Protein AF-A0A9X3S9C5-F1 (afdb_monomer)

Solvent-accessible surface area (backbone atoms only — not comparable to full-atom values): 25263 Å² total; per-residue (Å²): 140,80,92,77,75,82,79,50,69,66,63,60,52,26,52,51,46,14,51,51,52,59,66,38,36,72,65,21,40,37,39,86,48,35,50,76,34,65,71,59,51,53,48,30,50,76,40,71,52,77,55,97,44,61,67,47,36,16,42,50,49,30,51,52,52,51,53,51,43,70,71,42,59,81,85,50,24,68,27,50,43,44,44,43,25,64,90,45,65,45,94,78,52,53,52,66,60,23,40,44,52,21,12,54,70,64,77,41,54,51,70,56,24,61,71,66,41,50,62,52,52,35,37,52,53,23,46,50,48,49,50,53,20,54,50,50,52,56,48,49,62,74,51,68,84,62,81,76,70,87,64,90,66,79,61,49,37,33,26,28,36,40,42,62,58,90,58,57,65,52,48,51,21,51,44,52,28,39,42,38,33,54,29,44,70,34,46,51,70,57,34,36,59,72,59,72,56,92,79,62,55,74,68,56,31,47,53,54,29,53,70,60,30,39,32,40,36,39,45,46,52,54,45,99,87,42,31,49,44,70,68,52,53,51,51,46,55,51,43,47,72,76,40,52,82,29,45,42,47,34,19,48,60,86,58,64,71,60,77,91,56,66,84,72,63,71,41,68,38,37,65,46,53,70,33,46,46,56,54,52,52,49,42,44,71,25,55,33,55,63,47,85,86,53,66,61,42,54,69,46,60,60,43,63,58,74,80,83,72,77,76,96,71,87,79,76,86,86,82,77,62,75,71,52,56,52,51,50,47,60,75,41,38,67,57,25,42,53,45,21,39,74,76,38,48,73,42,26,60,32,44,64,74,31,49,79,38,79,41,99,83,74,31,38,32,35,36,28,51,62,90,41,56,68,35,52,54,48,32,63,78,37,47,66,58,53,42,49,23,35,27,73,70,69,74,46,84,72,58,77,47,83,46,71,44,76,89,72,84,76,80,86,77,81,83,74,78,94,65,57,70,70,58,53,52,50,53,51,34,70,74,62,79,56,81,88,78,78,83,80,81,81,80,87,129

pLDDT: mean 74.59, std 17.01, range [30.19, 94.88]

Organism: NCBI:txid1404360

InterPro domains:
  IPR019302 CD-NTase-associated protein 12/Pycsar effector protein, TIR domain [PF10137] (159-262)
  IPR048448 DNA polymerase III subunit tau-like, C-terminal domain [PF20964] (329-408)

Sequence (445 aa):
MDANSPTTGYEQDSAQLADALRGQARRGFAPAELIRNEGLLRFAEELGLSGSSSPELALQLHNELVETVQELEEGVQPATRVLLGVDDSPDRVTLTDRRETAASLLGRSGDSFRKNVEPELFRRVADEMRMRSVFRTAQVNRTGSVSVASGNTPISARRVLLSHGSDQDAADNVKRFLRALGLAPVDWGDGIASTGLASPDVAHALRATTDLVQAIIILLTPDDDGKPSSNVLVEAGLALGIAPDRTLLVATHEVELPAILMDVGVIRLSDSVASRNGVRSRLVSAGCEISVRNESWKVVGHLDRRSERAEPGDAQPDVSAPVARVAWVLECWHAVLETLRTSSPLLAAAVEDASPMADPADRLTLVWPEESAFLKRKAESGRDALTQAMRAVTGISVEVAYELRGSRTPPTTTWTPTVSDEELVKRFMDEFDSEVLPPEPEEDS

Secondary structure (DSSP, 8-state):
--------HHHHHHHHHHHHHHHHTTT-SSHHHHTT-HHHHHHHHHTT---SSHHHHHHHHHHHHHHHHHHS-TTTHHHHHHHHTSSS-GGGS-HHHHHHHHHHHTT--HHHIIIIIHHHHHHHHHHHHHHHHHHHHHHHHHSTT--------PPPTTEEEEEE-S-HHHHHHHHHHHHHTT-EEEEHHHHHHHTT-SS--HHHHHHHHHTT-SEEEEEE---TTSS--HHHHHHHHHHHHH-GGGEEEEESS-----HHHHTT--EE--SSHHHHHHHHHHHHHTT----SS--GGGTSS-SS-----------------THHHHHHHHHTHHHHHHHHHHH-HHHHHHHHTSEEEEETTTEEEEEEEGGGHHHHHHHHHTHHHHHHHHHHHHS----EEEEEEPPPPPP------SS-HHHHHHHHHHHHT-PPPPPPPP---

Radius of gyration: 29.44 Å; Cα contacts (8 Å, |Δi|>4): 567; chains: 1; bounding box: 70×80×80 Å

Foldseek 3Di:
DDDDDPPDVLLVQLLQQLVLLVVLLQQALDLVSQLPRVVVLVVLVVLVNDDPHSSSSSVSSLVLLVVLLVPDDPLQSVLLCLLRVSPHRCVVPGNLRSLCVSCVSNVHHSVCCVPPPSSVSSSSSSSSSSVSSVVVVVVVVLVPPDPPPPPVPPQALQEEEEAAPPQVQLVVQVCQLSVLQVHHYAYLVNLLVVLVDPDDDLLRSLLSSVNNGLAYEQEWDQDPVQAGDPVSVVNLVSCCVRPVLRYAYEYLDDGDDDPVCPPSDYQHAALALVSSVVVVVSSVSSSHDTDPPGPCSSHGGGSNDDPPDDDPPDDDDPPDDLVVLLVLCLVCVVQLLVLCCVVPVLLSVLQVQWDWDQDPVSATETEHEPVSVVSLVSNVVCVVSSQVSSCVRRVDGGHYHYYHDHDDDDPPDPDDDPDDPVRVVVVVCVVPVDDDDDDDDDDDD

Mean predicted aligned error: 21.31 Å

Structure (mmCIF, N/CA/C/O backbone):
data_AF-A0A9X3S9C5-F1
#
_entry.id   AF-A0A9X3S9C5-F1
#
loop_
_atom_site.group_PDB
_atom_site.id
_atom_site.type_symbol
_atom_site.label_atom_id
_atom_site.label_alt_id
_atom_site.label_comp_id
_atom_site.label_asym_id
_atom_site.label_entity_id
_atom_site.label_seq_id
_atom_site.pdbx_PDB_ins_code
_atom_site.Cartn_x
_atom_site.Cartn_y
_atom_site.Cartn_z
_atom_site.occupancy
_atom_site.B_iso_or_equiv
_atom_site.auth_seq_id
_atom_site.auth_comp_id
_atom_site.auth_asym_id
_atom_site.auth_atom_id
_atom_site.pdbx_PDB_model_num
ATOM 1 N N . MET A 1 1 ? -4.996 47.109 21.757 1.00 34.16 1 MET A N 1
ATOM 2 C CA . MET A 1 1 ? -5.860 47.255 20.576 1.00 34.16 1 MET A CA 1
ATOM 3 C C . MET A 1 1 ? -4.925 47.414 19.393 1.00 34.16 1 MET A C 1
ATOM 5 O O . MET A 1 1 ? -4.214 48.404 19.362 1.00 34.16 1 MET A O 1
ATOM 9 N N . ASP A 1 2 ? -4.714 46.437 18.523 1.00 32.47 2 ASP A N 1
ATOM 10 C CA . ASP A 1 2 ? -5.438 45.184 18.327 1.00 32.47 2 ASP A CA 1
ATOM 11 C C . ASP A 1 2 ? -4.464 44.082 17.907 1.00 32.47 2 ASP A C 1
ATOM 13 O O . ASP A 1 2 ? -3.631 44.265 17.023 1.00 32.47 2 ASP A O 1
ATOM 17 N N . ALA A 1 3 ? -4.569 42.947 18.596 1.00 37.47 3 ALA A N 1
ATOM 18 C CA . ALA A 1 3 ? -4.021 41.680 18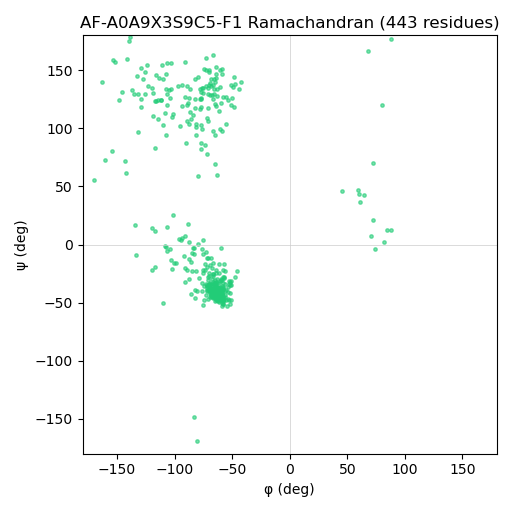.159 1.00 37.47 3 ALA A CA 1
ATOM 19 C C . ALA A 1 3 ? -5.080 41.048 17.258 1.00 37.47 3 ALA A C 1
ATOM 21 O O . ALA A 1 3 ? -6.128 40.635 17.744 1.00 37.47 3 ALA A O 1
ATOM 22 N N . ASN A 1 4 ? -4.823 41.017 15.956 1.00 34.19 4 ASN A N 1
ATOM 23 C CA . ASN A 1 4 ? -5.574 40.171 15.043 1.00 34.19 4 ASN A CA 1
ATOM 24 C C . ASN A 1 4 ? -4.603 39.637 13.988 1.00 34.19 4 ASN A C 1
ATOM 26 O O . ASN A 1 4 ? -4.563 40.090 12.847 1.00 34.19 4 ASN A O 1
ATOM 30 N N . SER A 1 5 ? -3.747 38.712 14.424 1.00 35.50 5 SER A N 1
ATOM 31 C CA . SER A 1 5 ? -3.132 37.761 13.502 1.00 35.50 5 SER A CA 1
ATOM 32 C C . SER A 1 5 ? -4.251 36.856 12.980 1.00 35.50 5 SER A C 1
ATOM 34 O O . SER A 1 5 ? -5.094 36.459 13.785 1.00 35.50 5 SER A O 1
ATOM 36 N N . PRO A 1 6 ? -4.301 36.527 11.680 1.00 35.25 6 PRO A N 1
ATOM 37 C CA . PRO A 1 6 ? -5.313 35.630 11.150 1.00 35.25 6 PRO A CA 1
ATOM 38 C C . PRO A 1 6 ? -5.060 34.240 11.731 1.00 35.25 6 PRO A C 1
ATOM 40 O O . PRO A 1 6 ? -4.189 33.510 11.268 1.00 35.25 6 PRO A O 1
ATOM 43 N N . THR A 1 7 ? -5.792 33.893 12.784 1.00 40.88 7 THR A N 1
ATOM 44 C CA . THR A 1 7 ? -5.994 32.509 13.197 1.00 40.88 7 THR A CA 1
ATOM 45 C C . THR A 1 7 ? -6.678 31.837 12.008 1.00 40.88 7 THR A C 1
ATOM 47 O O . THR A 1 7 ? -7.840 32.098 11.705 1.00 40.88 7 THR A O 1
ATOM 50 N N . THR A 1 8 ? -5.881 31.128 11.218 1.00 52.03 8 THR A N 1
ATOM 51 C CA . THR A 1 8 ? -6.221 30.500 9.940 1.00 52.03 8 THR A CA 1
ATOM 52 C C . THR A 1 8 ? -7.483 29.650 10.093 1.00 52.03 8 THR A C 1
ATOM 54 O O . THR A 1 8 ? -7.597 28.927 11.077 1.00 52.03 8 THR A O 1
ATOM 57 N N . GLY A 1 9 ? -8.419 29.694 9.132 1.00 60.00 9 GLY A N 1
ATOM 58 C CA . GLY A 1 9 ? -9.709 28.972 9.205 1.00 60.00 9 GLY A CA 1
ATOM 59 C C . GLY A 1 9 ? -9.597 27.496 9.620 1.00 60.00 9 GLY A C 1
ATOM 60 O O . GLY A 1 9 ? -10.458 26.986 10.325 1.00 60.00 9 GLY A O 1
ATOM 61 N N . TYR A 1 10 ? -8.459 26.863 9.324 1.00 64.62 10 TYR A N 1
ATOM 62 C CA . TYR A 1 10 ? -8.071 25.539 9.811 1.00 64.62 10 TYR A CA 1
ATOM 63 C C . TYR A 1 10 ? -8.173 25.350 11.341 1.00 64.62 10 TYR A C 1
ATOM 65 O O . TYR A 1 10 ? -8.736 24.358 11.801 1.00 64.62 10 TYR A O 1
ATOM 73 N N . GLU A 1 11 ? -7.653 26.285 12.146 1.00 66.62 11 GLU A N 1
ATOM 74 C CA . GLU A 1 11 ? -7.681 26.173 13.615 1.00 66.62 11 GLU A CA 1
ATOM 75 C C . GLU A 1 11 ? -9.113 26.287 14.156 1.00 66.62 11 GLU A C 1
ATOM 77 O O . GLU A 1 11 ? -9.493 25.589 15.100 1.00 66.62 11 GLU A O 1
ATOM 82 N N . GLN A 1 12 ? -9.934 27.129 13.523 1.00 74.94 12 GLN A N 1
ATOM 83 C CA . GLN A 1 12 ? -11.341 27.295 13.875 1.00 74.94 12 GLN A CA 1
ATOM 84 C C . GLN A 1 12 ? -12.174 26.057 13.500 1.00 74.94 12 GLN A C 1
ATOM 86 O O . GLN A 1 12 ? -13.066 25.662 14.255 1.00 74.94 12 GLN A O 1
ATOM 91 N N . ASP A 1 13 ? -11.866 25.419 12.374 1.00 77.06 13 ASP A N 1
ATOM 92 C CA . ASP A 1 13 ? -12.553 24.224 11.881 1.00 77.06 13 ASP A CA 1
ATOM 93 C C . ASP A 1 13 ? -12.176 22.962 12.670 1.00 77.06 13 ASP A C 1
ATOM 95 O O . ASP A 1 13 ? -13.028 22.102 12.924 1.00 77.06 13 ASP A O 1
ATOM 99 N N . SER A 1 14 ? -10.918 22.857 13.108 1.00 81.25 14 SER A N 1
ATOM 100 C CA . SER A 1 14 ? -10.466 21.779 13.994 1.00 81.25 14 SER A CA 1
ATOM 101 C C . SER A 1 14 ? -11.101 21.881 15.384 1.00 81.25 14 SER A C 1
ATOM 103 O O . SER A 1 14 ? -11.599 20.890 15.922 1.00 81.25 14 SER A O 1
ATOM 105 N N . ALA A 1 15 ? -11.193 23.092 15.946 1.00 85.56 15 ALA A N 1
ATOM 106 C CA . ALA A 1 15 ? -11.855 23.312 17.231 1.00 85.56 15 ALA A CA 1
ATOM 107 C C . ALA A 1 15 ? -13.338 22.891 17.207 1.00 85.56 15 ALA A C 1
ATOM 109 O O . ALA A 1 15 ? -13.818 22.252 18.146 1.00 85.56 15 ALA A O 1
ATOM 110 N N . GLN A 1 16 ? -14.053 23.189 16.117 1.00 88.56 16 GLN A N 1
ATOM 111 C CA . GLN A 1 16 ? -15.449 22.777 15.946 1.00 88.56 16 GLN A CA 1
ATOM 112 C C . GLN A 1 16 ? -15.601 21.255 15.846 1.00 88.56 16 GLN A C 1
ATOM 114 O O . GLN A 1 16 ? -16.488 20.685 16.487 1.00 88.56 16 GLN A O 1
ATOM 119 N N . LEU A 1 17 ? -14.720 20.588 15.094 1.00 90.44 17 LEU A N 1
ATOM 120 C CA . LEU A 1 17 ? -14.706 19.129 15.007 1.00 90.44 17 LEU A CA 1
ATOM 121 C C . LEU A 1 17 ? -14.400 18.499 16.375 1.00 90.44 17 LEU A C 1
ATOM 123 O O . LEU A 1 17 ? -15.100 17.580 16.799 1.00 90.44 17 LEU A O 1
ATOM 127 N N . ALA A 1 18 ? -13.422 19.030 17.113 1.00 92.56 18 ALA A N 1
ATOM 128 C CA . ALA A 1 18 ? -13.073 18.557 18.451 1.00 92.56 18 ALA A CA 1
ATOM 129 C C . ALA A 1 18 ? -14.258 18.645 19.428 1.00 92.56 18 ALA A C 1
ATOM 131 O O . ALA A 1 18 ? -14.514 17.706 20.190 1.00 92.56 18 ALA A O 1
ATOM 132 N N . ASP A 1 19 ? -15.014 19.744 19.395 1.00 91.00 19 ASP A N 1
ATOM 133 C CA . ASP A 1 19 ? -16.211 19.910 20.221 1.00 91.00 19 ASP A CA 1
ATOM 134 C C . ASP A 1 19 ? -17.356 18.984 19.782 1.00 91.00 19 ASP A C 1
ATOM 136 O O . ASP A 1 19 ? -18.047 18.418 20.638 1.00 91.00 19 ASP A O 1
ATOM 140 N N . ALA A 1 20 ? -17.525 18.751 18.477 1.00 91.06 20 ALA A N 1
ATOM 141 C CA . ALA A 1 20 ? -18.500 17.797 17.951 1.00 91.06 20 ALA A CA 1
ATOM 142 C C . ALA A 1 20 ? -18.189 16.354 18.393 1.00 91.06 20 ALA A C 1
ATOM 144 O O . ALA A 1 20 ? -19.074 15.655 18.901 1.00 91.06 20 ALA A O 1
ATOM 145 N N . LEU A 1 21 ? -16.923 15.932 18.291 1.00 93.38 21 LEU A N 1
ATOM 146 C CA . LEU A 1 21 ? -16.446 14.639 18.789 1.00 93.38 21 LEU A CA 1
ATOM 147 C C . LEU A 1 21 ? -16.674 14.529 20.305 1.00 93.38 21 LEU A C 1
ATOM 149 O O . LEU A 1 21 ? -17.262 13.558 20.791 1.00 93.38 21 LEU A O 1
ATOM 153 N N . ARG A 1 22 ? -16.302 15.557 21.075 1.00 91.75 22 ARG A N 1
ATOM 154 C CA . ARG A 1 22 ? -16.518 15.567 22.530 1.00 91.75 22 ARG A CA 1
ATOM 155 C C . ARG A 1 22 ? -18.004 15.456 22.892 1.00 91.75 22 ARG A C 1
ATOM 157 O O . ARG A 1 22 ? -18.355 14.754 23.844 1.00 91.75 22 ARG A O 1
ATOM 164 N N . GLY A 1 23 ? -18.886 16.111 22.136 1.00 89.81 23 GLY A N 1
ATOM 165 C CA . GLY A 1 23 ? -20.339 16.009 22.290 1.00 89.81 23 GLY A CA 1
ATOM 166 C C . GLY A 1 23 ? -20.877 14.599 22.021 1.00 89.81 23 GLY A C 1
ATOM 167 O O . GLY A 1 23 ? -21.759 14.125 22.745 1.00 89.81 23 GLY A O 1
ATOM 168 N N . GLN A 1 24 ? -20.304 13.900 21.039 1.00 90.94 24 GLN A N 1
ATOM 169 C CA . GLN A 1 24 ? -20.675 12.532 20.667 1.00 90.94 24 GLN A CA 1
ATOM 170 C C . GLN A 1 24 ? -20.163 11.472 21.647 1.00 90.94 24 GLN A C 1
ATOM 172 O O . GLN A 1 24 ? -20.789 10.421 21.793 1.00 90.94 24 GLN A O 1
ATOM 177 N N . ALA A 1 25 ? -19.093 11.753 22.394 1.00 88.94 25 ALA A N 1
ATOM 178 C CA . ALA A 1 25 ? -18.444 10.790 23.283 1.00 88.94 25 ALA A CA 1
ATOM 179 C C . ALA A 1 25 ? -19.397 10.079 24.260 1.00 88.94 25 ALA A C 1
ATOM 181 O O . ALA A 1 25 ? -19.199 8.905 24.568 1.00 88.94 25 ALA A O 1
ATOM 182 N N . ARG A 1 26 ? -20.469 10.748 24.715 1.00 85.50 26 ARG A N 1
ATOM 183 C CA . ARG A 1 26 ? -21.494 10.138 25.587 1.00 85.50 26 ARG A CA 1
ATOM 184 C C . ARG A 1 26 ? -22.270 9.011 24.914 1.00 85.50 26 ARG A C 1
ATOM 186 O O . ARG A 1 26 ? -22.601 8.046 25.591 1.00 85.50 26 ARG A O 1
ATOM 193 N N . ARG A 1 27 ? -22.575 9.168 23.626 1.00 83.56 27 ARG A N 1
ATOM 194 C CA . ARG A 1 27 ? -23.293 8.182 22.811 1.00 83.56 27 ARG A CA 1
ATOM 195 C C . ARG A 1 27 ? -22.356 7.133 22.238 1.00 83.56 27 ARG A C 1
ATOM 197 O O . ARG A 1 27 ? -22.825 6.053 21.959 1.00 83.56 27 ARG A O 1
ATOM 204 N N . GLY A 1 28 ? -21.062 7.439 22.121 1.00 83.62 28 GLY A N 1
ATOM 205 C CA . GLY A 1 28 ? -20.045 6.563 21.539 1.00 83.62 28 GLY A CA 1
ATOM 206 C C . GLY A 1 28 ? -19.918 6.725 20.024 1.00 83.62 28 GLY A C 1
ATOM 207 O O . GLY A 1 28 ? -20.633 7.515 19.403 1.00 83.62 28 GLY A O 1
ATOM 208 N N . PHE A 1 29 ? -18.961 6.002 19.445 1.00 87.69 29 PHE A N 1
ATOM 209 C CA . PHE A 1 29 ? -18.540 6.178 18.050 1.00 87.69 29 PHE A CA 1
ATOM 210 C C . PHE A 1 29 ? -18.724 4.923 17.196 1.00 87.69 29 PHE A C 1
ATOM 212 O O . PHE A 1 29 ? -18.192 4.856 16.094 1.00 87.69 29 PHE A O 1
ATOM 219 N N . ALA A 1 30 ? -19.484 3.931 17.664 1.00 82.56 30 ALA A N 1
ATOM 220 C CA . ALA A 1 30 ? -19.901 2.820 16.814 1.00 82.56 30 ALA A CA 1
ATOM 221 C C . ALA A 1 30 ? -20.745 3.343 15.630 1.00 82.56 30 ALA A C 1
ATOM 223 O O . ALA A 1 30 ? -21.480 4.323 15.809 1.00 82.56 30 ALA A O 1
ATOM 224 N N . PRO A 1 31 ? -20.731 2.686 14.453 1.00 81.44 31 PRO A N 1
ATOM 225 C CA . PRO A 1 31 ? -21.476 3.160 13.285 1.00 81.44 31 PRO A CA 1
ATOM 226 C C . PRO A 1 31 ? -22.958 3.433 13.586 1.00 81.44 31 PRO A C 1
ATOM 228 O O . PRO A 1 31 ? -23.484 4.477 13.215 1.00 81.44 31 PRO A O 1
ATOM 231 N N . ALA A 1 32 ? -23.616 2.564 14.362 1.00 80.94 32 ALA A N 1
ATOM 232 C CA . ALA A 1 32 ? -25.019 2.723 14.760 1.00 80.94 32 ALA A CA 1
ATOM 233 C C . ALA A 1 32 ? -25.315 4.021 15.547 1.00 80.94 32 ALA A C 1
ATOM 235 O O . ALA A 1 32 ? -26.411 4.576 15.435 1.00 80.94 32 ALA A O 1
ATOM 236 N N . GLU A 1 33 ? -24.340 4.517 16.311 1.00 84.31 33 GLU A N 1
ATOM 237 C CA . GLU A 1 33 ? -24.455 5.729 17.131 1.00 84.31 33 GLU A CA 1
ATOM 238 C C . GLU A 1 33 ? -24.108 6.998 16.349 1.00 84.31 33 GLU A C 1
ATOM 240 O O . GLU A 1 33 ? -24.658 8.073 16.612 1.00 84.31 33 GLU A O 1
ATOM 245 N N . LEU A 1 34 ? -23.223 6.870 15.357 1.00 85.19 34 LEU A N 1
ATOM 246 C CA . LEU A 1 34 ? -22.833 7.956 14.461 1.00 85.19 34 LEU A CA 1
ATOM 247 C C . LEU A 1 34 ? -23.933 8.313 13.458 1.00 85.19 34 LEU A C 1
ATOM 249 O O . LEU A 1 34 ? -24.122 9.493 13.175 1.00 85.19 34 LEU A O 1
ATOM 253 N N . ILE A 1 35 ? -24.725 7.331 13.004 1.00 83.94 35 ILE A N 1
ATOM 254 C CA . ILE A 1 35 ? -25.859 7.550 12.080 1.00 83.94 35 ILE A CA 1
ATOM 255 C C . ILE A 1 35 ? -26.820 8.634 12.592 1.00 83.94 35 ILE A C 1
ATOM 257 O O . ILE A 1 35 ? -27.438 9.344 11.806 1.00 83.94 35 ILE A O 1
ATOM 261 N N . ARG A 1 36 ? -26.952 8.777 13.917 1.00 80.75 36 ARG A N 1
ATOM 262 C CA . ARG A 1 36 ? -27.896 9.707 14.558 1.00 80.75 36 ARG A CA 1
ATOM 263 C C . ARG A 1 36 ? -27.337 11.116 14.772 1.00 80.75 36 ARG A C 1
ATOM 265 O O . ARG A 1 36 ? -28.016 11.937 15.391 1.00 80.75 36 ARG A O 1
ATOM 272 N N . ASN A 1 37 ? -26.105 11.396 14.344 1.00 85.81 37 ASN A N 1
ATOM 273 C CA . ASN A 1 37 ? -25.465 12.696 14.520 1.00 85.81 37 ASN A CA 1
ATOM 274 C C . ASN A 1 37 ? -25.173 13.356 13.165 1.00 85.81 37 ASN A C 1
ATOM 276 O O . ASN A 1 37 ? -24.053 13.323 12.665 1.00 85.81 37 ASN A O 1
ATOM 280 N N . GLU A 1 38 ? -26.193 14.010 12.603 1.00 81.88 38 GLU A N 1
ATOM 281 C CA . GLU A 1 38 ? -26.104 14.735 11.325 1.00 81.88 38 GLU A CA 1
ATOM 282 C C . GLU A 1 38 ? -25.013 15.819 11.313 1.00 81.88 38 GLU A C 1
ATOM 284 O O . GLU A 1 38 ? -24.445 16.112 10.266 1.00 81.88 38 GLU A O 1
ATOM 289 N N . GLY A 1 39 ? -24.685 16.404 12.472 1.00 82.50 39 GLY A N 1
ATOM 290 C CA . GLY A 1 39 ? -23.606 17.386 12.584 1.00 82.50 39 GLY A CA 1
ATOM 291 C C . GLY A 1 39 ? -22.232 16.775 12.308 1.00 82.50 39 GLY A C 1
ATOM 292 O O . GLY A 1 39 ? -21.457 17.339 11.544 1.00 82.50 39 GLY A O 1
ATOM 293 N N . LEU A 1 40 ? -21.954 15.601 12.881 1.00 86.12 40 LEU A N 1
ATOM 294 C CA . LEU A 1 40 ? -20.720 14.854 12.615 1.00 86.12 40 LEU A CA 1
ATOM 295 C C . LEU A 1 40 ? -20.677 14.271 11.201 1.00 86.12 40 LEU A C 1
ATOM 297 O O . LEU A 1 40 ? -19.608 14.232 10.604 1.00 86.12 40 LEU A O 1
ATOM 301 N N . LEU A 1 41 ? -21.821 13.860 10.647 1.00 83.12 41 LEU A N 1
ATOM 302 C CA . LEU A 1 41 ? -21.885 13.391 9.260 1.00 83.12 41 LEU A CA 1
ATOM 303 C C . LEU A 1 41 ? -21.599 14.518 8.256 1.00 83.12 41 LEU A C 1
ATOM 305 O O . LEU A 1 41 ? -20.928 14.272 7.263 1.00 83.12 41 LEU A O 1
ATOM 309 N N . ARG A 1 42 ? -21.999 15.764 8.547 1.00 83.31 42 ARG A N 1
ATOM 310 C CA . ARG A 1 42 ? -21.592 16.929 7.742 1.00 83.31 42 ARG A CA 1
ATOM 311 C C . ARG A 1 42 ? -20.078 17.150 7.783 1.00 83.31 42 ARG A C 1
ATOM 313 O O . ARG A 1 42 ? -19.464 17.390 6.752 1.00 83.31 42 ARG A O 1
ATOM 320 N N . PHE A 1 43 ? -19.462 16.997 8.958 1.00 84.75 43 PHE A N 1
ATOM 321 C CA . PHE A 1 43 ? -18.001 17.022 9.056 1.00 84.75 43 PHE A CA 1
ATOM 322 C C . PHE A 1 43 ? -17.347 15.870 8.288 1.00 84.75 43 PHE A C 1
ATOM 324 O O . PHE A 1 43 ? -16.271 16.066 7.742 1.00 84.75 43 PHE A O 1
ATOM 331 N N . ALA A 1 44 ? -17.968 14.690 8.203 1.00 81.31 44 ALA A N 1
ATOM 332 C CA . ALA A 1 44 ? -17.429 13.584 7.411 1.00 81.31 44 ALA A CA 1
ATOM 333 C C . ALA A 1 44 ? -17.276 13.967 5.927 1.00 81.31 44 ALA A C 1
ATOM 335 O O . ALA A 1 44 ? -16.241 13.687 5.325 1.00 81.31 44 ALA A O 1
ATOM 336 N N . GLU A 1 45 ? -18.256 14.678 5.367 1.00 77.75 45 GLU A N 1
ATOM 337 C CA . GLU A 1 45 ? -18.185 15.214 4.001 1.00 77.75 45 GLU A CA 1
ATOM 338 C C . GLU A 1 45 ? -17.069 16.264 3.859 1.00 77.75 45 GLU A C 1
ATOM 340 O O . GLU A 1 45 ? -16.279 16.200 2.919 1.00 77.75 45 GLU A O 1
ATOM 345 N N . GLU A 1 46 ? -16.927 17.181 4.825 1.00 82.12 46 GLU A N 1
ATOM 346 C CA . GLU A 1 46 ? -15.814 18.153 4.865 1.00 82.12 46 GLU A CA 1
ATOM 347 C C . GLU A 1 46 ? -14.436 17.490 5.031 1.00 82.12 46 GLU A C 1
ATOM 349 O O . GLU A 1 46 ? -13.407 18.048 4.645 1.00 82.12 46 GLU A O 1
ATOM 354 N N . LEU A 1 47 ? -14.399 16.290 5.611 1.00 81.38 47 LEU A N 1
ATOM 355 C CA . LEU A 1 47 ? -13.202 15.463 5.705 1.00 81.38 47 LEU A CA 1
ATOM 356 C C . LEU A 1 47 ? -12.913 14.702 4.395 1.00 81.38 47 LEU A C 1
ATOM 358 O O . LEU A 1 47 ? -11.945 13.946 4.322 1.00 81.38 47 LEU A O 1
ATOM 362 N N . GLY A 1 48 ? -13.734 14.873 3.355 1.00 75.00 48 GLY A N 1
ATOM 363 C CA . GLY A 1 48 ? -13.589 14.177 2.078 1.00 75.00 48 GLY A CA 1
ATOM 364 C C . GLY A 1 48 ? -13.952 12.692 2.149 1.00 75.00 48 GLY A C 1
ATOM 365 O O . GLY A 1 48 ? -13.489 11.912 1.316 1.00 75.00 48 GLY A O 1
ATOM 366 N N . LEU A 1 49 ? -14.732 12.275 3.154 1.00 79.81 49 LEU A N 1
ATOM 367 C CA . LEU A 1 49 ? -15.288 10.924 3.220 1.00 79.81 49 LEU A CA 1
ATOM 368 C C . LEU A 1 49 ? -16.481 10.829 2.267 1.00 79.81 49 LEU A C 1
ATOM 370 O O . LEU A 1 49 ? -17.337 11.711 2.226 1.00 79.81 49 LEU A O 1
ATOM 374 N N . SER A 1 50 ? -16.530 9.753 1.486 1.00 74.12 50 SER A N 1
ATOM 375 C CA . SER A 1 50 ? -17.564 9.548 0.469 1.00 74.12 50 SER A CA 1
ATOM 376 C C . SER A 1 50 ? -18.574 8.509 0.944 1.00 74.12 50 SER A C 1
ATOM 378 O O . SER A 1 50 ? -18.194 7.434 1.402 1.00 74.12 50 SER A O 1
ATOM 380 N N . GLY A 1 51 ? -19.865 8.803 0.804 1.00 72.50 51 GLY A N 1
ATOM 381 C CA . GLY A 1 51 ? -20.927 7.839 1.068 1.00 72.50 51 GLY A CA 1
ATOM 382 C C . GLY A 1 51 ? -22.247 8.281 0.450 1.00 72.50 51 GLY A C 1
ATOM 383 O O . GLY A 1 51 ? -22.596 9.456 0.467 1.00 72.50 51 GLY A O 1
ATOM 384 N N . SER A 1 52 ? -22.984 7.326 -0.109 1.00 72.69 52 SER A N 1
ATOM 385 C CA . SER A 1 52 ? -24.281 7.546 -0.759 1.00 72.69 52 SER A CA 1
ATOM 386 C C . SER A 1 52 ? -25.454 7.588 0.229 1.00 72.69 52 SER A C 1
ATOM 388 O O . SER A 1 52 ? -26.587 7.891 -0.145 1.00 72.69 52 SER A O 1
ATOM 390 N N . SER A 1 53 ? -25.197 7.262 1.500 1.00 80.00 53 SER A N 1
ATOM 391 C CA . SER A 1 53 ? -26.202 7.178 2.557 1.00 80.00 53 SER A CA 1
ATOM 392 C C . SER A 1 53 ? -25.610 7.467 3.943 1.00 80.00 53 SER A C 1
ATOM 394 O O . SER A 1 53 ? -24.419 7.266 4.179 1.00 80.00 53 SER A O 1
ATOM 396 N N . SER A 1 54 ? -26.446 7.890 4.899 1.00 81.25 54 SER A N 1
ATOM 397 C CA . SER A 1 54 ? -26.012 8.150 6.283 1.00 81.25 54 SER A CA 1
ATOM 398 C C . SER A 1 54 ? -25.366 6.936 6.980 1.00 81.25 54 SER A C 1
ATOM 400 O O . SER A 1 54 ? -24.389 7.140 7.697 1.00 81.25 54 SER A O 1
ATOM 402 N N . PRO A 1 55 ? -25.833 5.679 6.789 1.00 79.31 55 PRO A N 1
ATOM 403 C CA . PRO A 1 55 ? -25.141 4.492 7.305 1.00 79.31 55 PRO A CA 1
ATOM 404 C C . PRO A 1 55 ? -23.738 4.291 6.732 1.00 79.31 55 PRO A C 1
ATOM 406 O O . PRO A 1 55 ? -22.828 3.908 7.464 1.00 79.31 55 PRO A O 1
ATOM 409 N N . GLU A 1 56 ? -23.557 4.570 5.443 1.00 74.88 56 GLU A N 1
ATOM 410 C CA . GLU A 1 56 ? -22.264 4.447 4.770 1.00 74.88 56 GLU A CA 1
ATOM 411 C 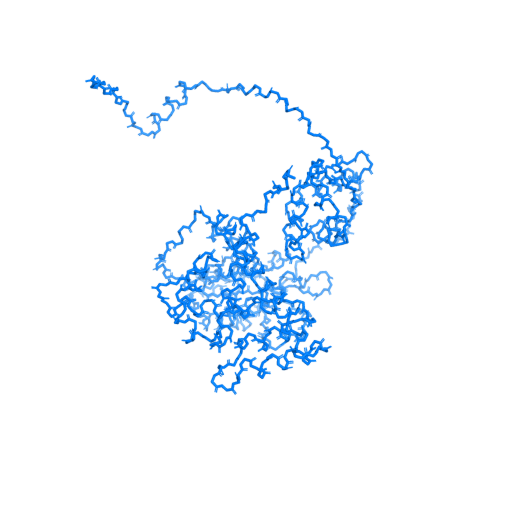C . GLU A 1 56 ? -21.281 5.517 5.263 1.00 74.88 56 GLU A C 1
ATOM 413 O O . GLU A 1 56 ? -20.162 5.187 5.650 1.00 74.88 56 GLU A O 1
ATOM 418 N N . LEU A 1 57 ? -21.730 6.774 5.367 1.00 79.88 57 LEU A N 1
ATOM 419 C CA . LEU A 1 57 ? -20.939 7.867 5.945 1.00 79.88 57 LEU A CA 1
ATOM 420 C C . LEU A 1 57 ? -20.585 7.620 7.418 1.00 79.88 57 LEU A C 1
ATOM 422 O O . LEU A 1 57 ? -19.474 7.920 7.844 1.00 79.88 57 LEU A O 1
ATOM 426 N N . ALA A 1 58 ? -21.495 7.040 8.202 1.00 81.06 58 ALA A N 1
ATOM 427 C CA . ALA A 1 58 ? -21.228 6.694 9.595 1.00 81.06 58 ALA A CA 1
ATOM 428 C C . ALA A 1 58 ? -20.166 5.593 9.738 1.00 81.06 58 ALA A C 1
ATOM 430 O O . ALA A 1 58 ? -19.339 5.657 10.646 1.00 81.06 58 ALA A O 1
ATOM 431 N N . LEU A 1 59 ? -20.174 4.595 8.847 1.00 80.31 59 LEU A N 1
ATOM 432 C CA . LEU A 1 59 ? -19.147 3.555 8.806 1.00 80.31 59 LEU A CA 1
ATOM 433 C C . LEU A 1 59 ? -17.790 4.123 8.364 1.00 80.31 59 LEU A C 1
ATOM 435 O O . LEU A 1 59 ? -16.774 3.824 8.984 1.00 80.31 59 LEU A O 1
ATOM 439 N N . GLN A 1 60 ? -17.782 4.977 7.339 1.00 82.25 60 GLN A N 1
ATOM 440 C CA . GLN A 1 60 ? -16.585 5.687 6.876 1.00 82.25 60 GLN A CA 1
ATOM 441 C C . GLN A 1 60 ? -15.968 6.533 7.997 1.00 82.25 60 GLN A C 1
ATOM 443 O O . GLN A 1 60 ? -14.781 6.416 8.285 1.00 82.25 60 GLN A O 1
ATOM 448 N N . LEU A 1 61 ? -16.789 7.329 8.687 1.00 86.50 61 LEU A N 1
ATOM 449 C CA . LEU A 1 61 ? -16.353 8.162 9.806 1.00 86.50 61 LEU A CA 1
ATOM 450 C C . LEU A 1 61 ? -15.836 7.327 10.987 1.00 86.50 61 LEU A C 1
ATOM 452 O O . LEU A 1 61 ? -14.868 7.715 11.637 1.00 86.50 61 LEU A O 1
ATOM 456 N N . HIS A 1 62 ? -16.464 6.182 11.266 1.00 87.19 62 HIS A N 1
ATOM 457 C CA . HIS A 1 62 ? -15.985 5.244 12.279 1.00 87.19 62 HIS A CA 1
ATOM 458 C C . HIS A 1 62 ? -14.585 4.712 11.946 1.00 87.19 62 HIS A C 1
ATOM 460 O O . HIS A 1 62 ? -13.698 4.769 12.795 1.00 87.19 62 HIS A O 1
ATOM 466 N N . ASN A 1 63 ? -14.378 4.236 10.716 1.00 84.38 63 ASN A N 1
ATOM 467 C CA . ASN A 1 63 ? -13.081 3.722 10.277 1.00 84.38 63 ASN A CA 1
ATOM 468 C C . ASN A 1 63 ? -12.009 4.817 10.314 1.00 84.38 63 ASN A C 1
ATOM 470 O O . ASN A 1 63 ? -10.924 4.581 10.836 1.00 84.38 63 ASN A O 1
ATOM 474 N N . GLU A 1 64 ? -12.343 6.031 9.868 1.00 88.19 64 GLU A N 1
ATOM 475 C CA . GLU A 1 64 ? -11.440 7.183 9.938 1.00 88.19 64 GLU A CA 1
ATOM 476 C C . GLU A 1 64 ? -10.975 7.455 11.374 1.00 88.19 64 GLU A C 1
ATOM 478 O O . GLU A 1 64 ? -9.793 7.691 11.615 1.00 88.19 64 GLU A O 1
ATOM 483 N N . LEU A 1 65 ? -11.887 7.391 12.349 1.00 89.38 65 LEU A N 1
ATOM 484 C CA . LEU A 1 65 ? -11.556 7.564 13.764 1.00 89.38 65 LEU A CA 1
ATOM 485 C C . LEU A 1 65 ? -10.662 6.439 14.293 1.00 89.38 65 LEU A C 1
ATOM 487 O O . LEU A 1 65 ? -9.746 6.708 15.068 1.00 89.38 65 LEU A O 1
ATOM 491 N N . VAL A 1 66 ? -10.916 5.191 13.894 1.00 86.50 66 VAL A N 1
ATOM 492 C CA . VAL A 1 66 ? -10.086 4.042 14.286 1.00 86.50 66 VAL A CA 1
ATOM 493 C C . VAL A 1 66 ? -8.663 4.205 13.754 1.00 86.50 66 VAL A C 1
ATOM 495 O O . VAL A 1 66 ? -7.718 4.068 14.531 1.00 86.50 66 VAL A O 1
ATOM 498 N N . GLU A 1 67 ? -8.513 4.536 12.471 1.00 83.31 67 GLU A N 1
ATOM 499 C CA . GLU A 1 67 ? -7.212 4.756 11.830 1.00 83.31 67 GLU A CA 1
ATOM 500 C C . GLU A 1 67 ? -6.484 5.959 12.435 1.00 83.31 67 GLU A C 1
ATOM 502 O O . GLU A 1 67 ? -5.319 5.852 12.807 1.00 83.31 67 GLU A O 1
ATOM 507 N N . THR A 1 68 ? -7.189 7.072 12.651 1.00 88.19 68 THR A N 1
ATOM 508 C CA . THR A 1 68 ? -6.613 8.260 13.299 1.00 88.19 68 THR A CA 1
ATOM 509 C C . THR A 1 68 ? -6.039 7.915 14.672 1.00 88.19 68 THR A C 1
ATOM 511 O O . THR A 1 68 ? -4.925 8.300 15.009 1.00 88.19 68 THR A O 1
ATOM 514 N N . VAL A 1 69 ? -6.776 7.150 15.484 1.00 88.50 69 VAL A N 1
ATOM 515 C CA . VAL A 1 69 ? -6.308 6.731 16.813 1.00 88.50 69 VAL A CA 1
ATOM 516 C C . VAL A 1 69 ? -5.098 5.796 16.720 1.00 88.50 69 VAL A C 1
ATOM 518 O O . VAL A 1 69 ? -4.239 5.830 17.603 1.00 88.50 69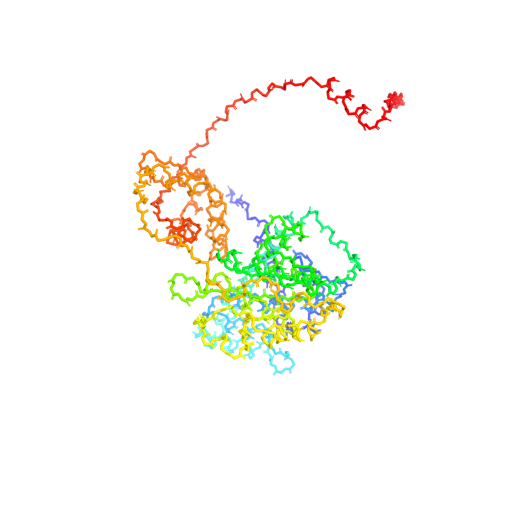 VAL A O 1
ATOM 521 N N . GLN A 1 70 ? -5.012 4.965 15.678 1.00 83.56 70 GLN A N 1
ATOM 522 C CA . GLN A 1 70 ? -3.866 4.080 15.446 1.00 83.56 70 GLN A CA 1
ATOM 523 C C . GLN A 1 70 ? -2.570 4.841 15.126 1.00 83.56 70 GLN A C 1
ATOM 525 O O . GLN A 1 70 ? -1.493 4.333 15.423 1.00 83.56 70 GLN A O 1
ATOM 530 N N . GLU A 1 71 ? -2.662 6.057 14.593 1.00 82.00 71 GLU A N 1
ATOM 531 C CA . GLU A 1 71 ? -1.499 6.882 14.236 1.00 82.00 71 GLU A CA 1
ATOM 532 C C . GLU A 1 71 ? -1.042 7.833 15.352 1.00 82.00 71 GLU A C 1
ATOM 534 O O . GLU A 1 71 ? 0.047 8.404 15.277 1.00 82.00 71 GLU A O 1
ATOM 539 N N . LEU A 1 72 ? -1.830 7.982 16.422 1.00 85.50 72 LEU A N 1
ATOM 540 C CA . LEU A 1 72 ? -1.436 8.786 17.580 1.00 85.50 72 LEU A CA 1
ATOM 541 C C . LEU A 1 72 ? -0.200 8.209 18.291 1.00 85.50 72 LEU A C 1
ATOM 543 O O . LEU A 1 72 ? 0.019 6.999 18.325 1.00 85.50 72 LEU A O 1
ATOM 547 N N . GLU A 1 73 ? 0.560 9.087 18.957 1.00 85.12 73 GLU A N 1
ATOM 548 C CA . GLU A 1 73 ? 1.723 8.717 19.777 1.00 85.12 73 GLU A CA 1
ATOM 549 C C . GLU A 1 73 ? 1.386 7.577 20.765 1.00 85.12 73 GLU A C 1
ATOM 551 O O . GLU A 1 73 ? 0.374 7.640 21.477 1.00 85.12 73 GLU A O 1
ATOM 556 N N . GLU A 1 74 ? 2.273 6.578 20.886 1.00 81.81 74 GLU A N 1
ATOM 557 C CA . GLU A 1 74 ? 2.075 5.383 21.735 1.00 81.81 74 GLU A CA 1
ATOM 558 C C . GLU A 1 74 ? 1.679 5.723 23.184 1.00 81.81 74 GLU A C 1
ATOM 560 O O . GLU A 1 74 ? 0.924 4.994 23.826 1.00 81.81 74 GLU A O 1
ATOM 565 N N . GLY A 1 75 ? 2.147 6.864 23.703 1.00 87.31 75 GLY A N 1
ATOM 566 C CA . GLY A 1 75 ? 1.847 7.316 25.062 1.00 87.31 75 GLY A CA 1
ATOM 567 C C . GLY A 1 75 ? 0.396 7.756 25.294 1.00 87.31 75 GLY A C 1
ATOM 568 O O . GLY A 1 75 ? -0.065 7.716 26.432 1.00 87.31 75 GLY A O 1
ATOM 569 N N . VAL A 1 76 ? -0.336 8.175 24.254 1.00 88.69 76 VAL A N 1
ATOM 570 C CA . VAL A 1 76 ? -1.724 8.674 24.371 1.00 88.69 76 VAL A CA 1
ATOM 571 C C . VAL A 1 76 ? -2.743 7.813 23.634 1.00 88.69 76 VAL A C 1
ATOM 573 O O . VAL A 1 76 ? -3.934 7.870 23.955 1.00 88.69 76 VAL A O 1
ATOM 576 N N . GLN A 1 77 ? -2.295 6.994 22.684 1.00 90.94 77 GLN A N 1
ATOM 577 C CA . GLN A 1 77 ? -3.146 6.133 21.871 1.00 90.94 77 GLN A CA 1
ATOM 578 C C . GLN A 1 77 ? -4.059 5.213 22.711 1.00 90.94 77 GLN A C 1
ATOM 580 O O . GLN A 1 77 ? -5.276 5.282 22.512 1.00 90.94 77 GLN A O 1
ATOM 585 N N . PRO A 1 78 ? -3.568 4.414 23.686 1.00 87.56 78 PRO A N 1
ATOM 586 C CA . PRO A 1 78 ? -4.430 3.504 24.449 1.00 87.56 78 PRO A CA 1
ATOM 587 C C . PRO A 1 78 ? -5.531 4.238 25.224 1.00 87.56 78 PRO A C 1
ATOM 589 O O . PRO A 1 78 ? -6.685 3.810 25.249 1.00 87.56 78 PRO A O 1
ATOM 592 N N . ALA A 1 79 ? -5.193 5.385 25.818 1.00 91.38 79 ALA A N 1
ATOM 593 C CA . ALA A 1 79 ? -6.140 6.209 26.562 1.00 91.38 79 ALA A CA 1
ATOM 594 C C . ALA A 1 79 ? -7.192 6.846 25.643 1.00 91.38 79 ALA A C 1
ATOM 596 O O . ALA A 1 79 ? -8.369 6.899 25.996 1.00 91.38 79 ALA A O 1
ATOM 597 N N . THR A 1 80 ? -6.784 7.291 24.453 1.00 93.00 80 THR A N 1
ATOM 598 C CA . THR A 1 80 ? -7.680 7.897 23.458 1.00 93.00 80 THR A CA 1
ATOM 599 C C . THR A 1 80 ? -8.641 6.863 22.874 1.00 93.00 80 THR A C 1
ATOM 601 O O . THR A 1 80 ? -9.840 7.120 22.776 1.00 93.00 80 THR A O 1
ATOM 604 N N . ARG A 1 81 ? -8.140 5.660 22.578 1.00 90.06 81 ARG A N 1
ATOM 605 C CA . ARG A 1 81 ? -8.926 4.522 22.088 1.00 90.06 81 ARG A CA 1
ATOM 606 C C . ARG A 1 81 ? -10.045 4.144 23.056 1.00 90.06 81 ARG A C 1
ATOM 608 O O . ARG A 1 81 ? -11.206 4.054 22.656 1.00 90.06 81 ARG A O 1
ATOM 615 N N . VAL A 1 82 ? -9.712 4.026 24.344 1.00 89.38 82 VAL A N 1
ATOM 616 C CA . VAL A 1 82 ? -10.685 3.751 25.412 1.00 89.38 82 VAL A CA 1
ATOM 617 C C . VAL A 1 82 ? -11.651 4.915 25.614 1.00 89.38 82 VAL A C 1
ATOM 619 O O . VAL A 1 82 ? -12.852 4.687 25.722 1.00 89.38 82 VAL A O 1
ATOM 622 N N . LEU A 1 83 ? -11.166 6.162 25.638 1.00 91.00 83 LEU A N 1
ATOM 623 C CA . LEU A 1 83 ? -12.005 7.353 25.811 1.00 91.00 83 LEU A CA 1
ATOM 624 C C . LEU A 1 83 ? -13.083 7.444 24.724 1.00 91.00 83 LEU A C 1
ATOM 626 O O . LEU A 1 83 ? -14.260 7.653 25.029 1.00 91.00 83 LEU A O 1
ATOM 630 N N . LEU A 1 84 ? -12.688 7.267 23.463 1.00 88.12 84 LEU A N 1
ATOM 631 C CA . LEU A 1 84 ? -13.612 7.288 22.337 1.00 88.12 84 LEU A CA 1
ATOM 632 C C . LEU A 1 84 ? -14.499 6.036 22.329 1.00 88.12 84 LEU A C 1
ATOM 634 O O . LEU A 1 84 ? -15.668 6.127 21.976 1.00 88.12 84 LEU A O 1
ATOM 638 N N . GLY A 1 85 ? -14.024 4.890 22.819 1.00 82.69 85 GLY A N 1
ATOM 639 C CA . GLY A 1 85 ? -14.788 3.643 22.747 1.00 82.69 85 GLY A CA 1
ATOM 640 C C . GLY A 1 85 ? -14.995 3.223 21.293 1.00 82.69 85 GLY A C 1
ATOM 641 O O . GLY A 1 85 ? -16.103 2.879 20.899 1.00 82.69 85 GLY A O 1
ATOM 642 N N . VAL A 1 86 ? -13.942 3.343 20.479 1.00 76.25 86 VAL A N 1
ATOM 643 C CA . VAL A 1 86 ? -13.977 2.974 19.054 1.00 76.25 86 VAL A CA 1
ATOM 644 C C . VAL A 1 86 ? -14.029 1.458 18.842 1.00 76.25 86 VAL A C 1
ATOM 646 O O . VAL A 1 86 ? -14.481 1.023 17.795 1.00 76.25 86 VAL A O 1
ATOM 649 N N . ASP A 1 87 ? -13.656 0.651 19.838 1.00 65.38 87 ASP A N 1
ATOM 650 C CA . ASP A 1 87 ? -13.670 -0.820 19.730 1.00 65.38 87 ASP A CA 1
ATOM 651 C C . ASP A 1 87 ? -14.876 -1.493 20.380 1.00 65.38 87 ASP A C 1
ATOM 653 O O . ASP A 1 87 ? -15.142 -2.666 20.127 1.00 65.38 87 ASP A O 1
ATOM 657 N N . ASP A 1 88 ? -15.594 -0.768 21.235 1.00 59.75 88 ASP A N 1
ATOM 658 C CA . ASP A 1 88 ? -16.647 -1.320 22.077 1.00 59.75 88 ASP A CA 1
ATOM 659 C C . ASP A 1 88 ? -17.964 -0.593 21.827 1.00 59.75 88 ASP A C 1
ATOM 661 O O . ASP A 1 88 ? -18.027 0.638 21.791 1.00 59.75 88 ASP A O 1
ATOM 665 N N . SER A 1 89 ? -19.062 -1.347 21.724 1.00 54.38 89 SER A N 1
ATOM 666 C CA . SER A 1 89 ? -20.385 -0.730 21.762 1.00 54.38 89 SER A CA 1
ATOM 667 C C . SER A 1 89 ? -20.604 -0.065 23.135 1.00 54.38 89 SER A C 1
ATOM 669 O O . SER A 1 89 ? -20.468 -0.728 24.170 1.00 54.38 89 SER A O 1
ATOM 671 N N . PRO A 1 90 ? -20.996 1.219 23.167 1.00 56.12 90 PRO A N 1
ATOM 672 C CA . PRO A 1 90 ? -21.168 2.010 24.391 1.00 56.12 90 PRO A CA 1
ATOM 673 C C . PRO A 1 90 ? -22.244 1.444 25.328 1.00 56.12 90 PRO A C 1
ATOM 675 O O . PRO A 1 90 ? -22.229 1.739 26.520 1.00 56.12 90 PRO A O 1
ATOM 678 N N . ASP A 1 91 ? -23.111 0.559 24.826 1.00 57.56 91 ASP A N 1
ATOM 679 C CA . ASP A 1 91 ? -24.081 -0.215 25.610 1.00 57.56 91 ASP A CA 1
ATOM 680 C C . ASP A 1 91 ? -23.444 -1.067 26.723 1.00 57.56 91 ASP A C 1
ATOM 682 O O . ASP A 1 91 ? -24.145 -1.516 27.631 1.00 57.56 91 ASP A O 1
ATOM 686 N N . ARG A 1 92 ? -22.124 -1.301 26.677 1.00 61.31 92 ARG A N 1
ATOM 687 C CA . ARG A 1 92 ? -21.399 -2.086 27.687 1.00 61.31 92 ARG A CA 1
ATOM 688 C C . ARG A 1 92 ? -20.600 -1.250 28.689 1.00 61.31 92 ARG A C 1
ATOM 690 O O . ARG A 1 92 ? -20.296 -1.772 29.758 1.00 61.31 92 ARG A O 1
ATOM 697 N N . VAL A 1 93 ? -20.258 0.007 28.376 1.00 77.31 93 VAL A N 1
ATOM 698 C CA . VAL A 1 93 ? -19.336 0.829 29.188 1.00 77.31 93 VAL A CA 1
ATOM 699 C C . VAL A 1 93 ? -19.704 2.316 29.117 1.00 77.31 93 VAL A C 1
ATOM 701 O O . VAL A 1 93 ? -19.739 2.920 28.040 1.00 77.31 93 VAL A O 1
ATOM 704 N N . THR A 1 94 ? -19.932 2.956 30.270 1.00 86.94 94 THR A N 1
ATOM 705 C CA . THR A 1 94 ? -20.323 4.373 30.301 1.00 86.94 94 THR A CA 1
ATOM 706 C C . THR A 1 94 ? -19.149 5.299 29.954 1.00 86.94 94 THR A C 1
ATOM 708 O O . THR A 1 94 ? -17.979 4.933 30.059 1.00 86.94 94 THR A O 1
ATOM 711 N N . LEU A 1 95 ? -19.431 6.550 29.558 1.00 88.94 95 LEU A N 1
ATOM 712 C CA . LEU A 1 95 ? -18.369 7.554 29.362 1.00 88.94 95 LEU A CA 1
ATOM 713 C C . LEU A 1 95 ? -17.575 7.813 30.656 1.00 88.94 95 LEU A C 1
ATOM 715 O O . LEU A 1 95 ? -16.401 8.166 30.592 1.00 88.94 95 LEU A O 1
ATOM 719 N N . THR A 1 96 ? -18.203 7.660 31.823 1.00 90.06 96 THR A N 1
ATOM 720 C CA . THR A 1 96 ? -17.523 7.809 33.115 1.00 90.06 96 THR A CA 1
ATOM 721 C C . THR A 1 96 ? -16.465 6.723 33.291 1.00 90.06 96 THR A C 1
ATOM 723 O O . THR A 1 96 ? -15.310 7.056 33.535 1.00 90.06 96 THR A O 1
ATOM 726 N N . ASP A 1 97 ? -16.818 5.460 33.043 1.00 89.06 97 ASP A N 1
ATOM 727 C CA . ASP A 1 97 ? -15.889 4.326 33.164 1.00 89.06 97 ASP A CA 1
ATOM 728 C C . ASP A 1 97 ? -14.736 4.433 32.151 1.00 89.06 97 ASP A C 1
ATOM 730 O O . ASP A 1 97 ? -13.567 4.202 32.477 1.00 89.06 97 ASP A O 1
ATOM 734 N N . ARG A 1 98 ? -15.045 4.867 30.920 1.00 90.56 98 ARG A N 1
ATOM 735 C CA . ARG A 1 98 ? -14.036 5.133 29.882 1.00 90.56 98 ARG A CA 1
ATOM 736 C C . ARG A 1 98 ? -13.066 6.239 30.293 1.00 90.56 98 ARG A C 1
ATOM 738 O O . ARG A 1 98 ? -11.862 6.093 30.100 1.00 90.56 98 ARG A O 1
ATOM 745 N N . ARG A 1 99 ? -13.559 7.325 30.899 1.00 93.19 99 ARG A N 1
ATOM 746 C CA . ARG A 1 99 ? -12.714 8.414 31.421 1.00 93.19 99 ARG A CA 1
ATOM 747 C C . ARG A 1 99 ? -11.818 7.954 32.559 1.00 93.19 99 ARG A C 1
ATOM 749 O O . ARG A 1 99 ? -10.653 8.332 32.577 1.00 93.19 99 ARG A O 1
ATOM 756 N N . GLU A 1 100 ? -12.338 7.169 33.498 1.00 92.62 100 GLU A N 1
ATOM 757 C CA . GLU A 1 100 ? -11.537 6.639 34.607 1.00 92.62 100 GLU A CA 1
ATOM 758 C C . GLU A 1 100 ? -10.424 5.721 34.099 1.00 92.62 100 GLU A C 1
ATOM 760 O O . GLU A 1 100 ? -9.265 5.871 34.488 1.00 92.62 100 GLU A O 1
ATOM 765 N N . THR A 1 101 ? -10.752 4.845 33.149 1.00 91.00 101 THR A N 1
ATOM 766 C CA . THR A 1 101 ? -9.782 3.942 32.521 1.00 91.00 101 THR A CA 1
ATOM 767 C C . THR A 1 101 ? -8.719 4.723 31.740 1.00 91.00 101 THR A C 1
ATOM 769 O O . THR A 1 101 ? -7.524 4.504 31.935 1.00 91.00 101 THR A O 1
ATOM 772 N N . ALA A 1 102 ? -9.123 5.695 30.915 1.00 92.69 102 ALA A N 1
ATOM 773 C CA . ALA A 1 102 ? -8.201 6.551 30.169 1.00 92.69 102 ALA A CA 1
ATOM 774 C C . ALA A 1 102 ? -7.307 7.402 31.092 1.00 92.69 102 ALA A C 1
ATOM 776 O O . ALA A 1 102 ? -6.107 7.536 30.848 1.00 92.69 102 ALA A O 1
ATOM 777 N N . ALA A 1 103 ? -7.856 7.932 32.189 1.00 94.75 103 ALA A N 1
ATOM 778 C CA . ALA A 1 103 ? -7.093 8.667 33.194 1.00 94.75 103 ALA A CA 1
ATOM 779 C C . ALA A 1 103 ? -6.045 7.775 33.878 1.00 94.75 103 ALA A C 1
ATOM 781 O O . ALA A 1 103 ? -4.896 8.196 34.039 1.00 94.75 103 ALA A O 1
ATOM 782 N N . SER A 1 104 ? -6.416 6.534 34.214 1.00 94.50 104 SER A N 1
ATOM 783 C CA . SER A 1 104 ? -5.505 5.540 34.786 1.00 94.50 104 SER A CA 1
ATOM 784 C C . SER A 1 104 ? -4.352 5.211 33.836 1.00 94.50 104 SER A C 1
ATOM 786 O O . SER A 1 104 ? -3.202 5.183 34.271 1.00 94.50 104 SER A O 1
ATOM 788 N N . LEU A 1 105 ? -4.633 5.022 32.542 1.00 93.00 105 LEU A N 1
ATOM 789 C CA . LEU A 1 105 ? -3.612 4.743 31.523 1.00 93.00 105 LEU A CA 1
ATOM 790 C C . LEU A 1 105 ? -2.580 5.875 31.392 1.00 93.00 105 LEU A C 1
ATOM 792 O O . LEU A 1 105 ? -1.412 5.608 31.130 1.00 93.00 105 LEU A O 1
ATOM 796 N N . LEU A 1 106 ? -2.983 7.126 31.634 1.00 92.88 106 LEU A N 1
ATOM 797 C CA . LEU A 1 106 ? -2.093 8.294 31.589 1.00 92.88 106 LEU A CA 1
ATOM 798 C C . LEU A 1 106 ? -1.506 8.688 32.955 1.00 92.88 106 LEU A C 1
ATOM 800 O O . LEU A 1 106 ? -0.842 9.724 33.064 1.00 92.88 106 LEU A O 1
ATOM 804 N N . GLY A 1 107 ? -1.772 7.921 34.018 1.00 92.12 107 GLY A N 1
ATOM 805 C CA . GLY A 1 107 ? -1.319 8.254 35.371 1.00 92.12 107 GLY A CA 1
ATOM 806 C C . GLY A 1 107 ? -1.858 9.605 35.860 1.00 92.12 107 GLY A C 1
ATOM 807 O O . GLY A 1 107 ? -1.114 10.437 36.391 1.00 92.12 107 GLY A O 1
ATOM 808 N N . ARG A 1 108 ? -3.144 9.876 35.617 1.00 92.56 108 ARG A N 1
ATOM 809 C CA . ARG A 1 108 ? -3.847 11.104 36.020 1.00 92.56 108 ARG A CA 1
ATOM 810 C C . ARG A 1 108 ? -5.075 10.762 36.861 1.00 92.56 108 ARG A C 1
ATOM 812 O O . ARG A 1 108 ? -5.658 9.694 36.729 1.00 92.56 108 ARG A O 1
ATOM 819 N N . SER A 1 109 ? -5.500 11.693 37.714 1.00 91.69 109 SER A N 1
ATOM 820 C CA . SER A 1 109 ? -6.808 11.587 38.370 1.00 91.69 109 SER A CA 1
ATOM 821 C C . SER A 1 109 ? -7.930 11.874 37.370 1.00 91.69 109 SER A C 1
ATOM 823 O O . SER A 1 109 ? -7.742 12.683 36.459 1.00 91.69 109 SER A O 1
ATOM 825 N N . GLY A 1 110 ? -9.110 11.273 37.559 1.00 86.31 110 GLY A N 1
ATOM 826 C CA . GLY A 1 110 ? -10.263 11.483 36.670 1.00 86.31 110 GLY A CA 1
ATOM 827 C C . GLY A 1 110 ? -10.650 12.961 36.509 1.00 86.31 110 GLY A C 1
ATOM 828 O O . GLY A 1 110 ? -10.911 13.421 35.398 1.00 86.31 110 GLY A O 1
ATOM 829 N N . ASP A 1 111 ? -10.582 13.741 37.593 1.00 87.94 111 ASP A N 1
ATOM 830 C CA . ASP A 1 111 ? -10.862 15.184 37.577 1.00 87.94 111 ASP A CA 1
ATOM 831 C C . ASP A 1 111 ? -9.830 15.993 36.780 1.00 87.94 111 ASP A C 1
ATOM 833 O O . ASP A 1 111 ? -10.196 16.902 36.030 1.00 87.94 111 ASP A O 1
ATOM 837 N N . SER A 1 112 ? -8.539 15.673 36.930 1.00 90.06 112 SER A N 1
ATOM 838 C CA . SER A 1 112 ? -7.468 16.337 36.177 1.00 90.06 112 SER A CA 1
ATOM 839 C C . SER A 1 112 ? -7.519 15.950 34.702 1.00 90.06 112 SER A C 1
ATOM 841 O O . SER A 1 112 ? -7.388 16.809 33.830 1.00 90.06 112 SER A O 1
ATOM 843 N N . PHE A 1 113 ? -7.791 14.673 34.420 1.00 93.50 113 PHE A N 1
ATOM 844 C CA . PHE A 1 113 ? -7.966 14.164 33.069 1.00 93.50 113 PHE A CA 1
ATOM 845 C C . PHE A 1 113 ? -9.101 14.898 32.352 1.00 93.50 113 PHE A C 1
ATOM 847 O O . PHE A 1 113 ? -8.874 15.499 31.308 1.00 93.50 113 PHE A O 1
ATOM 854 N N . ARG A 1 114 ? -10.293 14.953 32.953 1.00 91.38 114 ARG A N 1
ATOM 855 C CA . ARG A 1 114 ? -11.465 15.599 32.348 1.00 91.38 114 ARG A CA 1
ATOM 856 C C . ARG A 1 114 ? -11.258 17.089 32.058 1.00 91.38 114 ARG A C 1
ATOM 858 O O . ARG A 1 114 ? -11.787 17.594 31.073 1.00 91.38 114 ARG A O 1
ATOM 865 N N . LYS A 1 115 ? -10.543 17.810 32.929 1.00 89.81 115 LYS A N 1
ATOM 866 C CA . LYS A 1 115 ? -10.335 19.263 32.790 1.00 89.81 115 LYS A CA 1
ATOM 867 C C . LYS A 1 115 ? -9.204 19.619 31.830 1.00 89.81 115 LYS A C 1
ATOM 869 O O . LYS A 1 115 ? -9.342 20.584 31.091 1.00 89.81 115 LYS A O 1
ATOM 874 N N . ASN A 1 116 ? -8.108 18.859 31.855 1.00 89.56 116 ASN A N 1
ATOM 875 C CA . ASN A 1 116 ? -6.848 19.286 31.240 1.00 89.56 116 ASN A CA 1
ATOM 876 C C . ASN A 1 116 ? -6.351 18.357 30.128 1.00 89.56 116 ASN A C 1
ATOM 878 O O . ASN A 1 116 ? -5.535 18.781 29.320 1.00 89.56 116 ASN A O 1
ATOM 882 N N . VAL A 1 117 ? -6.790 17.095 30.099 1.00 92.75 117 VAL A N 1
ATOM 883 C CA . VAL A 1 117 ? -6.261 16.078 29.175 1.00 92.75 117 VAL A CA 1
ATOM 884 C C . VAL A 1 117 ? -7.292 15.702 28.122 1.00 92.75 117 VAL A C 1
ATOM 886 O O . VAL A 1 117 ? -7.003 15.762 26.936 1.00 92.75 117 VAL A O 1
ATOM 889 N N . GLU A 1 118 ? -8.517 15.379 28.531 1.00 93.69 118 GLU A N 1
ATOM 890 C CA . GLU A 1 118 ? -9.608 15.015 27.627 1.00 93.69 118 GLU A CA 1
ATOM 891 C C . GLU A 1 118 ? -9.849 16.069 26.532 1.00 93.69 118 GLU A C 1
ATOM 893 O O . GLU A 1 118 ? -9.927 15.678 25.366 1.00 93.69 118 GLU A O 1
ATOM 898 N N . PRO A 1 119 ? -9.920 17.386 26.827 1.00 93.62 119 PRO A N 1
ATOM 899 C CA . PRO A 1 119 ? -10.138 18.380 25.784 1.00 93.62 119 PRO A CA 1
ATOM 900 C C . PRO A 1 119 ? -9.039 18.385 24.721 1.00 93.62 119 PRO A C 1
ATOM 902 O O . PRO A 1 119 ? -9.341 18.521 23.538 1.00 93.62 119 PRO A O 1
ATOM 905 N N . GLU A 1 120 ? -7.798 18.192 25.162 1.00 91.75 120 GLU A N 1
ATOM 906 C CA . GLU A 1 120 ? -6.604 18.162 24.326 1.00 91.75 120 GLU A CA 1
ATOM 907 C C . GLU A 1 120 ? -6.533 16.885 23.481 1.00 91.75 120 GLU A C 1
ATOM 909 O O . GLU A 1 120 ? -6.165 16.955 22.315 1.00 91.75 120 GLU A O 1
ATOM 914 N N . LEU A 1 121 ? -6.954 15.732 24.014 1.00 93.50 121 LEU A N 1
ATOM 915 C CA . LEU A 1 121 ? -7.047 14.491 23.234 1.00 93.50 121 LEU A CA 1
ATOM 916 C C . LEU A 1 121 ? -8.048 14.621 22.080 1.00 93.50 121 LEU A C 1
ATOM 918 O O . LEU A 1 121 ? -7.737 14.233 20.959 1.00 93.50 121 LEU A O 1
ATOM 922 N N . PHE A 1 122 ? -9.220 15.216 22.324 1.00 94.88 122 PHE A N 1
ATOM 923 C CA . PHE A 1 122 ? -10.191 15.481 21.255 1.00 94.88 122 PHE A CA 1
ATOM 924 C C . PHE A 1 122 ? -9.666 16.472 20.217 1.00 94.88 122 PHE A C 1
ATOM 926 O O . PHE A 1 122 ? -9.926 16.293 19.031 1.00 94.88 122 PHE A O 1
ATOM 933 N N . ARG A 1 123 ? -8.916 17.493 20.652 1.00 91.88 123 ARG A N 1
ATOM 934 C CA . ARG A 1 123 ? -8.281 18.452 19.743 1.00 91.88 123 A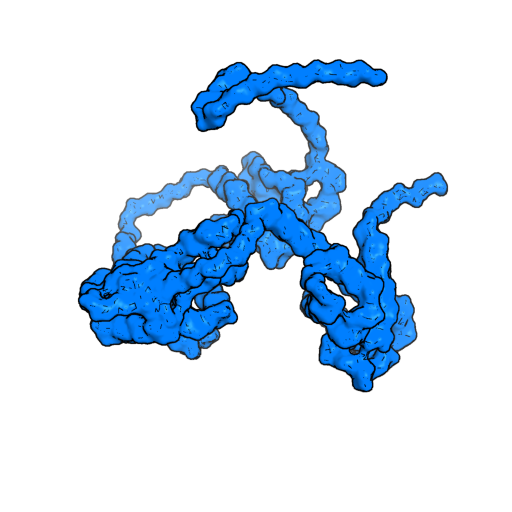RG A CA 1
ATOM 935 C C . ARG A 1 123 ? -7.243 17.769 18.856 1.00 91.88 123 ARG A C 1
ATOM 937 O O . ARG A 1 123 ? -7.294 17.941 17.651 1.00 91.88 123 ARG A O 1
ATOM 944 N N . ARG A 1 124 ? -6.382 16.926 19.433 1.00 91.94 124 ARG A N 1
ATOM 945 C CA . ARG A 1 124 ? -5.392 16.137 18.681 1.00 91.94 124 ARG A CA 1
ATOM 946 C C . ARG A 1 124 ? -6.045 15.222 17.650 1.00 91.94 124 ARG A C 1
ATOM 948 O O . ARG A 1 124 ? -5.598 15.191 16.515 1.00 91.94 124 ARG A O 1
ATOM 955 N N . VAL A 1 125 ? -7.117 14.521 18.022 1.00 92.62 125 VAL A N 1
ATOM 956 C CA . VAL A 1 125 ? -7.868 13.669 17.082 1.00 92.62 125 VAL A CA 1
ATOM 957 C C . VAL A 1 125 ? -8.452 14.509 15.942 1.00 92.62 125 VAL A C 1
ATOM 959 O O . VAL A 1 125 ? -8.328 14.128 14.786 1.00 92.62 125 VAL A O 1
ATOM 962 N N . ALA A 1 126 ? -9.055 15.662 16.244 1.00 92.25 126 ALA A N 1
ATOM 963 C CA . ALA A 1 126 ? -9.616 16.548 15.225 1.00 92.25 126 ALA A CA 1
ATOM 964 C C . ALA A 1 126 ? -8.546 17.139 14.291 1.00 92.25 126 ALA A C 1
ATOM 966 O O . ALA A 1 126 ? -8.754 17.165 13.078 1.00 92.25 126 ALA A O 1
ATOM 967 N N . ASP A 1 127 ? -7.408 17.566 14.848 1.00 88.00 127 ASP A N 1
ATOM 968 C CA . ASP A 1 127 ? -6.260 18.070 14.093 1.00 88.00 127 ASP A CA 1
ATOM 969 C C . ASP A 1 127 ? -5.740 16.996 13.129 1.00 88.00 127 ASP A C 1
ATOM 971 O O . ASP A 1 127 ? -5.538 17.282 11.951 1.00 88.00 127 ASP A O 1
ATOM 975 N N . GLU A 1 128 ? -5.597 15.757 13.602 1.00 86.69 128 GLU A N 1
ATOM 976 C CA . GLU A 1 128 ? -5.103 14.633 12.804 1.00 86.69 128 GLU A CA 1
ATOM 977 C C . GLU A 1 128 ? -6.092 14.243 11.691 1.00 86.69 128 GLU A C 1
ATOM 979 O O . GLU A 1 128 ? -5.706 14.122 10.530 1.00 86.69 128 GLU A O 1
ATOM 984 N N . MET A 1 129 ? -7.395 14.155 11.992 1.00 89.50 129 MET A N 1
ATOM 985 C CA . MET A 1 129 ? -8.431 13.899 10.976 1.00 89.50 129 MET A CA 1
ATOM 986 C C . MET A 1 129 ? -8.462 14.991 9.899 1.00 89.50 129 MET A C 1
ATOM 988 O O . MET A 1 129 ? -8.577 14.700 8.706 1.00 89.50 129 MET A O 1
ATOM 992 N N . ARG A 1 130 ? -8.358 16.268 10.294 1.00 85.25 130 ARG A N 1
ATOM 993 C CA . ARG A 1 130 ? -8.313 17.395 9.348 1.00 85.25 130 ARG A CA 1
ATOM 994 C C . ARG A 1 130 ? -7.055 17.343 8.494 1.00 85.25 130 ARG A C 1
ATOM 996 O O . ARG A 1 130 ? -7.142 17.550 7.286 1.00 85.25 130 ARG A O 1
ATOM 1003 N N . MET A 1 131 ? -5.916 17.022 9.092 1.00 80.50 131 MET A N 1
ATOM 1004 C CA . MET A 1 131 ? -4.657 16.887 8.376 1.00 80.50 131 MET A CA 1
ATOM 1005 C C . MET A 1 131 ? -4.736 15.758 7.336 1.00 80.50 131 MET A C 1
ATOM 1007 O O . MET A 1 131 ? -4.425 15.978 6.162 1.00 80.50 131 MET A O 1
ATOM 1011 N N . ARG A 1 132 ? -5.281 14.597 7.720 1.00 81.56 132 ARG A N 1
ATOM 1012 C CA . ARG A 1 132 ? -5.575 13.470 6.817 1.00 81.56 132 ARG A CA 1
ATOM 1013 C C . ARG A 1 132 ? -6.539 13.855 5.688 1.00 81.56 132 ARG A C 1
ATOM 1015 O O . ARG A 1 132 ? -6.306 13.481 4.540 1.00 81.56 132 ARG A O 1
ATOM 1022 N N . SER A 1 133 ? -7.563 14.668 5.964 1.00 78.69 133 SER A N 1
ATOM 1023 C CA . SER A 1 133 ? -8.474 15.210 4.937 1.00 78.69 133 SER A CA 1
ATOM 1024 C C . SER A 1 133 ? -7.771 16.135 3.934 1.00 78.69 133 SER A C 1
ATOM 1026 O O . SER A 1 133 ? -7.971 16.007 2.722 1.00 78.69 133 SER A O 1
ATOM 1028 N N . VAL A 1 134 ? -6.911 17.046 4.405 1.00 72.12 134 VAL A N 1
ATOM 1029 C CA . VAL A 1 134 ? -6.138 17.940 3.526 1.00 72.12 134 VAL A CA 1
ATOM 1030 C C . VAL A 1 134 ? -5.240 17.119 2.601 1.00 72.12 134 VAL A C 1
ATOM 1032 O O . VAL A 1 134 ? -5.191 17.388 1.399 1.00 72.12 134 VAL A O 1
ATOM 1035 N N . PHE A 1 135 ? -4.598 16.069 3.118 1.00 61.78 135 PHE A N 1
ATOM 1036 C CA . PHE A 1 135 ? -3.785 15.165 2.306 1.00 61.78 135 PHE A CA 1
ATOM 1037 C C . PHE A 1 135 ? -4.610 14.356 1.306 1.00 61.78 135 PHE A C 1
ATOM 1039 O O . PHE A 1 135 ? -4.234 14.285 0.136 1.00 61.78 135 PHE A O 1
ATOM 1046 N N . ARG A 1 136 ? -5.769 13.833 1.717 1.00 68.44 136 ARG A N 1
ATOM 1047 C CA . ARG A 1 136 ? -6.720 13.150 0.830 1.00 68.44 136 ARG A CA 1
ATOM 1048 C C . ARG A 1 136 ? -7.177 14.061 -0.306 1.00 68.44 136 ARG A C 1
ATOM 1050 O O . ARG A 1 136 ? -7.147 13.659 -1.463 1.00 68.44 136 ARG A O 1
ATOM 1057 N N . THR A 1 137 ? -7.522 15.309 -0.004 1.00 54.38 137 THR A N 1
ATOM 1058 C CA . THR A 1 137 ? -7.964 16.301 -0.997 1.00 54.38 137 THR A CA 1
ATOM 1059 C C . THR A 1 137 ? -6.819 16.723 -1.924 1.00 54.38 137 THR A C 1
ATOM 1061 O O . THR A 1 137 ? -7.015 16.852 -3.131 1.00 54.38 137 THR A O 1
ATOM 1064 N N . ALA A 1 138 ? -5.595 16.864 -1.406 1.00 50.09 138 ALA A N 1
ATOM 1065 C CA . ALA A 1 138 ? -4.398 17.136 -2.206 1.00 50.09 138 ALA A CA 1
ATOM 1066 C C . ALA A 1 138 ? -3.966 15.939 -3.080 1.00 50.09 138 ALA A C 1
ATOM 1068 O O . ALA A 1 138 ? -3.354 16.136 -4.133 1.00 50.09 138 ALA A O 1
ATOM 1069 N N . GLN A 1 139 ? -4.278 14.704 -2.674 1.00 47.94 139 GLN A N 1
ATOM 1070 C CA . GLN A 1 139 ? -4.130 13.510 -3.510 1.00 47.94 139 GLN A CA 1
ATOM 1071 C C . GLN A 1 139 ? -5.226 13.448 -4.577 1.00 47.94 139 GLN A C 1
ATOM 1073 O O . GLN A 1 139 ? -4.905 13.303 -5.751 1.00 47.94 139 GLN A O 1
ATOM 1078 N N . VAL A 1 140 ? -6.498 13.658 -4.225 1.00 44.47 140 VAL A N 1
ATOM 1079 C CA . VAL A 1 140 ? -7.620 13.672 -5.184 1.00 44.47 140 VAL A CA 1
ATOM 1080 C C . VAL A 1 140 ? -7.451 14.777 -6.234 1.00 44.47 140 VAL A C 1
ATOM 1082 O O . VAL A 1 140 ? -7.637 14.506 -7.415 1.00 44.47 140 VAL A O 1
ATOM 1085 N N . ASN A 1 141 ? -6.989 15.974 -5.856 1.00 36.78 141 ASN A N 1
ATOM 1086 C CA . ASN A 1 141 ? -6.716 17.064 -6.803 1.00 36.78 141 ASN A CA 1
ATOM 1087 C C . ASN A 1 141 ? -5.480 16.813 -7.684 1.00 36.78 141 ASN A C 1
ATOM 1089 O O . ASN A 1 141 ? -5.459 17.262 -8.826 1.00 36.78 141 ASN A O 1
ATOM 1093 N N . ARG A 1 142 ? -4.481 16.048 -7.216 1.00 35.38 142 ARG A N 1
ATOM 1094 C CA . ARG A 1 142 ? -3.395 15.536 -8.080 1.00 35.38 142 ARG A CA 1
ATOM 1095 C C . ARG A 1 142 ? -3.847 14.396 -8.996 1.00 35.38 142 ARG A C 1
ATOM 1097 O O . ARG A 1 142 ? -3.241 14.180 -10.037 1.00 35.38 142 ARG A O 1
ATOM 1104 N N . THR A 1 143 ? -4.931 13.714 -8.634 1.00 40.38 143 THR A N 1
ATOM 1105 C CA . THR A 1 143 ? -5.563 12.637 -9.415 1.00 40.38 143 THR A CA 1
ATOM 1106 C C . THR A 1 143 ? -6.744 13.152 -10.263 1.00 40.38 143 THR A C 1
ATOM 1108 O O . THR A 1 143 ? -7.435 12.386 -10.937 1.00 40.38 143 THR A O 1
ATOM 1111 N N . GLY A 1 144 ? -6.977 14.469 -10.272 1.00 30.88 144 GLY A N 1
ATOM 1112 C CA . GLY A 1 144 ? -8.108 15.129 -10.914 1.00 30.88 144 GLY A CA 1
ATOM 1113 C C . GLY A 1 144 ? -7.968 15.309 -12.426 1.00 30.88 144 GLY A C 1
ATOM 1114 O O . GLY A 1 144 ? -8.029 16.434 -12.894 1.00 30.88 144 GLY A O 1
ATOM 1115 N N . SER A 1 145 ? -7.809 14.218 -13.181 1.00 35.25 145 SER A N 1
ATOM 1116 C CA . SER A 1 145 ? -8.542 13.981 -14.440 1.00 35.25 145 SER A CA 1
ATOM 1117 C C . SER A 1 145 ? -8.334 12.550 -14.951 1.00 35.25 145 SER A C 1
ATOM 1119 O O . SER A 1 145 ? -7.948 12.336 -16.096 1.00 35.25 145 SER A O 1
ATOM 1121 N N . VAL A 1 146 ? -8.635 11.538 -14.143 1.00 35.56 146 VAL A N 1
ATOM 1122 C CA . VAL A 1 146 ? -9.147 10.288 -14.717 1.00 35.56 146 VAL A CA 1
ATOM 1123 C C . VAL A 1 146 ? -10.369 9.898 -13.909 1.00 35.56 146 VAL A C 1
ATOM 1125 O O . VAL A 1 146 ? -10.285 9.289 -12.847 1.00 35.56 146 VAL A O 1
ATOM 1128 N N . SER A 1 147 ? -11.538 10.263 -14.438 1.00 34.59 147 SER A N 1
ATOM 1129 C CA . SER A 1 147 ? -12.722 9.445 -14.218 1.00 34.59 147 SER A CA 1
ATOM 1130 C C . SER A 1 147 ? -12.334 8.050 -14.693 1.00 34.59 147 SER A C 1
ATOM 1132 O O . SER A 1 147 ? -12.196 7.820 -15.896 1.00 34.59 147 SER A O 1
ATOM 1134 N N . VAL A 1 148 ? -12.068 7.139 -13.754 1.00 37.09 148 VAL A N 1
ATOM 1135 C CA . VAL A 1 148 ? -12.024 5.720 -14.080 1.00 37.09 148 VAL A CA 1
ATOM 1136 C C . VAL A 1 148 ? -13.447 5.402 -14.486 1.00 37.09 148 VAL A C 1
ATOM 1138 O O . VAL A 1 148 ? -14.329 5.195 -13.650 1.00 37.09 148 VAL A O 1
ATOM 1141 N N . ALA A 1 149 ? -13.690 5.463 -15.793 1.00 30.44 149 ALA A N 1
ATOM 1142 C CA . ALA A 1 149 ? -14.858 4.863 -16.377 1.00 30.44 149 ALA A CA 1
ATOM 1143 C C . ALA A 1 149 ? -14.904 3.450 -15.802 1.00 30.44 149 ALA A C 1
ATOM 1145 O O . ALA A 1 149 ? -13.981 2.660 -16.004 1.00 30.44 149 ALA A O 1
ATOM 1146 N N . SER A 1 150 ? -15.969 3.146 -15.064 1.00 33.81 150 SER A N 1
ATOM 1147 C CA . SER A 1 150 ? -16.381 1.775 -14.804 1.00 33.81 150 SER A CA 1
ATOM 1148 C C . SER A 1 150 ? -16.794 1.176 -16.153 1.00 33.81 150 SER A C 1
ATOM 1150 O O . SER A 1 150 ? -17.963 1.007 -16.482 1.00 33.81 150 SER A O 1
ATOM 1152 N N . GLY A 1 151 ? -15.801 0.968 -17.013 1.00 31.27 151 GLY A N 1
ATOM 1153 C CA . GLY A 1 151 ? -15.889 0.163 -18.201 1.00 31.27 151 GLY A CA 1
ATOM 1154 C C . GLY A 1 151 ? -15.715 -1.252 -17.711 1.00 31.27 151 GLY A C 1
ATOM 1155 O O . GLY A 1 151 ? -14.605 -1.665 -17.390 1.00 31.27 151 GLY A O 1
ATOM 1156 N N . ASN A 1 152 ? -16.824 -1.976 -17.638 1.00 34.72 152 ASN A N 1
ATOM 1157 C CA . ASN A 1 152 ? -16.889 -3.413 -17.425 1.00 34.72 152 ASN A CA 1
ATOM 1158 C C . ASN A 1 152 ? -16.225 -4.153 -18.608 1.00 34.72 152 ASN A C 1
ATOM 1160 O O . ASN A 1 152 ? -16.880 -4.882 -19.351 1.00 34.72 152 ASN A O 1
ATOM 1164 N N . THR A 1 153 ? -14.936 -3.897 -18.845 1.00 43.78 153 THR A N 1
ATOM 1165 C CA . THR A 1 153 ? -14.123 -4.633 -19.802 1.00 43.78 153 THR A CA 1
ATOM 1166 C C . THR A 1 153 ? -13.639 -5.866 -19.058 1.00 43.78 153 THR A C 1
ATOM 1168 O O . THR A 1 153 ? -12.863 -5.725 -18.113 1.00 43.78 153 THR A O 1
ATOM 1171 N N . PRO A 1 154 ? -14.108 -7.070 -19.416 1.00 56.28 154 PRO A N 1
ATOM 1172 C CA . PRO A 1 154 ? -13.664 -8.276 -18.742 1.00 56.28 154 PRO A CA 1
ATOM 1173 C C . PRO A 1 154 ? -12.143 -8.388 -18.868 1.00 56.28 154 PRO A C 1
ATOM 1175 O O . PRO A 1 154 ? -11.594 -8.313 -19.972 1.00 56.28 154 PRO A O 1
ATOM 1178 N N . ILE A 1 155 ? -11.471 -8.547 -17.724 1.00 68.12 155 ILE A N 1
ATOM 1179 C CA . ILE A 1 155 ? -10.029 -8.786 -17.658 1.00 68.12 155 ILE A CA 1
ATOM 1180 C C . ILE A 1 155 ? -9.728 -9.982 -18.558 1.00 68.12 155 ILE A C 1
ATOM 1182 O O . ILE A 1 155 ? -10.326 -11.051 -18.422 1.00 68.12 155 ILE A O 1
ATOM 1186 N N . SER A 1 156 ? -8.824 -9.802 -19.519 1.00 80.75 156 SER A N 1
ATOM 1187 C CA . SER A 1 156 ? -8.447 -10.899 -20.402 1.00 80.75 156 SER A CA 1
ATOM 1188 C C . SER A 1 156 ? -7.753 -11.986 -19.587 1.00 80.75 156 SER A C 1
ATOM 1190 O O . SER A 1 156 ? -6.674 -11.757 -19.038 1.00 80.75 156 SER A O 1
ATOM 1192 N N . ALA A 1 157 ? -8.321 -13.195 -19.603 1.00 86.56 157 ALA A N 1
ATOM 1193 C CA . ALA A 1 157 ? -7.781 -14.384 -18.942 1.00 86.56 157 ALA A CA 1
ATOM 1194 C C . ALA A 1 157 ? -6.378 -14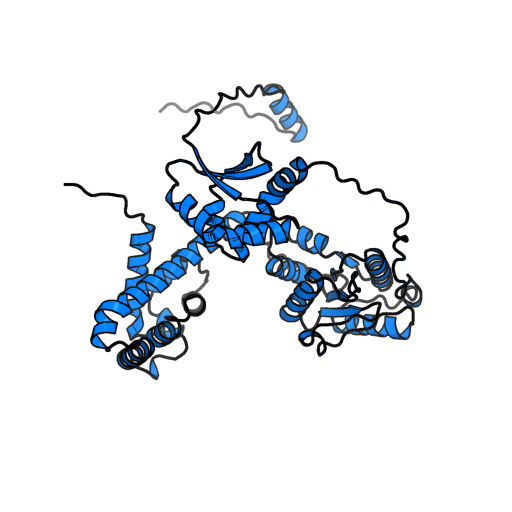.793 -19.442 1.00 86.56 157 ALA A C 1
ATOM 1196 O O . ALA A 1 157 ? -5.793 -15.758 -18.961 1.00 86.56 157 ALA A O 1
ATOM 1197 N N . ARG A 1 158 ? -5.824 -14.091 -20.435 1.00 89.94 158 ARG A N 1
ATOM 1198 C CA . ARG A 1 158 ? -4.486 -14.338 -20.981 1.00 89.94 158 ARG A CA 1
ATOM 1199 C C . ARG A 1 158 ? -3.426 -13.396 -20.424 1.00 89.94 158 ARG A C 1
ATOM 1201 O O . ARG A 1 158 ? -2.247 -13.676 -20.612 1.00 89.94 158 ARG A O 1
ATOM 1208 N N . ARG A 1 159 ? -3.803 -12.279 -19.794 1.00 92.25 159 ARG A N 1
ATOM 1209 C CA . ARG A 1 159 ? -2.844 -11.281 -19.295 1.00 92.25 159 ARG A CA 1
ATOM 1210 C C . ARG A 1 159 ? -2.217 -11.757 -17.992 1.00 92.25 159 ARG A C 1
ATOM 1212 O O . ARG A 1 159 ? -2.935 -12.044 -17.039 1.00 92.25 159 ARG A O 1
ATOM 1219 N N . VAL A 1 160 ? -0.892 -11.811 -17.949 1.00 92.81 160 VAL A N 1
ATOM 1220 C CA . VAL A 1 160 ? -0.134 -12.226 -16.763 1.00 92.81 160 VAL A CA 1
ATOM 1221 C C . VAL A 1 160 ? 0.929 -11.185 -16.470 1.00 92.81 160 VAL A C 1
ATOM 1223 O O . VAL A 1 160 ? 1.730 -10.878 -17.346 1.00 92.81 160 VAL A O 1
ATOM 1226 N N . LEU A 1 161 ? 0.940 -10.648 -15.255 1.00 92.50 161 LEU A N 1
ATOM 1227 C CA . LEU A 1 161 ? 1.986 -9.732 -14.809 1.00 92.50 161 LEU A CA 1
ATOM 1228 C C . LEU A 1 161 ? 3.256 -10.521 -14.490 1.00 92.50 161 LEU A C 1
ATOM 1230 O O . LEU A 1 161 ? 3.180 -11.547 -13.814 1.00 92.50 161 LEU A O 1
ATOM 1234 N N . LEU A 1 162 ? 4.408 -10.041 -14.951 1.00 93.38 162 LEU A N 1
ATOM 1235 C CA . LEU A 1 162 ? 5.717 -10.586 -14.609 1.00 93.38 162 LEU A CA 1
ATOM 1236 C C . LEU A 1 162 ? 6.550 -9.507 -13.906 1.00 93.38 162 LEU A C 1
ATOM 1238 O O . LEU A 1 162 ? 6.973 -8.539 -14.535 1.00 93.38 162 LEU A O 1
ATOM 1242 N N . SER A 1 163 ? 6.792 -9.698 -12.610 1.00 90.75 163 SER A N 1
ATOM 1243 C CA . SER A 1 163 ? 7.807 -8.957 -11.852 1.00 90.75 163 SER A CA 1
ATOM 1244 C C . SER A 1 163 ? 9.110 -9.751 -11.852 1.00 90.75 163 SER A C 1
ATOM 1246 O O . SER A 1 163 ? 9.099 -10.978 -11.715 1.00 90.75 163 SER A O 1
ATOM 1248 N N . HIS A 1 164 ? 10.231 -9.062 -12.044 1.00 89.31 164 HIS A N 1
ATOM 1249 C CA . HIS A 1 164 ? 11.564 -9.647 -12.035 1.00 89.31 164 HIS A CA 1
ATOM 1250 C C . HIS A 1 164 ? 12.610 -8.603 -11.635 1.00 89.31 164 HIS A C 1
ATOM 1252 O O . HIS A 1 164 ? 12.387 -7.400 -11.757 1.00 89.31 164 HIS A O 1
ATOM 1258 N N . GLY A 1 165 ? 13.767 -9.081 -11.174 1.00 82.19 165 GLY A N 1
ATOM 1259 C CA . GLY A 1 165 ? 14.906 -8.238 -10.822 1.00 82.19 165 GLY A CA 1
ATOM 1260 C C . GLY A 1 165 ? 15.773 -7.858 -12.025 1.00 82.19 165 GLY A C 1
ATOM 1261 O O . GLY A 1 165 ? 15.305 -7.728 -13.159 1.00 82.19 165 GLY A O 1
ATOM 1262 N N . SER A 1 166 ? 17.071 -7.702 -11.765 1.00 80.94 166 SER A N 1
ATOM 1263 C CA . SER A 1 166 ? 18.064 -7.254 -12.748 1.00 80.94 166 SER A CA 1
ATOM 1264 C C . SER A 1 166 ? 18.361 -8.272 -13.866 1.00 80.94 166 SER A C 1
ATOM 1266 O O . SER A 1 166 ? 18.868 -7.886 -14.921 1.00 80.94 166 SER A O 1
ATOM 1268 N N . ASP A 1 167 ? 18.002 -9.547 -13.676 1.00 85.12 167 ASP A N 1
ATOM 1269 C CA . ASP A 1 167 ? 18.222 -10.634 -14.638 1.00 85.12 167 ASP A CA 1
ATOM 1270 C C . ASP A 1 167 ? 17.207 -10.596 -15.798 1.00 85.12 167 ASP A C 1
ATOM 1272 O O . ASP A 1 167 ? 16.182 -11.289 -15.820 1.00 85.12 167 ASP A O 1
ATOM 1276 N N . GLN A 1 168 ? 17.508 -9.746 -16.781 1.00 85.44 168 GLN A N 1
ATOM 1277 C CA . GLN A 1 168 ? 16.696 -9.569 -17.988 1.00 85.44 168 GLN A CA 1
ATOM 1278 C C . GLN A 1 168 ? 16.662 -10.830 -18.861 1.00 85.44 168 GLN A C 1
ATOM 1280 O O . GLN A 1 168 ? 15.638 -11.120 -19.480 1.00 85.44 168 GLN A O 1
ATOM 1285 N N . ASP A 1 169 ? 17.743 -11.613 -18.889 1.00 87.31 169 ASP A N 1
ATOM 1286 C CA . ASP A 1 169 ? 17.815 -12.829 -19.700 1.00 87.31 169 ASP A CA 1
ATOM 1287 C C . ASP A 1 169 ? 16.857 -13.901 -19.169 1.00 87.31 169 ASP A C 1
ATOM 1289 O O . ASP A 1 169 ? 16.123 -14.533 -19.943 1.00 87.31 169 ASP A O 1
ATOM 1293 N N . ALA A 1 170 ? 16.819 -14.102 -17.849 1.00 88.12 170 ALA A N 1
ATOM 1294 C CA . ALA A 1 170 ? 15.861 -15.002 -17.218 1.00 88.12 170 ALA A CA 1
ATOM 1295 C C . ALA A 1 170 ? 14.422 -14.526 -17.453 1.00 88.12 170 ALA A C 1
ATOM 1297 O O . ALA A 1 170 ? 13.569 -15.322 -17.867 1.00 88.12 170 ALA A O 1
ATOM 1298 N N . ALA A 1 171 ? 14.159 -13.230 -17.260 1.00 90.12 171 ALA A N 1
ATOM 1299 C CA . ALA A 1 171 ? 12.849 -12.640 -17.508 1.00 90.12 171 ALA A CA 1
ATOM 1300 C C . ALA A 1 171 ? 12.382 -12.867 -18.951 1.00 90.12 171 ALA A C 1
ATOM 1302 O O . ALA A 1 171 ? 11.271 -13.346 -19.182 1.00 90.12 171 ALA A O 1
ATOM 1303 N N . ASP A 1 172 ? 13.241 -12.616 -19.936 1.00 90.81 172 ASP A N 1
ATOM 1304 C CA . ASP A 1 172 ? 12.934 -12.813 -21.348 1.00 90.81 172 ASP A CA 1
ATOM 1305 C C . ASP A 1 172 ? 12.652 -14.276 -21.701 1.00 90.81 172 ASP A C 1
ATOM 1307 O O . ASP A 1 172 ? 11.738 -14.570 -22.482 1.00 90.81 172 ASP A O 1
ATOM 1311 N N . ASN A 1 173 ? 13.402 -15.218 -21.125 1.00 92.06 173 ASN A N 1
ATOM 1312 C CA . ASN A 1 173 ? 13.134 -16.643 -21.303 1.00 92.06 173 ASN A CA 1
ATOM 1313 C C . ASN A 1 173 ? 11.771 -17.040 -20.719 1.00 92.06 173 ASN A C 1
ATOM 1315 O O . ASN A 1 173 ? 11.010 -17.757 -21.381 1.00 92.06 173 ASN A O 1
ATOM 1319 N N . VAL A 1 174 ? 11.407 -16.507 -19.550 1.00 93.00 174 VAL A N 1
ATOM 1320 C CA . VAL A 1 174 ? 10.076 -16.703 -18.957 1.00 93.00 174 VAL A CA 1
ATOM 1321 C C . VAL A 1 174 ? 8.985 -16.064 -19.823 1.00 93.00 174 VAL A C 1
ATOM 1323 O O . VAL A 1 174 ? 7.988 -16.724 -20.117 1.00 93.00 174 VAL A O 1
ATOM 1326 N N . LYS A 1 175 ? 9.174 -14.845 -20.345 1.00 93.75 175 LYS A N 1
ATOM 1327 C CA . LYS A 1 175 ? 8.222 -14.204 -21.276 1.00 93.75 175 LYS A CA 1
ATOM 1328 C C . LYS A 1 175 ? 8.007 -15.049 -22.533 1.00 93.75 175 LYS A C 1
ATOM 1330 O O . LYS A 1 175 ? 6.868 -15.225 -22.968 1.00 93.75 175 LYS A O 1
ATOM 1335 N N . ARG A 1 176 ? 9.074 -15.606 -23.123 1.00 93.31 176 ARG A N 1
ATOM 1336 C CA . ARG A 1 176 ? 8.977 -16.521 -24.281 1.00 93.31 176 ARG A CA 1
ATOM 1337 C C . ARG A 1 176 ? 8.187 -17.783 -23.934 1.00 93.31 176 ARG A C 1
ATOM 1339 O O . ARG A 1 176 ? 7.333 -18.197 -24.720 1.00 93.31 176 ARG A O 1
ATOM 1346 N N . PHE A 1 177 ? 8.428 -18.358 -22.759 1.00 93.38 177 PHE A N 1
ATOM 1347 C CA . PHE A 1 177 ? 7.676 -19.503 -22.251 1.00 93.38 177 PHE A CA 1
ATOM 1348 C C . PHE A 1 177 ? 6.180 -19.188 -22.070 1.00 93.38 177 PHE A C 1
ATOM 1350 O O . PHE A 1 177 ? 5.338 -19.926 -22.585 1.00 93.38 177 PHE A O 1
ATOM 1357 N N . LEU A 1 178 ? 5.832 -18.062 -21.438 1.00 94.25 178 LEU A N 1
ATOM 1358 C CA . LEU A 1 178 ? 4.442 -17.624 -21.249 1.00 94.25 178 LEU A CA 1
ATOM 1359 C C . LEU A 1 178 ? 3.729 -17.367 -22.584 1.00 94.25 178 LEU A C 1
ATOM 1361 O O . LEU A 1 178 ? 2.602 -17.822 -22.785 1.00 94.25 178 LEU A O 1
ATOM 1365 N N . ARG A 1 179 ? 4.404 -16.725 -23.544 1.00 93.56 179 ARG A N 1
ATOM 1366 C CA . ARG A 1 179 ? 3.864 -16.528 -24.901 1.00 93.56 179 ARG A CA 1
ATOM 1367 C C . ARG A 1 179 ? 3.614 -17.854 -25.616 1.00 93.56 179 ARG A C 1
ATOM 1369 O O . ARG A 1 179 ? 2.595 -18.005 -26.286 1.00 93.56 179 ARG A O 1
ATOM 1376 N N . ALA A 1 180 ? 4.484 -18.849 -25.438 1.00 90.88 180 ALA A N 1
ATOM 1377 C CA . ALA A 1 180 ? 4.263 -20.186 -25.988 1.00 90.88 180 ALA A CA 1
ATOM 1378 C C . ALA A 1 180 ? 3.070 -20.915 -25.338 1.00 90.88 180 ALA A C 1
ATOM 1380 O O . ALA A 1 180 ? 2.418 -21.724 -25.999 1.00 90.88 180 ALA A O 1
ATOM 1381 N N . LEU A 1 181 ? 2.725 -20.594 -24.088 1.00 89.62 181 LEU A N 1
ATOM 1382 C CA . LEU A 1 181 ? 1.475 -21.035 -23.457 1.00 89.62 181 LEU A CA 1
ATOM 1383 C C . LEU A 1 181 ? 0.233 -20.306 -24.003 1.00 89.62 181 LEU A C 1
ATOM 1385 O O . LEU A 1 181 ? -0.885 -20.690 -23.673 1.00 89.62 181 LEU A O 1
ATOM 1389 N N . GLY A 1 182 ? 0.393 -19.296 -24.864 1.00 88.81 182 GLY A N 1
ATOM 1390 C CA . GLY A 1 182 ? -0.701 -18.467 -25.378 1.00 88.81 182 GLY A CA 1
ATOM 1391 C C . GLY A 1 182 ? -1.087 -17.307 -24.458 1.00 88.81 182 GLY A C 1
ATOM 1392 O O . GLY A 1 182 ? -2.127 -16.687 -24.673 1.00 88.81 182 GLY A O 1
ATOM 1393 N N . LEU A 1 183 ? -0.260 -17.017 -23.450 1.00 93.06 183 LEU A N 1
ATOM 1394 C CA . LEU A 1 183 ? -0.458 -15.918 -22.510 1.00 93.06 183 LEU A CA 1
ATOM 1395 C C . LEU A 1 183 ? 0.233 -14.644 -23.011 1.00 93.06 183 LEU A C 1
ATOM 1397 O O . LEU A 1 183 ? 1.175 -14.684 -23.804 1.00 93.06 183 LEU A O 1
ATOM 1401 N N . ALA A 1 184 ? -0.242 -13.505 -22.525 1.00 91.31 184 ALA A N 1
ATOM 1402 C CA . ALA A 1 184 ? 0.287 -12.181 -22.802 1.00 91.31 184 ALA A CA 1
ATOM 1403 C C . ALA A 1 184 ? 1.007 -11.665 -21.543 1.00 91.31 184 ALA A C 1
ATOM 1405 O O . ALA A 1 184 ? 0.337 -11.135 -20.651 1.00 91.31 184 ALA A O 1
ATOM 1406 N N . PRO A 1 185 ? 2.338 -11.858 -21.430 1.00 91.19 185 PRO A N 1
ATOM 1407 C CA . PRO A 1 185 ? 3.089 -11.301 -20.318 1.00 91.19 185 PRO A CA 1
ATOM 1408 C C . PRO A 1 185 ? 3.078 -9.773 -20.399 1.00 91.19 185 PRO A C 1
ATOM 1410 O O . PRO A 1 185 ? 3.303 -9.208 -21.471 1.00 91.19 185 PRO A O 1
ATOM 1413 N N . VAL A 1 186 ? 2.813 -9.141 -19.264 1.00 88.25 186 VAL A N 1
ATOM 1414 C CA . VAL A 1 186 ? 2.882 -7.699 -19.043 1.00 88.25 186 VAL A CA 1
ATOM 1415 C C . VAL A 1 186 ? 4.042 -7.471 -18.089 1.00 88.25 186 VAL A C 1
ATOM 1417 O O . VAL A 1 186 ? 4.076 -8.080 -17.019 1.00 88.25 186 VAL A O 1
ATOM 1420 N N . ASP A 1 187 ? 4.997 -6.639 -18.487 1.00 81.38 187 ASP A N 1
ATOM 1421 C CA . ASP A 1 187 ? 6.090 -6.258 -17.601 1.00 81.38 187 ASP A CA 1
ATOM 1422 C C . ASP A 1 187 ? 5.583 -5.361 -16.482 1.00 81.38 187 ASP A C 1
ATOM 1424 O O . ASP A 1 187 ? 4.630 -4.608 -16.668 1.00 81.38 187 ASP A O 1
ATOM 1428 N N . TRP A 1 188 ? 6.215 -5.442 -15.313 1.00 73.19 188 TRP A N 1
ATOM 1429 C CA . TRP A 1 188 ? 5.825 -4.644 -14.153 1.00 73.19 188 TRP A CA 1
ATOM 1430 C C . TRP A 1 188 ? 5.717 -3.148 -14.473 1.00 73.19 188 TRP A C 1
ATOM 1432 O O . TRP A 1 188 ? 4.669 -2.544 -14.251 1.00 73.19 188 TRP A O 1
ATOM 1442 N N . GLY A 1 189 ? 6.760 -2.570 -15.081 1.00 68.38 189 GLY A N 1
ATOM 1443 C CA . GLY A 1 189 ? 6.769 -1.161 -15.484 1.00 68.38 189 GLY A CA 1
ATOM 1444 C C . GLY A 1 189 ? 5.663 -0.810 -16.485 1.00 68.38 189 GLY A C 1
ATOM 1445 O O . GLY A 1 189 ? 4.989 0.204 -16.321 1.00 68.38 189 GLY A O 1
ATOM 1446 N N . ASP A 1 190 ? 5.411 -1.681 -17.465 1.00 67.81 190 ASP A N 1
ATOM 1447 C CA . ASP A 1 190 ? 4.347 -1.490 -18.460 1.00 67.81 190 ASP A CA 1
ATOM 1448 C C . ASP A 1 190 ? 2.952 -1.613 -17.836 1.00 67.81 190 ASP A C 1
ATOM 1450 O O . ASP A 1 190 ? 2.023 -0.898 -18.216 1.00 67.81 190 ASP A O 1
ATOM 1454 N N . GLY A 1 191 ? 2.801 -2.511 -16.860 1.00 64.94 191 GLY A N 1
ATOM 1455 C CA . GLY A 1 191 ? 1.593 -2.678 -16.065 1.00 64.94 191 GLY A CA 1
ATOM 1456 C C . GLY A 1 191 ? 1.240 -1.383 -15.351 1.00 64.94 191 GLY A C 1
ATOM 1457 O O . GLY A 1 191 ? 0.140 -0.869 -15.547 1.00 64.94 191 GLY A O 1
ATOM 1458 N N . ILE A 1 192 ? 2.214 -0.800 -14.651 1.00 65.44 192 ILE A N 1
ATOM 1459 C CA . ILE A 1 192 ? 2.067 0.489 -13.972 1.00 65.44 192 ILE A CA 1
ATOM 1460 C C . ILE A 1 192 ? 1.770 1.606 -14.975 1.00 65.44 192 ILE A C 1
ATOM 1462 O O . ILE A 1 192 ? 0.811 2.349 -14.778 1.00 65.44 192 ILE A O 1
ATOM 1466 N N . ALA A 1 193 ? 2.508 1.701 -16.083 1.00 64.50 193 ALA A N 1
ATOM 1467 C CA . ALA A 1 193 ? 2.260 2.715 -17.111 1.00 64.50 193 ALA A CA 1
ATOM 1468 C C . ALA A 1 193 ? 0.839 2.616 -17.698 1.00 64.50 193 ALA A C 1
ATOM 1470 O O . ALA A 1 193 ? 0.192 3.629 -17.968 1.00 64.50 193 ALA A O 1
ATOM 1471 N N . SER A 1 194 ? 0.312 1.396 -17.841 1.00 60.84 194 SER A N 1
ATOM 1472 C CA . SER A 1 194 ? -1.036 1.153 -18.364 1.00 60.84 194 SER A CA 1
ATOM 1473 C C . SER A 1 194 ? -2.169 1.541 -17.408 1.00 60.84 194 SER A C 1
ATOM 1475 O O . SER A 1 194 ? -3.317 1.623 -17.840 1.00 60.84 194 SER A O 1
ATOM 1477 N N . THR A 1 195 ? -1.862 1.828 -16.139 1.00 61.12 195 THR A N 1
ATOM 1478 C CA . THR A 1 195 ? -2.851 2.326 -15.167 1.00 61.12 195 THR A CA 1
ATOM 1479 C C . THR A 1 195 ? -3.247 3.785 -15.413 1.00 61.12 195 THR A C 1
ATOM 1481 O O . THR A 1 195 ? -4.256 4.237 -14.878 1.00 61.12 195 THR A O 1
ATOM 1484 N N . GLY A 1 196 ? -2.465 4.534 -16.203 1.00 55.06 196 GLY A N 1
ATOM 1485 C CA . GLY A 1 196 ? -2.664 5.972 -16.414 1.00 55.06 196 GLY A CA 1
ATOM 1486 C C . GLY A 1 196 ? -2.335 6.833 -15.188 1.00 55.06 196 GLY A C 1
ATOM 1487 O O . GLY A 1 196 ? -2.587 8.037 -15.199 1.00 55.06 196 GLY A O 1
ATOM 1488 N N . LEU A 1 197 ? -1.778 6.236 -14.130 1.00 55.34 197 LEU A N 1
ATOM 1489 C CA . LEU A 1 197 ? -1.371 6.944 -12.923 1.00 55.34 197 LEU A CA 1
ATOM 1490 C C . LEU A 1 197 ? -0.051 7.678 -13.180 1.00 55.34 197 LEU A C 1
ATOM 1492 O O . LEU A 1 197 ? 0.941 7.071 -13.577 1.00 55.34 197 LEU A O 1
ATOM 1496 N N . ALA A 1 198 ? -0.038 8.989 -12.936 1.00 48.59 198 ALA A N 1
ATOM 1497 C CA . ALA A 1 198 ? 1.121 9.835 -13.219 1.00 48.59 198 ALA A CA 1
ATOM 1498 C C . ALA A 1 198 ? 2.320 9.558 -12.290 1.00 48.59 198 ALA A C 1
ATOM 1500 O O . ALA A 1 198 ? 3.461 9.692 -12.719 1.00 48.59 198 ALA A O 1
ATOM 1501 N N . SER A 1 199 ? 2.068 9.183 -11.028 1.00 50.59 199 SER A N 1
ATOM 1502 C CA . SER A 1 199 ? 3.106 8.818 -10.050 1.00 50.59 199 SER A CA 1
ATOM 1503 C C . SER A 1 199 ? 2.517 8.000 -8.883 1.00 50.59 199 SER A C 1
ATOM 1505 O O . SER A 1 199 ? 2.290 8.539 -7.798 1.00 50.59 199 SER A O 1
ATOM 1507 N N . PRO A 1 200 ? 2.143 6.725 -9.099 1.00 54.62 200 PRO A N 1
ATOM 1508 C CA . PRO A 1 200 ? 1.587 5.885 -8.040 1.00 54.62 200 PRO A CA 1
ATOM 1509 C C . PRO A 1 200 ? 2.680 5.309 -7.129 1.00 54.62 200 PRO A C 1
ATOM 1511 O O . PRO A 1 200 ? 3.744 4.915 -7.605 1.00 54.62 200 PRO A O 1
ATOM 1514 N N . ASP A 1 201 ? 2.400 5.177 -5.827 1.00 62.47 201 ASP A N 1
ATOM 1515 C CA . ASP A 1 201 ? 3.237 4.338 -4.960 1.00 62.47 201 ASP A CA 1
ATOM 1516 C C . ASP A 1 201 ? 3.115 2.851 -5.340 1.00 62.47 201 ASP A C 1
ATOM 1518 O O . ASP A 1 201 ? 2.184 2.439 -6.034 1.00 62.47 201 ASP A O 1
ATOM 1522 N N . VAL A 1 202 ? 4.059 2.025 -4.878 1.00 63.38 202 VAL A N 1
ATOM 1523 C CA . VAL A 1 202 ? 4.151 0.604 -5.260 1.00 63.38 202 VAL A CA 1
ATOM 1524 C C . VAL A 1 202 ? 2.868 -0.168 -4.930 1.00 63.38 202 VAL A C 1
ATOM 1526 O O . VAL A 1 202 ? 2.455 -1.025 -5.709 1.00 63.38 202 VAL A O 1
ATOM 1529 N N . ALA A 1 203 ? 2.205 0.136 -3.811 1.00 65.38 203 ALA A N 1
ATOM 1530 C CA . ALA A 1 203 ? 0.992 -0.567 -3.404 1.00 65.38 203 ALA A CA 1
ATOM 1531 C C . ALA A 1 203 ? -0.205 -0.185 -4.289 1.00 65.38 203 ALA A C 1
ATOM 1533 O O . ALA A 1 203 ? -0.950 -1.067 -4.721 1.00 65.38 203 ALA A O 1
ATOM 1534 N N . HIS A 1 204 ? -0.377 1.101 -4.598 1.00 63.47 204 HIS A N 1
ATOM 1535 C CA . HIS A 1 204 ? -1.412 1.591 -5.507 1.00 63.47 204 HIS A CA 1
ATOM 1536 C C . HIS A 1 204 ? -1.180 1.122 -6.941 1.00 63.47 204 HIS A C 1
ATOM 1538 O O . HIS A 1 204 ? -2.106 0.619 -7.578 1.00 63.47 204 HIS A O 1
ATOM 1544 N N . ALA A 1 205 ? 0.056 1.226 -7.426 1.00 68.38 205 ALA A N 1
ATOM 1545 C CA . ALA A 1 205 ? 0.451 0.776 -8.752 1.00 68.38 205 ALA A CA 1
ATOM 1546 C C . ALA A 1 205 ? 0.173 -0.723 -8.924 1.00 68.38 205 ALA A C 1
ATOM 1548 O O . ALA A 1 205 ? -0.396 -1.149 -9.931 1.00 68.38 205 ALA A O 1
ATOM 1549 N N . LEU A 1 206 ? 0.495 -1.519 -7.900 1.00 71.81 206 LEU A N 1
ATOM 1550 C CA . LEU A 1 206 ? 0.239 -2.950 -7.891 1.00 71.81 206 LEU A CA 1
ATOM 1551 C C . LEU A 1 206 ? -1.254 -3.279 -7.816 1.00 71.81 206 LEU A C 1
ATOM 1553 O O . LEU A 1 206 ? -1.701 -4.134 -8.575 1.00 71.81 206 LEU A O 1
ATOM 1557 N N . ARG A 1 207 ? -2.045 -2.609 -6.965 1.00 74.88 207 ARG A N 1
ATOM 1558 C CA . ARG A 1 207 ? -3.510 -2.805 -6.923 1.00 74.88 207 ARG A CA 1
ATOM 1559 C C . ARG A 1 207 ? -4.145 -2.497 -8.277 1.00 74.88 207 ARG A C 1
ATOM 1561 O O . ARG A 1 207 ? -4.827 -3.354 -8.827 1.00 74.88 207 ARG A O 1
ATOM 1568 N N . ALA A 1 208 ? -3.838 -1.337 -8.854 1.00 70.62 208 ALA A N 1
ATOM 1569 C CA . ALA A 1 208 ? -4.367 -0.930 -10.152 1.00 70.62 208 ALA A CA 1
ATOM 1570 C C . ALA A 1 208 ? -3.935 -1.882 -11.281 1.00 70.62 208 ALA A C 1
ATOM 1572 O O . ALA A 1 208 ? -4.741 -2.245 -12.130 1.00 70.62 208 ALA A O 1
ATOM 1573 N N . THR A 1 209 ? -2.687 -2.359 -11.267 1.00 74.75 209 THR A N 1
ATOM 1574 C CA . THR A 1 209 ? -2.209 -3.343 -12.254 1.00 74.75 209 THR A CA 1
ATOM 1575 C C . THR A 1 209 ? -2.861 -4.716 -12.057 1.00 74.75 209 THR A C 1
ATOM 1577 O O . THR A 1 209 ? -3.133 -5.421 -13.029 1.00 74.75 209 THR A O 1
ATOM 1580 N N . THR A 1 210 ? -3.155 -5.101 -10.812 1.00 78.94 210 THR A N 1
ATOM 1581 C CA . THR A 1 210 ? -3.814 -6.371 -10.460 1.00 78.94 210 THR A CA 1
ATOM 1582 C C . THR A 1 210 ? -5.233 -6.467 -11.029 1.00 78.94 210 THR A C 1
ATOM 1584 O O . THR A 1 210 ? -5.684 -7.562 -11.382 1.00 78.94 210 THR A O 1
ATOM 1587 N N . ASP A 1 211 ? -5.910 -5.331 -11.195 1.00 80.25 211 ASP A N 1
ATOM 1588 C CA . ASP A 1 211 ? -7.217 -5.242 -11.854 1.00 80.25 211 ASP A CA 1
ATOM 1589 C C . ASP A 1 211 ? -7.128 -5.370 -13.386 1.00 80.25 211 ASP A C 1
ATOM 1591 O O . ASP A 1 211 ? -8.144 -5.506 -14.060 1.00 80.25 211 ASP A O 1
ATOM 1595 N N . LEU A 1 212 ? -5.920 -5.378 -13.960 1.00 79.75 212 LEU A N 1
ATOM 1596 C CA . LEU A 1 212 ? -5.683 -5.483 -15.407 1.00 79.75 212 LEU A CA 1
ATOM 1597 C C . LEU A 1 212 ? -5.141 -6.853 -15.842 1.00 79.75 212 LEU A C 1
ATOM 1599 O O . LEU A 1 212 ? -4.980 -7.103 -17.045 1.00 79.75 212 LEU A O 1
ATOM 1603 N N . VAL A 1 213 ? -4.836 -7.746 -14.895 1.00 88.25 213 VAL A N 1
ATOM 1604 C CA . VAL A 1 213 ? -4.209 -9.050 -15.161 1.00 88.25 213 VAL A CA 1
ATOM 1605 C C . VAL A 1 213 ? -4.960 -10.197 -14.494 1.00 88.25 213 VAL A C 1
ATOM 1607 O O . VAL A 1 213 ? -5.597 -10.040 -13.454 1.00 88.25 213 VAL A O 1
ATOM 1610 N N . GLN A 1 214 ? -4.875 -11.384 -15.094 1.00 92.12 214 GLN A N 1
ATOM 1611 C CA . GLN A 1 214 ? -5.486 -12.600 -14.564 1.00 92.12 214 GLN A CA 1
ATOM 1612 C C . GLN A 1 214 ? -4.632 -13.230 -13.459 1.00 92.12 214 GLN A C 1
ATOM 1614 O O . GLN A 1 214 ? -5.180 -13.689 -12.461 1.00 92.12 214 GLN A O 1
ATOM 1619 N N . ALA A 1 215 ? -3.306 -13.229 -13.617 1.00 93.12 215 ALA A N 1
ATOM 1620 C CA . ALA A 1 215 ? -2.362 -13.793 -12.654 1.00 93.12 215 ALA A CA 1
ATOM 1621 C C . ALA A 1 215 ? -1.097 -12.936 -12.536 1.00 93.12 215 ALA A C 1
ATOM 1623 O O . ALA A 1 215 ? -0.762 -12.175 -13.449 1.00 93.12 215 ALA A O 1
ATOM 1624 N N . ILE A 1 216 ? -0.387 -13.102 -11.422 1.00 94.25 216 ILE A N 1
ATOM 1625 C CA . ILE A 1 216 ? 0.874 -12.424 -11.116 1.00 94.25 216 ILE A CA 1
ATOM 1626 C C . ILE A 1 216 ? 1.963 -13.482 -10.953 1.00 94.25 216 ILE A C 1
ATOM 1628 O O . ILE A 1 216 ? 1.787 -14.459 -10.227 1.00 94.25 216 ILE A O 1
ATOM 1632 N N . ILE A 1 217 ? 3.093 -13.289 -11.625 1.00 94.69 217 ILE A N 1
ATOM 1633 C CA . ILE A 1 217 ? 4.302 -14.089 -11.452 1.00 94.69 217 ILE A CA 1
ATOM 1634 C C . ILE A 1 217 ? 5.387 -13.185 -10.885 1.00 94.69 217 ILE A C 1
ATOM 1636 O O . ILE A 1 217 ? 5.737 -12.173 -11.490 1.00 94.69 217 ILE A O 1
ATOM 1640 N N . ILE A 1 218 ? 5.947 -13.599 -9.754 1.00 93.62 218 ILE A N 1
ATOM 1641 C CA . ILE A 1 218 ? 7.158 -13.012 -9.192 1.00 93.62 218 ILE A CA 1
ATOM 1642 C C . ILE A 1 218 ? 8.318 -13.938 -9.537 1.00 93.62 218 ILE A C 1
ATOM 1644 O O . ILE A 1 218 ? 8.380 -15.073 -9.053 1.00 93.62 218 ILE A O 1
ATOM 1648 N N . LEU A 1 219 ? 9.216 -13.468 -10.398 1.00 93.19 219 LEU A N 1
ATOM 1649 C CA . LEU A 1 219 ? 10.405 -14.195 -10.810 1.00 93.19 219 LEU A CA 1
ATOM 1650 C C . LEU A 1 219 ? 11.567 -13.881 -9.863 1.00 93.19 219 LEU A C 1
ATOM 1652 O O . LEU A 1 219 ? 12.166 -12.809 -9.898 1.00 93.19 219 LEU A O 1
ATOM 1656 N N . LEU A 1 220 ? 11.887 -14.860 -9.026 1.00 90.38 220 LEU A N 1
ATOM 1657 C CA . LEU A 1 220 ? 12.976 -14.842 -8.066 1.00 90.38 220 LEU A CA 1
ATOM 1658 C C . LEU A 1 220 ? 14.254 -15.333 -8.751 1.00 90.38 220 LEU A C 1
ATOM 1660 O O . LEU A 1 220 ? 14.449 -16.532 -8.971 1.00 90.38 220 LEU A O 1
ATOM 1664 N N . THR A 1 221 ? 15.128 -14.391 -9.080 1.00 86.31 221 THR A N 1
ATOM 1665 C CA . THR A 1 221 ? 16.498 -14.650 -9.530 1.00 86.31 221 THR A CA 1
ATOM 1666 C C . THR A 1 221 ? 17.477 -14.199 -8.453 1.00 86.31 221 THR A C 1
ATOM 1668 O O . THR A 1 221 ? 17.213 -13.192 -7.796 1.00 86.31 221 THR A O 1
ATOM 1671 N N . PRO A 1 222 ? 18.585 -14.925 -8.237 1.00 80.69 222 PRO A N 1
ATOM 1672 C CA . PRO A 1 222 ? 19.614 -14.477 -7.312 1.00 80.69 222 PRO A CA 1
ATOM 1673 C C . PRO A 1 222 ? 20.361 -13.272 -7.904 1.00 80.69 222 PRO A C 1
ATOM 1675 O O . PRO A 1 222 ? 20.833 -13.352 -9.038 1.00 80.69 222 PRO A O 1
ATOM 1678 N N . ASP A 1 223 ? 20.488 -12.199 -7.129 1.00 76.25 223 ASP A N 1
ATOM 1679 C CA . ASP A 1 223 ? 21.434 -11.105 -7.364 1.00 76.25 223 ASP A CA 1
ATOM 1680 C C . ASP A 1 223 ? 22.845 -11.511 -6.853 1.00 76.25 223 ASP A C 1
ATOM 1682 O O . ASP A 1 223 ? 23.105 -12.683 -6.546 1.00 76.25 223 ASP A O 1
ATOM 1686 N N . ASP A 1 224 ? 23.782 -10.557 -6.784 1.00 67.38 224 ASP A N 1
ATOM 1687 C CA . ASP A 1 224 ? 25.215 -10.783 -6.511 1.00 67.38 224 ASP A CA 1
ATOM 1688 C C . ASP A 1 224 ? 25.509 -11.503 -5.178 1.00 67.38 224 ASP A C 1
ATOM 1690 O O . ASP A 1 224 ? 26.515 -12.205 -5.055 1.00 67.38 224 ASP A O 1
ATOM 1694 N N . ASP A 1 225 ? 24.639 -11.365 -4.177 1.00 68.62 225 ASP A N 1
ATOM 1695 C CA . ASP A 1 225 ? 24.763 -12.001 -2.860 1.00 68.62 225 ASP A CA 1
ATOM 1696 C C . ASP A 1 225 ? 24.021 -13.349 -2.755 1.00 68.62 225 ASP A C 1
ATOM 1698 O O . ASP A 1 225 ? 23.974 -13.954 -1.682 1.00 68.62 225 ASP A O 1
ATOM 1702 N N . GLY A 1 226 ? 23.455 -13.842 -3.863 1.00 72.50 226 GLY A N 1
ATOM 1703 C CA . GLY A 1 226 ? 22.684 -15.086 -3.915 1.00 72.50 226 GLY A CA 1
ATOM 1704 C C . GLY A 1 226 ? 21.227 -14.952 -3.458 1.00 72.50 226 GLY A C 1
ATOM 1705 O O . GLY A 1 226 ? 20.501 -15.953 -3.452 1.00 72.50 226 GLY A O 1
ATOM 1706 N N . LYS A 1 227 ? 20.781 -13.741 -3.103 1.00 79.19 227 LYS A N 1
ATOM 1707 C CA . LYS A 1 227 ? 19.411 -13.442 -2.665 1.00 79.19 227 LYS A CA 1
ATOM 1708 C C . LYS A 1 227 ? 18.656 -12.695 -3.763 1.00 79.19 227 LYS A C 1
ATOM 1710 O O . LYS A 1 227 ? 19.285 -12.083 -4.618 1.00 79.19 227 LYS A O 1
ATOM 1715 N N . PRO A 1 228 ? 17.315 -12.737 -3.794 1.00 82.62 228 PRO A N 1
ATOM 1716 C CA . PRO A 1 228 ? 16.571 -11.892 -4.711 1.00 82.62 228 PRO A CA 1
ATOM 1717 C C . PRO A 1 228 ? 16.661 -10.431 -4.272 1.00 82.62 228 PRO A C 1
ATOM 1719 O O . PRO A 1 228 ? 16.712 -10.137 -3.076 1.00 82.62 228 PRO A O 1
ATOM 1722 N N . SER A 1 229 ? 16.590 -9.527 -5.247 1.00 83.56 229 SER A N 1
ATOM 1723 C CA . SER A 1 229 ? 16.506 -8.089 -5.006 1.00 83.56 229 SER A CA 1
ATOM 1724 C C . SER A 1 229 ? 15.459 -7.739 -3.947 1.00 83.56 229 SER A C 1
ATOM 1726 O O . SER A 1 229 ? 14.328 -8.237 -3.980 1.00 83.56 229 SER A O 1
ATOM 1728 N N . SER A 1 230 ? 15.800 -6.805 -3.055 1.00 82.50 230 SER A N 1
ATOM 1729 C CA . SER A 1 230 ? 14.875 -6.273 -2.048 1.00 82.50 230 SER A CA 1
ATOM 1730 C C . SER A 1 230 ? 13.577 -5.747 -2.663 1.00 82.50 230 SER A C 1
ATOM 1732 O O . SER A 1 230 ? 12.512 -5.949 -2.084 1.00 82.50 230 SER A O 1
ATOM 1734 N N . ASN A 1 231 ? 13.642 -5.132 -3.849 1.00 81.94 231 ASN A N 1
ATOM 1735 C CA . ASN A 1 231 ? 12.453 -4.630 -4.542 1.00 81.94 231 ASN A CA 1
ATOM 1736 C C . ASN A 1 231 ? 11.505 -5.779 -4.908 1.00 81.94 231 ASN A C 1
ATOM 1738 O O . ASN A 1 231 ? 10.326 -5.739 -4.568 1.00 81.94 231 ASN A O 1
ATOM 1742 N N . VAL A 1 232 ? 12.044 -6.854 -5.491 1.00 85.25 232 VAL A N 1
ATOM 1743 C CA . VAL A 1 232 ? 11.274 -8.051 -5.869 1.00 85.25 232 VAL A CA 1
ATOM 1744 C C . VAL A 1 232 ? 10.673 -8.733 -4.636 1.00 85.25 232 VAL A C 1
ATOM 1746 O O . VAL A 1 232 ? 9.549 -9.223 -4.688 1.00 85.25 232 VAL A O 1
ATOM 1749 N N . LEU A 1 233 ? 11.379 -8.742 -3.501 1.00 84.75 233 LEU A N 1
ATOM 1750 C CA . LEU A 1 233 ? 10.862 -9.284 -2.238 1.00 84.75 233 LEU A CA 1
ATOM 1751 C C . LEU A 1 233 ? 9.694 -8.463 -1.667 1.00 84.75 233 LEU A C 1
ATOM 1753 O O . LEU A 1 233 ? 8.723 -9.044 -1.176 1.00 84.75 233 LEU A O 1
ATOM 1757 N N . VAL A 1 234 ? 9.767 -7.131 -1.737 1.00 83.12 234 VAL A N 1
ATOM 1758 C CA . VAL A 1 234 ? 8.666 -6.245 -1.325 1.00 83.12 234 VAL A CA 1
ATOM 1759 C C . VAL A 1 234 ? 7.457 -6.440 -2.240 1.00 83.12 234 VAL A C 1
ATOM 1761 O O . VAL A 1 234 ? 6.341 -6.627 -1.751 1.00 83.12 234 VAL A O 1
ATOM 1764 N N . GLU A 1 235 ? 7.677 -6.475 -3.555 1.00 85.19 235 GLU A N 1
ATOM 1765 C CA . GLU A 1 235 ? 6.633 -6.750 -4.547 1.00 85.19 235 GLU A CA 1
ATOM 1766 C C . GLU A 1 235 ? 5.985 -8.120 -4.323 1.00 85.19 235 GLU A C 1
ATOM 1768 O O . GLU A 1 235 ? 4.761 -8.233 -4.379 1.00 85.19 235 GLU A O 1
ATOM 1773 N N . ALA A 1 236 ? 6.779 -9.142 -3.982 1.00 86.25 236 ALA A N 1
ATOM 1774 C CA . ALA A 1 236 ? 6.274 -10.463 -3.626 1.00 86.25 236 ALA A CA 1
ATOM 1775 C C . ALA A 1 236 ? 5.313 -10.400 -2.436 1.00 86.25 236 ALA A C 1
ATOM 1777 O O . ALA A 1 236 ? 4.199 -10.918 -2.515 1.00 86.25 236 ALA A O 1
ATOM 1778 N N . GLY A 1 237 ? 5.725 -9.746 -1.346 1.00 83.75 237 GLY A N 1
ATOM 1779 C CA . GLY A 1 237 ? 4.899 -9.601 -0.149 1.00 83.75 237 GLY A CA 1
ATOM 1780 C C . GLY A 1 237 ? 3.586 -8.868 -0.430 1.00 83.75 237 GLY A C 1
ATOM 1781 O O . GLY A 1 237 ? 2.520 -9.322 -0.013 1.00 83.75 237 GLY A O 1
ATOM 1782 N N . LEU A 1 238 ? 3.645 -7.770 -1.187 1.00 82.62 238 LEU A N 1
ATOM 1783 C CA . LEU A 1 238 ? 2.455 -7.000 -1.545 1.00 82.62 238 LEU A CA 1
ATOM 1784 C C . LEU A 1 238 ? 1.515 -7.785 -2.471 1.00 82.62 238 LEU A C 1
ATOM 1786 O O . LEU A 1 238 ? 0.306 -7.791 -2.243 1.00 82.62 238 LEU A O 1
ATOM 1790 N N . ALA A 1 239 ? 2.048 -8.487 -3.476 1.00 85.56 239 ALA A N 1
ATOM 1791 C CA . ALA A 1 239 ? 1.244 -9.285 -4.403 1.00 85.56 239 ALA A CA 1
ATOM 1792 C C . ALA A 1 239 ? 0.515 -10.422 -3.676 1.00 85.56 239 ALA A C 1
ATOM 1794 O O . ALA A 1 239 ? -0.677 -10.637 -3.898 1.00 85.56 239 ALA A O 1
ATOM 1795 N N . LEU A 1 240 ? 1.194 -11.086 -2.738 1.00 82.69 240 LEU A N 1
ATOM 1796 C CA . LEU A 1 240 ? 0.595 -12.112 -1.883 1.00 82.69 240 LEU A CA 1
ATOM 1797 C C . LEU A 1 240 ? -0.489 -11.554 -0.957 1.00 82.69 240 LEU A C 1
ATOM 1799 O O . LEU A 1 240 ? -1.473 -12.240 -0.700 1.00 82.69 240 LEU A O 1
ATOM 1803 N N . GLY A 1 241 ? -0.337 -10.320 -0.474 1.00 82.19 241 GLY A N 1
ATOM 1804 C CA . GLY A 1 241 ? -1.363 -9.659 0.332 1.00 82.19 241 GLY A CA 1
ATOM 1805 C C . GLY A 1 241 ? -2.594 -9.232 -0.475 1.00 82.19 241 GLY A C 1
ATOM 1806 O O . GLY A 1 241 ? -3.710 -9.287 0.033 1.00 82.19 241 GLY A O 1
ATOM 1807 N N . ILE A 1 242 ? -2.406 -8.808 -1.728 1.00 81.75 242 ILE A N 1
ATOM 1808 C CA . ILE A 1 242 ? -3.481 -8.277 -2.583 1.00 81.75 242 ILE A CA 1
ATOM 1809 C C . ILE A 1 242 ? -4.229 -9.394 -3.325 1.00 81.75 242 ILE A C 1
ATOM 1811 O O . ILE A 1 242 ? -5.453 -9.346 -3.439 1.00 81.75 242 ILE A O 1
ATOM 1815 N N . ALA A 1 243 ? -3.511 -10.382 -3.859 1.00 81.50 243 ALA A N 1
ATOM 1816 C CA . ALA A 1 243 ? -4.058 -11.408 -4.744 1.00 81.50 243 ALA A CA 1
ATOM 1817 C C . ALA A 1 243 ? -3.437 -12.796 -4.479 1.00 81.50 243 ALA A C 1
ATOM 1819 O O . ALA A 1 243 ? -2.823 -13.376 -5.384 1.00 81.50 243 ALA A O 1
ATOM 1820 N N . PRO A 1 244 ? -3.603 -13.360 -3.265 1.00 83.06 244 PRO A N 1
ATOM 1821 C CA . PRO A 1 244 ? -2.946 -14.606 -2.858 1.00 83.06 244 PRO A CA 1
ATOM 1822 C C . PRO A 1 244 ? -3.284 -15.795 -3.768 1.00 83.06 244 PRO A C 1
ATOM 1824 O O . PRO A 1 244 ? -2.390 -16.536 -4.165 1.00 83.06 244 PRO A O 1
ATOM 1827 N N . ASP A 1 245 ? -4.547 -15.940 -4.180 1.00 84.56 245 ASP A N 1
ATOM 1828 C CA . ASP A 1 245 ? -5.014 -17.105 -4.954 1.00 84.56 245 ASP A CA 1
ATOM 1829 C C . ASP A 1 245 ? -4.501 -17.145 -6.405 1.00 84.56 245 ASP A C 1
ATOM 1831 O O . ASP A 1 245 ? -4.646 -18.151 -7.103 1.00 84.56 245 ASP A O 1
ATOM 1835 N N . ARG A 1 246 ? -3.911 -16.045 -6.883 1.00 90.56 246 ARG A N 1
ATOM 1836 C CA . ARG A 1 246 ? -3.454 -15.882 -8.273 1.00 90.56 246 ARG A CA 1
ATOM 1837 C C . ARG A 1 246 ? -2.050 -15.286 -8.391 1.00 90.56 246 ARG A C 1
ATOM 1839 O O . ARG A 1 246 ? -1.664 -14.845 -9.474 1.00 90.56 246 ARG A O 1
ATOM 1846 N N . THR A 1 247 ? -1.287 -15.317 -7.297 1.00 92.06 247 THR A N 1
ATOM 1847 C CA . THR A 1 247 ? 0.130 -14.931 -7.245 1.00 92.06 247 THR A CA 1
ATOM 1848 C C . THR A 1 247 ? 1.010 -16.174 -7.175 1.00 92.06 247 THR A C 1
ATOM 1850 O O . THR A 1 247 ? 0.827 -17.039 -6.323 1.00 92.06 247 THR A O 1
ATOM 1853 N N . LEU A 1 248 ? 1.972 -16.281 -8.090 1.00 92.25 248 LEU A N 1
ATOM 1854 C CA . LEU A 1 248 ? 2.904 -17.399 -8.187 1.00 92.25 248 LEU A CA 1
ATOM 1855 C C . LEU A 1 248 ? 4.330 -16.902 -7.941 1.00 92.25 248 LEU A C 1
ATOM 1857 O O . LEU A 1 248 ? 4.831 -16.055 -8.680 1.00 92.25 248 LEU A O 1
ATOM 1861 N N . LEU A 1 249 ? 5.013 -17.491 -6.961 1.00 91.50 249 LEU A N 1
ATOM 1862 C CA . LEU A 1 249 ? 6.451 -17.307 -6.777 1.00 91.50 249 LEU A CA 1
ATOM 1863 C C . LEU A 1 249 ? 7.205 -18.346 -7.611 1.00 91.50 249 LEU A C 1
ATOM 1865 O O . LEU A 1 249 ? 7.012 -19.554 -7.437 1.00 91.50 249 LEU A O 1
ATOM 1869 N N . VAL A 1 250 ? 8.060 -17.886 -8.519 1.00 91.81 250 VAL A N 1
ATOM 1870 C CA . VAL A 1 250 ? 8.802 -18.738 -9.452 1.00 91.81 250 VAL A CA 1
ATOM 1871 C C . VAL A 1 250 ? 10.285 -18.443 -9.332 1.00 91.81 250 VAL A C 1
ATOM 1873 O O . VAL A 1 250 ? 10.684 -17.296 -9.445 1.00 91.81 250 VAL A O 1
ATOM 1876 N N . ALA A 1 251 ? 11.110 -19.469 -9.160 1.00 89.81 251 ALA A N 1
ATOM 1877 C CA . ALA A 1 251 ? 12.563 -19.340 -9.171 1.00 89.81 251 ALA A CA 1
ATOM 1878 C C . ALA A 1 251 ? 13.160 -20.198 -10.290 1.00 89.81 251 ALA A C 1
ATOM 1880 O O . ALA A 1 251 ? 12.785 -21.359 -10.435 1.00 89.81 251 ALA A O 1
ATOM 1881 N N . THR A 1 252 ? 14.096 -19.653 -11.065 1.00 83.88 252 THR A N 1
ATOM 1882 C CA . THR A 1 252 ? 14.856 -20.411 -12.084 1.00 83.88 252 THR A CA 1
ATOM 1883 C C . THR A 1 252 ? 16.086 -21.106 -11.496 1.00 83.88 252 THR A C 1
ATOM 1885 O O . THR A 1 252 ? 16.645 -22.020 -12.092 1.00 83.88 252 THR A O 1
ATOM 1888 N N . HIS A 1 253 ? 16.494 -20.711 -10.288 1.00 80.56 253 HIS A N 1
ATOM 1889 C CA . HIS A 1 253 ? 17.693 -21.198 -9.609 1.00 80.56 253 HIS A CA 1
ATOM 1890 C C . HIS A 1 253 ? 17.425 -21.436 -8.118 1.00 80.56 253 HIS A C 1
ATOM 1892 O O . HIS A 1 253 ? 16.316 -21.225 -7.626 1.00 80.56 253 HIS A O 1
ATOM 1898 N N . GLU A 1 254 ? 18.440 -21.911 -7.394 1.00 79.00 254 GLU A N 1
ATOM 1899 C CA . GLU A 1 254 ? 18.400 -21.872 -5.933 1.00 79.00 254 GLU A CA 1
ATOM 1900 C C . GLU A 1 254 ? 18.501 -20.424 -5.474 1.00 79.00 254 GLU A C 1
ATOM 1902 O O . GLU A 1 254 ? 19.396 -19.704 -5.918 1.00 79.00 254 GLU A O 1
ATOM 1907 N N . VAL A 1 255 ? 17.578 -20.009 -4.615 1.00 78.56 255 VAL A N 1
ATOM 1908 C CA . VAL A 1 255 ? 17.536 -18.650 -4.094 1.00 78.56 255 VAL A CA 1
ATOM 1909 C C . VAL A 1 255 ? 17.279 -18.725 -2.600 1.00 78.56 255 VAL A C 1
ATOM 1911 O O . VAL A 1 255 ? 16.363 -19.423 -2.159 1.00 78.56 255 VAL A O 1
ATOM 1914 N N . GLU A 1 256 ? 18.104 -18.034 -1.819 1.00 79.50 256 GLU A N 1
ATOM 1915 C CA . GLU A 1 256 ? 17.921 -17.957 -0.374 1.00 79.50 256 GLU A CA 1
ATOM 1916 C C . GLU A 1 256 ? 16.794 -16.964 -0.062 1.00 79.50 256 GLU A C 1
ATOM 1918 O O . GLU A 1 256 ? 16.879 -15.782 -0.399 1.00 79.50 256 GLU A O 1
ATOM 1923 N N . LEU A 1 257 ? 15.716 -17.450 0.561 1.00 74.44 257 LEU A N 1
ATOM 1924 C CA . LEU A 1 257 ? 14.529 -16.647 0.852 1.00 74.44 257 LEU A CA 1
ATOM 1925 C C . LEU A 1 257 ? 14.413 -16.309 2.339 1.00 74.44 257 LEU A C 1
ATOM 1927 O O . LEU A 1 257 ? 14.753 -17.137 3.187 1.00 74.44 257 LEU A O 1
ATOM 1931 N N . PRO A 1 258 ? 13.870 -15.128 2.681 1.00 71.31 258 PRO A N 1
ATOM 1932 C CA . PRO A 1 258 ? 13.508 -14.810 4.056 1.00 71.31 258 PRO A CA 1
ATOM 1933 C C . PRO A 1 258 ? 12.492 -15.814 4.619 1.00 71.31 258 PRO A C 1
ATOM 1935 O O . PRO A 1 258 ? 11.600 -16.266 3.900 1.00 71.31 258 PRO A O 1
ATOM 1938 N N . ALA A 1 259 ? 12.573 -16.101 5.924 1.00 68.81 259 ALA A N 1
ATOM 1939 C CA . ALA A 1 259 ? 11.707 -17.074 6.607 1.00 68.81 259 ALA A CA 1
ATOM 1940 C C . ALA A 1 259 ? 10.205 -16.846 6.355 1.00 68.81 259 ALA A C 1
ATOM 1942 O O . ALA A 1 259 ? 9.454 -17.800 6.195 1.00 68.81 259 ALA A O 1
ATOM 1943 N N . ILE A 1 260 ? 9.786 -15.583 6.234 1.00 63.44 260 ILE A N 1
ATOM 1944 C CA . ILE A 1 260 ? 8.390 -15.194 5.990 1.00 63.44 260 ILE A CA 1
ATOM 1945 C C . ILE A 1 260 ? 7.830 -15.679 4.639 1.00 63.44 260 ILE A C 1
ATOM 1947 O O . ILE A 1 260 ? 6.619 -15.793 4.494 1.00 63.44 260 ILE A O 1
ATOM 1951 N N . LEU A 1 261 ? 8.688 -15.982 3.657 1.00 67.56 261 LEU A N 1
ATOM 1952 C CA . LEU A 1 261 ? 8.284 -16.474 2.333 1.00 67.56 261 LEU A CA 1
ATOM 1953 C C . LEU A 1 261 ? 8.508 -17.982 2.150 1.00 67.56 261 LEU A C 1
ATOM 1955 O O . LEU A 1 261 ? 8.124 -18.527 1.115 1.00 67.56 261 LEU A O 1
ATOM 1959 N N . MET A 1 262 ? 9.104 -18.674 3.129 1.00 65.44 262 MET A N 1
ATOM 1960 C CA . MET A 1 262 ? 9.411 -20.106 3.007 1.00 65.44 262 MET A CA 1
ATOM 1961 C C . MET A 1 262 ? 8.147 -20.974 2.909 1.00 65.44 262 MET A C 1
ATOM 1963 O O . MET A 1 262 ? 8.152 -21.980 2.201 1.00 65.44 262 MET A O 1
ATOM 1967 N N . ASP A 1 263 ? 7.048 -20.549 3.537 1.00 64.69 263 ASP A N 1
ATOM 1968 C CA . ASP A 1 263 ? 5.784 -21.299 3.564 1.00 64.69 263 ASP A CA 1
ATOM 1969 C C . ASP A 1 263 ? 4.886 -21.048 2.336 1.00 64.69 263 ASP A C 1
ATOM 1971 O O . ASP A 1 263 ? 3.884 -21.734 2.141 1.00 64.69 263 ASP A O 1
ATOM 1975 N N . VAL A 1 264 ? 5.246 -20.094 1.467 1.00 65.81 264 VAL A N 1
ATOM 1976 C CA . VAL A 1 264 ? 4.393 -19.624 0.356 1.00 65.81 264 VAL A CA 1
ATOM 1977 C C . VAL A 1 264 ? 4.475 -20.524 -0.895 1.00 65.81 264 VAL A C 1
ATOM 1979 O O . VAL A 1 264 ? 3.725 -20.363 -1.853 1.00 65.81 264 VAL A O 1
ATOM 1982 N N . GLY A 1 265 ? 5.320 -21.558 -0.886 1.00 69.56 265 GLY A N 1
ATOM 1983 C CA . GLY A 1 265 ? 5.336 -22.582 -1.936 1.00 69.56 265 GLY A CA 1
ATOM 1984 C C . GLY A 1 265 ? 5.920 -22.090 -3.265 1.00 69.56 265 GLY A C 1
ATOM 1985 O O . GLY A 1 265 ? 5.217 -21.973 -4.270 1.00 69.56 265 GLY A O 1
ATOM 1986 N N . VAL A 1 266 ? 7.234 -21.864 -3.289 1.00 83.62 266 VAL A N 1
ATOM 1987 C CA . VAL A 1 266 ? 7.976 -21.446 -4.489 1.00 83.62 266 VAL A CA 1
ATOM 1988 C C . VAL A 1 266 ? 8.087 -22.574 -5.512 1.00 83.62 266 VAL A C 1
ATOM 1990 O O . VAL A 1 266 ? 8.416 -23.718 -5.190 1.00 83.62 266 VAL A O 1
ATOM 1993 N N . ILE A 1 267 ? 7.842 -22.246 -6.780 1.00 83.81 267 ILE A N 1
ATOM 1994 C CA . ILE A 1 267 ? 7.975 -23.179 -7.897 1.00 83.81 267 ILE A CA 1
ATOM 1995 C C . ILE A 1 267 ? 9.368 -23.035 -8.489 1.00 83.81 267 ILE A C 1
ATOM 1997 O O . ILE A 1 267 ? 9.715 -21.982 -9.022 1.00 83.81 267 ILE A O 1
ATOM 2001 N N . ARG A 1 268 ? 10.147 -24.115 -8.468 1.00 85.31 268 ARG A N 1
ATOM 2002 C CA . ARG A 1 268 ? 11.435 -24.153 -9.162 1.00 85.31 268 ARG A CA 1
ATOM 2003 C C . ARG A 1 268 ? 11.203 -24.464 -10.638 1.00 85.31 268 ARG A C 1
ATOM 2005 O O . ARG A 1 268 ? 10.918 -25.612 -10.992 1.00 85.31 268 ARG A O 1
ATOM 2012 N N . LEU A 1 269 ? 11.244 -23.429 -11.470 1.00 87.38 269 LEU A N 1
ATOM 2013 C CA . LEU A 1 269 ? 11.096 -23.526 -12.914 1.00 87.38 269 LEU A CA 1
ATOM 2014 C C . LEU A 1 269 ? 12.395 -24.038 -13.523 1.00 87.38 269 LEU A C 1
ATOM 2016 O O . LEU A 1 269 ? 13.458 -23.520 -13.201 1.00 87.38 269 LEU A O 1
ATOM 2020 N N . SER A 1 270 ? 12.284 -25.048 -14.388 1.00 83.94 270 SER A N 1
ATOM 2021 C CA . SER A 1 270 ? 13.416 -25.554 -15.136 1.00 83.94 270 SER A CA 1
ATOM 2022 C C . SER A 1 270 ? 13.139 -25.922 -16.597 1.00 83.94 270 SER A C 1
ATOM 2024 O O . SER A 1 270 ? 11.988 -25.921 -17.039 1.00 83.94 270 SER A O 1
ATOM 2026 N N . ASP A 1 271 ? 14.171 -26.303 -17.353 1.00 84.88 271 ASP A N 1
ATOM 2027 C CA . ASP A 1 271 ? 14.075 -26.769 -18.740 1.00 84.88 271 ASP A CA 1
ATOM 2028 C C . ASP A 1 271 ? 13.367 -28.124 -18.862 1.00 84.88 271 ASP A C 1
ATOM 2030 O O . ASP A 1 271 ? 12.932 -28.517 -19.947 1.00 84.88 271 ASP A O 1
ATOM 2034 N N . SER A 1 272 ? 13.149 -28.818 -17.743 1.00 81.12 272 SER A N 1
ATOM 2035 C CA . SER A 1 272 ? 12.358 -30.044 -17.724 1.00 81.12 272 SER A CA 1
ATOM 2036 C C . SER A 1 272 ? 10.872 -29.781 -18.007 1.00 81.12 272 SER A C 1
ATOM 2038 O O . SER A 1 272 ? 10.228 -28.910 -17.419 1.00 81.12 272 SER A O 1
ATOM 2040 N N . VAL A 1 273 ? 10.265 -30.625 -18.848 1.00 79.19 273 VAL A N 1
ATOM 2041 C CA . VAL A 1 273 ? 8.820 -30.568 -19.144 1.00 79.19 273 VAL A CA 1
ATOM 2042 C C . VAL A 1 273 ? 7.972 -30.721 -17.873 1.00 79.19 273 VAL A C 1
ATOM 2044 O O . VAL A 1 273 ? 6.903 -30.121 -17.766 1.00 79.19 273 VAL A O 1
ATOM 2047 N N . ALA A 1 274 ? 8.446 -31.502 -16.897 1.00 74.50 274 ALA A N 1
ATOM 2048 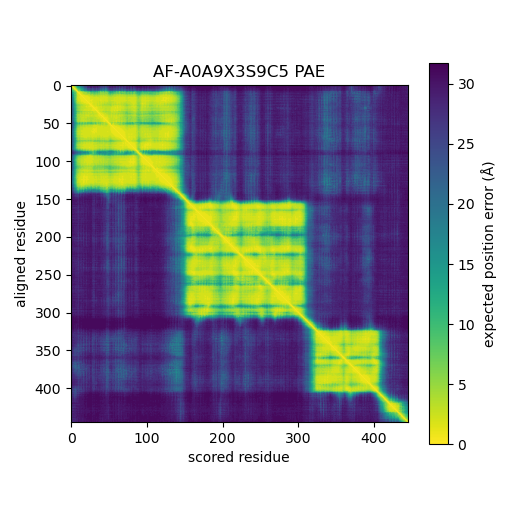C CA . ALA A 1 274 ? 7.779 -31.684 -15.611 1.00 74.50 274 ALA A CA 1
ATOM 2049 C C . ALA A 1 274 ? 7.694 -30.370 -14.816 1.00 74.50 274 ALA A C 1
ATOM 2051 O O . ALA A 1 274 ? 6.613 -30.011 -14.351 1.00 74.50 274 ALA A O 1
ATOM 2052 N N . SER A 1 275 ? 8.797 -29.621 -14.725 1.00 80.31 275 SER A N 1
ATOM 2053 C CA . SER A 1 275 ? 8.807 -28.320 -14.053 1.00 80.31 275 SER A CA 1
ATOM 2054 C C . SER A 1 275 ? 7.943 -27.285 -14.787 1.00 80.31 275 SER A C 1
ATOM 2056 O O . SER A 1 275 ? 7.082 -26.645 -14.175 1.00 80.31 275 SER A O 1
ATOM 2058 N N . ARG A 1 276 ? 8.063 -27.203 -16.120 1.00 86.44 276 ARG A N 1
ATOM 2059 C CA . ARG A 1 276 ? 7.220 -26.335 -16.964 1.00 86.44 276 ARG A CA 1
ATOM 2060 C C . ARG A 1 276 ? 5.724 -26.624 -16.771 1.00 86.44 276 ARG A C 1
ATOM 2062 O O . ARG A 1 276 ? 4.919 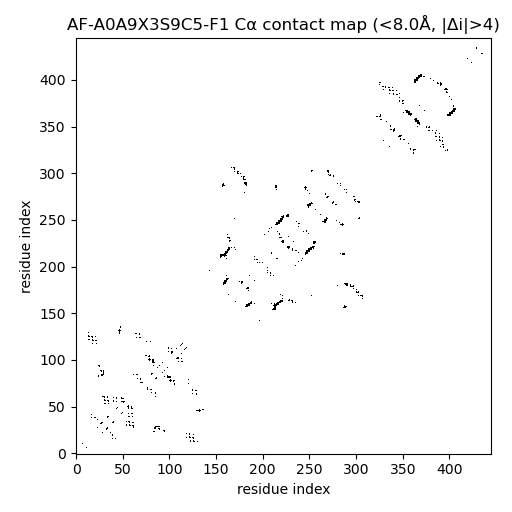-25.699 -16.664 1.00 86.44 276 ARG A O 1
ATOM 2069 N N . ASN A 1 277 ? 5.344 -27.901 -16.651 1.00 79.12 277 ASN A N 1
ATOM 2070 C CA . ASN A 1 277 ? 3.973 -28.308 -16.318 1.00 79.12 277 ASN A CA 1
ATOM 2071 C C . ASN A 1 277 ? 3.529 -27.855 -14.918 1.00 79.12 277 ASN A C 1
ATOM 2073 O O . ASN A 1 277 ? 2.347 -27.566 -14.727 1.00 79.12 277 ASN A O 1
ATOM 2077 N N . GLY A 1 278 ? 4.445 -27.770 -13.952 1.00 75.44 278 GLY A N 1
ATOM 2078 C CA . GLY A 1 278 ? 4.163 -27.270 -12.606 1.00 75.44 278 GLY A CA 1
ATOM 2079 C C . GLY A 1 278 ? 3.749 -25.796 -12.586 1.00 75.44 278 GLY A C 1
ATOM 2080 O O . GLY A 1 278 ? 2.803 -25.444 -11.878 1.00 75.44 278 GLY A O 1
ATOM 2081 N N . VAL A 1 279 ? 4.402 -24.951 -13.393 1.00 86.88 279 VAL A N 1
ATOM 2082 C CA . VAL A 1 279 ? 4.001 -23.542 -13.586 1.00 86.88 279 VAL A CA 1
ATOM 2083 C C . VAL A 1 279 ? 2.710 -23.458 -14.398 1.00 86.88 279 VAL A C 1
ATOM 2085 O O . VAL A 1 279 ? 1.761 -22.797 -13.981 1.00 86.88 279 VAL A O 1
ATOM 2088 N N . ARG A 1 280 ? 2.625 -24.199 -15.512 1.00 86.00 280 ARG A N 1
ATOM 2089 C CA . ARG A 1 280 ? 1.426 -24.254 -16.364 1.00 86.00 280 ARG A CA 1
ATOM 2090 C C . ARG A 1 280 ? 0.166 -24.601 -15.566 1.00 86.00 280 ARG A C 1
ATOM 2092 O O . ARG A 1 280 ? -0.844 -23.926 -15.710 1.00 86.00 280 ARG A O 1
ATOM 2099 N N . SER A 1 281 ? 0.221 -25.635 -14.728 1.00 75.81 281 SER A N 1
ATOM 2100 C CA . SER A 1 281 ? -0.944 -26.107 -13.965 1.00 75.81 281 SER A CA 1
ATOM 2101 C C . SER A 1 281 ? -1.436 -25.059 -12.967 1.00 75.81 281 SER A C 1
ATOM 2103 O O . SER A 1 281 ? -2.638 -24.865 -12.837 1.00 75.81 281 SER A O 1
ATOM 2105 N N . ARG A 1 282 ? -0.524 -24.331 -12.313 1.00 81.75 282 ARG A N 1
ATOM 2106 C CA . ARG A 1 282 ? -0.893 -23.252 -11.386 1.00 81.75 282 ARG A CA 1
ATOM 2107 C C . ARG A 1 282 ? -1.447 -22.026 -12.097 1.00 81.75 282 ARG A C 1
ATOM 2109 O O . ARG A 1 282 ? -2.370 -21.417 -11.580 1.00 81.75 282 ARG A O 1
ATOM 2116 N N . LEU A 1 283 ? -0.951 -21.702 -13.291 1.00 88.38 283 LEU A N 1
ATOM 2117 C CA . LEU A 1 283 ? -1.544 -20.646 -14.113 1.00 88.38 283 LEU A CA 1
ATOM 2118 C C . LEU A 1 283 ? -2.979 -20.998 -14.530 1.00 88.38 283 LEU A C 1
ATOM 2120 O O . LEU A 1 283 ? -3.845 -20.130 -14.479 1.00 88.38 283 LEU A O 1
ATOM 2124 N N . VAL A 1 284 ? -3.265 -22.267 -14.853 1.00 81.00 284 VAL A N 1
ATOM 2125 C CA . VAL A 1 284 ? -4.652 -22.730 -15.059 1.00 81.00 284 VAL A CA 1
ATOM 2126 C C . VAL A 1 284 ? -5.482 -22.564 -13.783 1.00 81.00 284 VAL A C 1
ATOM 2128 O O . VAL A 1 284 ? -6.583 -22.028 -13.856 1.00 81.00 284 VAL A O 1
ATOM 2131 N N . SER A 1 285 ? -4.962 -22.968 -12.618 1.00 77.44 285 SER A N 1
ATOM 2132 C CA . SER A 1 285 ? -5.657 -22.786 -11.333 1.00 77.44 285 SER A CA 1
ATOM 2133 C C . SER A 1 285 ? -5.917 -21.314 -10.993 1.00 77.44 285 SER A C 1
ATOM 2135 O O . SER A 1 285 ? -6.959 -21.003 -10.430 1.00 77.44 285 SER A O 1
ATOM 2137 N N . ALA A 1 286 ? -5.017 -20.412 -11.392 1.00 82.88 286 ALA A N 1
ATOM 2138 C CA . ALA A 1 286 ? -5.174 -18.962 -11.272 1.00 82.88 286 ALA A CA 1
ATOM 2139 C C . ALA A 1 286 ? -6.153 -18.363 -12.308 1.00 82.88 286 ALA A C 1
ATOM 2141 O O . ALA A 1 286 ? -6.309 -17.145 -12.386 1.00 82.88 286 ALA A O 1
ATOM 2142 N N . GLY A 1 287 ? -6.802 -19.199 -13.128 1.00 83.50 287 GLY A N 1
ATOM 2143 C CA . GLY A 1 287 ? -7.809 -18.794 -14.110 1.00 83.50 287 GLY A CA 1
ATOM 2144 C C . GLY A 1 287 ? -7.254 -18.398 -15.479 1.00 83.50 287 GLY A C 1
ATOM 2145 O O . GLY A 1 287 ? -7.991 -17.825 -16.278 1.00 83.50 287 GLY A O 1
ATOM 2146 N N . CYS A 1 288 ? -5.980 -18.681 -15.780 1.00 89.69 288 CYS A N 1
ATOM 2147 C CA . CYS A 1 288 ? -5.397 -18.320 -17.071 1.00 89.69 288 CYS A CA 1
ATOM 2148 C C . CYS A 1 288 ? -5.870 -19.236 -18.211 1.00 89.69 288 CYS A C 1
ATOM 2150 O O . CYS A 1 288 ? -5.822 -20.466 -18.114 1.00 89.69 288 CYS A O 1
ATOM 2152 N N . GLU A 1 289 ? -6.232 -18.639 -19.347 1.00 88.88 289 GLU A N 1
ATOM 2153 C CA . GLU A 1 289 ? -6.605 -19.368 -20.562 1.00 88.88 289 GLU A CA 1
ATOM 2154 C C . GLU A 1 289 ? -5.348 -19.809 -21.332 1.00 88.88 289 GLU A C 1
ATOM 2156 O O . GLU A 1 289 ? -4.782 -19.065 -22.134 1.00 88.88 289 GLU A O 1
ATOM 2161 N N . ILE A 1 290 ? -4.899 -21.040 -21.084 1.00 86.88 290 ILE A N 1
ATOM 2162 C CA . ILE A 1 290 ? -3.710 -21.611 -21.730 1.00 86.88 290 ILE A CA 1
ATOM 2163 C C . ILE A 1 290 ? -4.078 -22.325 -23.034 1.00 86.88 290 ILE A C 1
ATOM 2165 O O . ILE A 1 290 ? -5.008 -23.131 -23.096 1.00 86.88 290 ILE A O 1
ATOM 2169 N N . SER A 1 291 ? -3.275 -22.106 -24.075 1.00 79.88 291 SER A N 1
ATOM 2170 C CA . SER A 1 291 ? -3.410 -22.782 -25.362 1.00 79.88 291 SER A CA 1
ATOM 2171 C C . SER A 1 291 ? -3.178 -24.289 -25.232 1.00 79.88 291 SER A C 1
ATOM 2173 O O . SER A 1 291 ? -2.098 -24.755 -24.868 1.00 79.88 291 SER A O 1
ATOM 2175 N N . VAL A 1 292 ? -4.200 -25.076 -25.571 1.00 70.31 292 VAL A N 1
ATOM 2176 C CA . VAL A 1 292 ? -4.152 -26.549 -25.520 1.00 70.31 292 VAL A CA 1
ATOM 2177 C C . VAL A 1 292 ? -3.466 -27.142 -26.758 1.00 70.31 292 VAL A C 1
ATOM 2179 O O . VAL A 1 292 ? -2.969 -28.262 -26.713 1.00 70.31 292 VAL A O 1
ATOM 2182 N N . ARG A 1 293 ? -3.425 -26.396 -27.871 1.00 70.56 293 ARG A N 1
ATOM 2183 C CA . ARG A 1 293 ? -2.922 -26.885 -29.169 1.00 70.56 293 ARG A CA 1
ATOM 2184 C C . ARG A 1 293 ? -1.423 -26.683 -29.365 1.00 70.56 293 ARG A C 1
ATOM 2186 O O . ARG A 1 293 ? -0.836 -27.354 -30.206 1.00 70.56 293 ARG A O 1
ATOM 2193 N N . ASN A 1 294 ? -0.817 -25.747 -28.636 1.00 78.00 294 ASN A N 1
ATOM 2194 C CA . ASN A 1 294 ? 0.601 -25.455 -28.773 1.00 78.00 294 ASN A CA 1
ATOM 2195 C C . ASN A 1 294 ? 1.425 -26.304 -27.799 1.00 78.00 294 ASN A C 1
ATOM 2197 O O . ASN A 1 294 ? 1.185 -26.278 -26.594 1.00 78.00 294 ASN A O 1
ATOM 2201 N N . GLU A 1 295 ? 2.423 -27.023 -28.311 1.00 82.81 295 GLU A N 1
ATOM 2202 C CA . GLU A 1 295 ? 3.377 -27.785 -27.499 1.00 82.81 295 GLU A CA 1
ATOM 2203 C C . GLU A 1 295 ? 4.779 -27.160 -27.457 1.00 82.81 295 GLU A C 1
ATOM 2205 O O . GLU A 1 295 ? 5.648 -27.671 -26.751 1.00 82.81 295 GLU A O 1
ATOM 2210 N N . SER A 1 296 ? 5.015 -26.044 -28.161 1.00 85.31 296 SER A N 1
ATOM 2211 C CA . SER A 1 296 ? 6.341 -25.409 -28.217 1.00 85.31 296 SER A CA 1
ATOM 2212 C C . SER A 1 296 ? 6.839 -24.941 -26.847 1.00 85.31 296 SER A C 1
ATOM 2214 O O . SER A 1 296 ? 8.046 -24.909 -26.606 1.00 85.31 296 SER A O 1
ATOM 2216 N N . TRP A 1 297 ? 5.926 -24.681 -25.904 1.00 86.56 297 TRP A N 1
ATOM 2217 C CA . TRP A 1 297 ? 6.252 -24.344 -24.517 1.00 86.56 297 TRP A CA 1
ATOM 2218 C C . TRP A 1 297 ? 7.089 -25.418 -23.811 1.00 86.56 297 TRP A C 1
ATOM 2220 O O . TRP A 1 297 ? 7.768 -25.092 -22.844 1.00 86.56 297 TRP A O 1
ATOM 2230 N N . LYS A 1 298 ? 7.080 -26.678 -24.277 1.00 83.88 298 LYS A N 1
ATOM 2231 C CA . LYS A 1 298 ? 7.873 -27.776 -23.695 1.00 83.88 298 LYS A CA 1
ATOM 2232 C C . LYS A 1 298 ? 9.382 -27.589 -23.877 1.00 83.88 298 LYS A C 1
ATOM 2234 O O . LYS A 1 298 ? 10.137 -28.150 -23.096 1.00 83.88 298 LYS A O 1
ATOM 2239 N N . VAL A 1 299 ? 9.800 -26.839 -24.901 1.00 84.94 299 VAL A N 1
ATOM 2240 C CA . VAL A 1 299 ? 11.211 -26.728 -25.326 1.00 84.94 299 VAL A CA 1
ATOM 2241 C C . VAL A 1 299 ? 11.679 -25.291 -25.582 1.00 84.94 299 VAL A C 1
ATOM 2243 O O . VAL A 1 299 ? 12.861 -25.070 -25.810 1.00 84.94 299 VAL A O 1
ATOM 2246 N N . VAL A 1 300 ? 10.777 -24.304 -25.580 1.00 85.81 300 VAL A N 1
ATOM 2247 C CA . VAL A 1 300 ? 11.120 -22.898 -25.858 1.00 85.81 300 VAL A CA 1
ATOM 2248 C C . VAL A 1 300 ? 11.951 -22.270 -24.737 1.00 85.81 300 VAL A C 1
ATOM 2250 O O . VAL A 1 300 ? 11.627 -22.450 -23.564 1.00 85.81 300 VAL A O 1
ATOM 2253 N N . GLY A 1 301 ? 12.957 -21.475 -25.100 1.00 82.06 301 GLY A N 1
ATOM 2254 C CA . GLY A 1 301 ? 13.794 -20.744 -24.145 1.00 82.06 301 GLY A CA 1
ATOM 2255 C C . GLY A 1 301 ? 14.682 -21.651 -23.289 1.00 82.06 301 GLY A C 1
ATOM 2256 O O . GLY A 1 301 ? 14.488 -22.865 -23.235 1.00 82.06 301 GLY A O 1
ATOM 2257 N N . HIS A 1 302 ? 15.650 -21.029 -22.622 1.00 84.88 302 HIS A N 1
ATOM 2258 C CA . HIS A 1 302 ? 16.523 -21.681 -21.649 1.00 84.88 302 HIS A CA 1
ATOM 2259 C C . HIS A 1 302 ? 16.174 -21.159 -20.258 1.00 84.88 302 HIS A C 1
ATOM 2261 O O . HIS A 1 302 ? 16.516 -20.030 -19.922 1.00 84.88 302 HIS A O 1
ATOM 2267 N N . LEU A 1 303 ? 15.446 -21.955 -19.482 1.00 84.44 303 LEU A N 1
ATOM 2268 C CA . LEU A 1 303 ? 14.915 -21.572 -18.172 1.00 84.44 303 LEU A CA 1
ATOM 2269 C C . LEU A 1 303 ? 15.908 -21.838 -17.028 1.00 84.44 303 LEU A C 1
ATOM 2271 O O . LEU A 1 303 ? 15.713 -21.297 -15.946 1.00 84.44 303 LEU A O 1
ATOM 2275 N N . ASP A 1 304 ? 16.982 -22.594 -17.297 1.00 78.88 304 ASP A N 1
ATOM 2276 C CA . ASP A 1 304 ? 17.999 -23.009 -16.304 1.00 78.88 304 ASP A CA 1
ATOM 2277 C C . ASP A 1 304 ? 19.337 -22.289 -16.494 1.00 78.88 304 ASP A C 1
ATOM 2279 O O . ASP A 1 304 ? 20.308 -22.570 -15.791 1.00 78.88 304 ASP A O 1
ATOM 2283 N N . ARG A 1 305 ? 19.445 -21.424 -17.510 1.00 68.44 305 ARG A N 1
ATOM 2284 C CA . ARG A 1 305 ? 20.691 -20.707 -17.782 1.00 68.44 305 ARG A CA 1
ATOM 2285 C C . ARG A 1 305 ? 20.796 -19.490 -16.877 1.00 68.44 305 ARG A C 1
ATOM 2287 O O . ARG A 1 305 ? 19.941 -18.610 -16.921 1.00 68.44 305 ARG A O 1
ATOM 2294 N N . ARG A 1 306 ? 21.906 -19.409 -16.145 1.00 60.50 306 ARG A N 1
ATOM 2295 C CA . ARG A 1 306 ? 22.397 -18.154 -15.574 1.00 60.50 306 ARG A CA 1
ATOM 2296 C C . ARG A 1 306 ? 22.912 -17.268 -16.705 1.00 60.50 306 ARG A C 1
ATOM 2298 O O . ARG A 1 306 ? 23.595 -17.770 -17.600 1.00 60.50 306 ARG A O 1
ATOM 2305 N N . SER A 1 307 ? 22.604 -15.975 -16.658 1.00 55.47 307 SER A N 1
ATOM 2306 C CA . SER A 1 307 ? 23.288 -14.997 -17.505 1.00 55.47 307 SER A CA 1
ATOM 2307 C C . SER A 1 307 ? 24.782 -15.012 -17.147 1.00 55.47 307 SER A C 1
ATOM 2309 O O . SER A 1 307 ? 25.160 -14.724 -16.011 1.00 55.47 307 SER A O 1
ATOM 2311 N N . GLU A 1 308 ? 25.640 -15.424 -18.084 1.00 46.69 308 GLU A N 1
ATOM 2312 C CA . GLU A 1 308 ? 27.093 -15.256 -17.969 1.00 46.69 308 GLU A CA 1
ATOM 2313 C C . GLU A 1 308 ? 27.401 -13.773 -18.191 1.00 46.69 308 GLU A C 1
ATOM 2315 O O . GLU A 1 308 ? 27.679 -13.330 -19.307 1.00 46.69 308 GLU A O 1
ATOM 2320 N N . ARG A 1 309 ? 27.316 -12.968 -17.128 1.00 43.31 309 ARG A N 1
ATOM 2321 C CA . ARG A 1 309 ? 27.862 -11.612 -17.168 1.00 43.31 309 ARG A CA 1
ATOM 2322 C C . ARG A 1 309 ? 29.382 -11.738 -17.281 1.00 43.31 309 ARG A C 1
ATOM 2324 O O . ARG A 1 309 ? 29.995 -12.448 -16.489 1.00 43.31 309 ARG A O 1
ATOM 2331 N N . ALA A 1 310 ? 29.953 -11.097 -18.302 1.00 34.22 310 ALA A N 1
ATOM 2332 C CA . ALA A 1 310 ? 31.377 -11.122 -18.614 1.00 34.22 310 ALA A CA 1
ATOM 2333 C C . ALA A 1 310 ? 32.249 -10.954 -17.358 1.00 34.22 310 ALA A C 1
ATOM 2335 O O . ALA A 1 310 ? 31.994 -10.071 -16.537 1.00 34.22 310 ALA A O 1
ATOM 2336 N N . GLU A 1 311 ? 33.274 -11.802 -17.247 1.00 30.19 311 GLU A N 1
ATOM 2337 C CA . GLU A 1 311 ? 34.359 -11.688 -16.269 1.00 30.19 311 GLU A CA 1
ATOM 2338 C C . GLU A 1 311 ? 34.826 -10.224 -16.138 1.00 30.19 311 GLU A C 1
ATOM 2340 O O . GLU A 1 311 ? 34.949 -9.536 -17.160 1.00 30.19 311 GLU A O 1
ATOM 2345 N N . PRO A 1 312 ? 35.121 -9.729 -14.921 1.00 37.72 312 PRO A N 1
ATOM 2346 C CA . PRO A 1 312 ? 35.646 -8.387 -14.710 1.00 37.72 312 PRO A CA 1
ATOM 2347 C C . PRO A 1 312 ? 37.102 -8.324 -15.197 1.00 37.72 312 PRO A C 1
ATOM 2349 O O . PRO A 1 312 ? 38.049 -8.389 -14.418 1.00 37.72 312 PRO A O 1
ATOM 2352 N N . GLY A 1 313 ? 37.278 -8.231 -16.513 1.00 36.31 313 GLY A N 1
ATOM 2353 C CA . GLY A 1 313 ? 38.543 -7.974 -17.186 1.00 36.31 313 GLY A CA 1
ATOM 2354 C C . GLY A 1 313 ? 38.549 -6.567 -17.774 1.00 36.31 313 GLY A C 1
ATOM 2355 O O . GLY A 1 313 ? 37.800 -6.281 -18.702 1.00 36.31 313 GLY A O 1
ATOM 2356 N N . ASP A 1 314 ? 39.411 -5.708 -17.229 1.00 33.59 314 ASP A N 1
ATOM 2357 C CA . ASP A 1 314 ? 39.889 -4.450 -17.822 1.00 33.59 314 ASP A CA 1
ATOM 2358 C C . ASP A 1 314 ? 38.857 -3.365 -18.188 1.00 33.59 314 ASP A C 1
ATOM 2360 O O . ASP A 1 314 ? 38.965 -2.703 -19.221 1.00 33.59 314 ASP A O 1
ATOM 2364 N N . ALA A 1 315 ? 37.924 -3.061 -17.284 1.00 33.50 315 ALA A N 1
ATOM 2365 C CA . ALA A 1 315 ? 37.315 -1.730 -17.252 1.00 33.50 315 ALA A CA 1
ATOM 2366 C C . ALA A 1 315 ? 38.055 -0.859 -16.225 1.00 33.50 315 ALA A C 1
ATOM 2368 O O . ALA A 1 315 ? 37.883 -0.995 -15.014 1.00 33.50 315 ALA A O 1
ATOM 2369 N N . GLN A 1 316 ? 38.921 0.020 -16.730 1.00 34.34 316 GLN A N 1
ATOM 2370 C CA . GLN A 1 316 ? 39.563 1.095 -15.972 1.00 34.34 316 GLN A CA 1
ATOM 2371 C C . GLN A 1 316 ? 38.524 1.883 -15.151 1.00 34.34 316 GLN A C 1
ATOM 2373 O O . GLN A 1 316 ? 37.413 2.100 -15.641 1.00 34.34 316 GLN A O 1
ATOM 2378 N N . PRO A 1 317 ? 38.859 2.352 -13.935 1.00 36.31 317 PRO A N 1
ATOM 2379 C CA . PRO A 1 317 ? 37.927 3.136 -13.146 1.00 36.31 317 PRO A CA 1
ATOM 2380 C C . PRO A 1 317 ? 37.773 4.506 -13.812 1.00 36.31 317 PRO A C 1
ATOM 2382 O O . PRO A 1 317 ? 38.680 5.336 -13.733 1.00 36.31 317 PRO A O 1
ATOM 2385 N N . ASP A 1 318 ? 36.642 4.758 -14.471 1.00 30.84 318 ASP A N 1
ATOM 2386 C CA . ASP A 1 318 ? 36.261 6.130 -14.799 1.00 30.84 318 ASP A CA 1
ATOM 2387 C C . ASP A 1 318 ? 35.704 6.784 -13.534 1.00 30.84 318 ASP A C 1
ATOM 2389 O O . ASP A 1 318 ? 34.520 6.728 -13.206 1.00 30.84 318 ASP A O 1
ATOM 2393 N N . VAL A 1 319 ? 36.634 7.342 -12.766 1.00 45.03 319 VAL A N 1
ATOM 2394 C CA . VAL A 1 319 ? 36.360 8.292 -11.698 1.00 45.03 319 VAL A CA 1
ATOM 2395 C C . VAL A 1 319 ? 36.405 9.678 -12.338 1.00 45.03 319 VAL A C 1
ATOM 2397 O O . VAL A 1 319 ? 37.452 10.322 -12.346 1.00 45.03 319 VAL A O 1
ATOM 2400 N N . SER A 1 320 ? 35.280 10.150 -12.877 1.00 34.19 320 SER A N 1
ATOM 2401 C CA . SER A 1 320 ? 35.153 11.540 -13.329 1.00 34.19 320 SER A CA 1
ATOM 2402 C C . SER A 1 320 ? 34.127 12.329 -12.507 1.00 34.19 320 SER A C 1
ATOM 2404 O O . SER A 1 320 ? 32.921 12.190 -12.665 1.00 34.19 320 SER A O 1
ATOM 2406 N N . ALA A 1 321 ? 34.698 13.222 -11.688 1.00 35.44 321 ALA A N 1
ATOM 2407 C CA . ALA A 1 321 ? 34.189 14.482 -11.130 1.00 35.44 321 ALA A CA 1
ATOM 2408 C C . ALA A 1 321 ? 33.240 14.470 -9.894 1.00 35.44 321 ALA A C 1
ATOM 2410 O O . ALA A 1 321 ? 32.099 14.023 -9.985 1.00 35.44 321 ALA A O 1
ATOM 2411 N N . PRO A 1 322 ? 33.643 15.109 -8.765 1.00 43.03 322 PRO A N 1
ATOM 2412 C CA . PRO A 1 322 ? 32.770 15.420 -7.616 1.00 43.03 322 PRO A CA 1
ATOM 2413 C C . PRO A 1 322 ? 31.490 16.179 -8.009 1.00 43.03 322 PRO A C 1
ATOM 2415 O O . PRO A 1 322 ? 30.414 15.874 -7.509 1.00 43.03 322 PRO A O 1
ATOM 2418 N N . VAL A 1 323 ? 31.589 17.036 -9.035 1.00 43.34 323 VAL A N 1
ATOM 2419 C CA . VAL A 1 323 ? 30.492 17.827 -9.627 1.00 43.34 323 VAL A CA 1
ATOM 2420 C C . VAL A 1 323 ? 29.313 16.961 -10.105 1.00 43.34 323 VAL A C 1
ATOM 2422 O O . VAL A 1 323 ? 28.185 17.444 -10.166 1.00 43.34 323 VAL A O 1
ATOM 2425 N N . ALA A 1 324 ? 29.530 15.670 -10.380 1.00 56.84 324 ALA A N 1
ATOM 2426 C CA . ALA A 1 324 ? 28.462 14.747 -10.757 1.00 56.84 324 ALA A CA 1
ATOM 2427 C C . ALA A 1 324 ? 27.578 14.315 -9.570 1.00 56.84 324 ALA A C 1
ATOM 2429 O O . ALA A 1 324 ? 26.441 13.908 -9.784 1.00 56.84 324 ALA A O 1
ATOM 2430 N N . ARG A 1 325 ? 28.048 14.408 -8.315 1.00 62.50 325 ARG A N 1
ATOM 2431 C CA . ARG A 1 325 ? 27.319 13.878 -7.145 1.00 62.50 325 ARG A CA 1
ATOM 2432 C C . ARG A 1 325 ? 26.136 14.755 -6.761 1.00 62.50 325 ARG A C 1
ATOM 2434 O O . ARG A 1 325 ? 25.025 14.251 -6.638 1.00 62.50 325 ARG A O 1
ATOM 2441 N N . VAL A 1 326 ? 26.360 16.059 -6.582 1.00 72.56 326 VAL A N 1
ATOM 2442 C CA . VAL A 1 326 ? 25.270 16.995 -6.257 1.00 72.56 326 VAL A CA 1
ATOM 2443 C C . VAL A 1 326 ? 24.351 17.177 -7.460 1.00 72.56 326 VAL A C 1
ATOM 2445 O O . VAL A 1 326 ? 23.138 17.196 -7.284 1.00 72.56 326 VAL A O 1
ATOM 2448 N N . ALA A 1 327 ? 24.903 17.235 -8.677 1.00 71.31 327 ALA A N 1
ATOM 2449 C CA . ALA A 1 327 ? 24.109 17.307 -9.904 1.00 71.31 327 ALA A CA 1
ATOM 2450 C C . ALA A 1 327 ? 23.146 16.115 -10.030 1.00 71.31 327 ALA A C 1
ATOM 2452 O O . ALA A 1 327 ? 21.956 16.317 -10.252 1.00 71.31 327 ALA A O 1
ATOM 2453 N N . TRP A 1 328 ? 23.620 14.897 -9.760 1.00 72.19 328 TRP A N 1
ATOM 2454 C CA . TRP A 1 328 ? 22.777 13.701 -9.741 1.00 72.19 328 TRP A CA 1
ATOM 2455 C C . TRP A 1 328 ? 21.687 13.749 -8.661 1.00 72.19 328 TRP A C 1
ATOM 2457 O O . TRP A 1 328 ? 20.541 13.373 -8.905 1.00 72.19 328 TRP A O 1
ATOM 2467 N N . VAL A 1 329 ? 22.005 14.267 -7.469 1.00 77.69 329 VAL A N 1
ATOM 2468 C CA . VAL A 1 329 ? 21.004 14.466 -6.406 1.00 77.69 329 VAL A CA 1
ATOM 2469 C C . VAL A 1 329 ? 19.955 15.507 -6.801 1.00 77.69 329 VAL A C 1
ATOM 2471 O O . VAL A 1 329 ? 18.786 15.327 -6.470 1.00 77.69 329 VAL A O 1
ATOM 2474 N N . LEU A 1 330 ? 20.337 16.561 -7.528 1.00 81.50 330 LEU A N 1
ATOM 2475 C CA . LEU A 1 330 ? 19.400 17.559 -8.055 1.00 81.50 330 LEU A CA 1
ATOM 2476 C C . LEU A 1 330 ? 18.492 16.969 -9.140 1.00 81.50 330 LEU A C 1
ATOM 2478 O O . LEU A 1 330 ? 17.287 17.211 -9.115 1.00 81.50 330 LEU A O 1
ATOM 2482 N N . GLU A 1 331 ? 19.037 16.155 -10.045 1.00 78.50 331 GLU A N 1
ATOM 2483 C CA . GLU A 1 331 ? 18.259 15.429 -11.060 1.00 78.50 331 GLU A CA 1
ATOM 2484 C C . GLU A 1 331 ? 17.256 14.458 -10.420 1.00 78.50 331 GLU A C 1
ATOM 2486 O O . GLU A 1 331 ? 16.117 14.339 -10.870 1.00 78.50 331 GLU A O 1
ATOM 2491 N N . CYS A 1 332 ? 17.647 13.823 -9.315 1.00 81.19 332 CYS A N 1
ATOM 2492 C CA . CYS A 1 332 ? 16.803 12.906 -8.553 1.00 81.19 332 CYS A CA 1
ATOM 2493 C C . CYS A 1 332 ? 15.998 13.582 -7.432 1.00 81.19 332 CYS A C 1
ATOM 2495 O O . CYS A 1 332 ? 15.361 12.882 -6.641 1.00 81.19 332 CYS A O 1
ATOM 2497 N N . TRP A 1 333 ? 16.004 14.916 -7.326 1.00 86.12 333 TRP A N 1
ATOM 2498 C CA . TRP A 1 333 ? 15.463 15.625 -6.159 1.00 86.12 333 TRP A CA 1
ATOM 2499 C C . TRP A 1 333 ? 13.992 15.303 -5.894 1.00 86.12 333 TRP A C 1
ATOM 2501 O O . TRP A 1 333 ? 13.581 15.116 -4.750 1.00 86.12 333 TRP A O 1
ATOM 2511 N N . HIS A 1 334 ? 13.205 15.154 -6.959 1.00 82.56 334 HIS A N 1
ATOM 2512 C CA . HIS A 1 334 ? 11.806 14.762 -6.844 1.00 82.56 334 HIS A CA 1
ATOM 2513 C C . HIS A 1 334 ? 11.647 13.379 -6.187 1.00 82.56 334 HIS A C 1
ATOM 2515 O O . HIS A 1 334 ? 10.869 13.229 -5.251 1.00 82.56 334 HIS A O 1
ATOM 2521 N N . ALA A 1 335 ? 12.447 12.391 -6.596 1.00 73.88 335 ALA A N 1
ATOM 2522 C CA . ALA A 1 335 ? 12.428 11.055 -6.003 1.00 73.88 335 ALA A CA 1
ATOM 2523 C C . ALA A 1 335 ? 12.913 11.053 -4.539 1.00 73.88 335 ALA A C 1
ATOM 2525 O O . ALA A 1 335 ? 12.411 10.284 -3.714 1.00 73.88 335 ALA A O 1
ATOM 2526 N N . VAL A 1 336 ? 13.847 11.947 -4.186 1.00 79.25 336 VAL A N 1
ATOM 2527 C CA . VAL A 1 336 ? 14.265 12.175 -2.791 1.00 79.25 336 VAL A CA 1
ATOM 2528 C C . VAL A 1 336 ? 13.104 12.710 -1.958 1.00 79.25 336 VAL A C 1
ATOM 2530 O O . VAL A 1 336 ? 12.860 12.185 -0.871 1.00 79.25 336 VAL A O 1
ATOM 2533 N N . LEU A 1 337 ? 12.360 13.699 -2.463 1.00 81.81 337 LEU A N 1
ATOM 2534 C CA . LEU A 1 337 ? 11.166 14.219 -1.793 1.00 81.81 337 LEU A CA 1
ATOM 2535 C C . LEU A 1 337 ? 10.097 13.134 -1.621 1.00 81.81 337 LEU A C 1
ATOM 2537 O O . LEU A 1 337 ? 9.544 13.026 -0.535 1.00 81.81 337 LEU A O 1
ATOM 2541 N N . GLU A 1 338 ? 9.851 12.286 -2.622 1.00 72.00 338 GLU A N 1
ATOM 2542 C CA . GLU A 1 338 ? 8.887 11.174 -2.513 1.00 72.00 338 GLU A CA 1
ATOM 2543 C C . GLU A 1 338 ? 9.304 10.122 -1.469 1.00 72.00 338 GLU A C 1
ATOM 2545 O O . GLU A 1 338 ? 8.505 9.664 -0.644 1.00 72.00 338 GLU A O 1
ATOM 2550 N N . THR A 1 339 ? 10.594 9.795 -1.423 1.00 69.69 339 THR A N 1
ATOM 2551 C CA . THR A 1 339 ? 11.146 8.892 -0.401 1.00 69.69 339 THR A CA 1
ATOM 2552 C C . THR A 1 339 ? 11.044 9.508 0.996 1.00 69.69 339 THR A C 1
ATOM 2554 O O . THR A 1 339 ? 10.739 8.825 1.981 1.00 69.69 339 THR A O 1
ATOM 2557 N N . LEU A 1 340 ? 11.255 10.822 1.097 1.00 78.19 340 LEU A N 1
ATOM 2558 C CA . LEU A 1 340 ? 11.094 11.561 2.341 1.00 78.19 340 LEU A CA 1
ATOM 2559 C C . LEU A 1 340 ? 9.622 11.665 2.747 1.00 78.19 340 LEU A C 1
ATOM 2561 O O . LEU A 1 340 ? 9.330 11.578 3.931 1.00 78.19 340 LEU A O 1
ATOM 2565 N N . ARG A 1 341 ? 8.685 11.783 1.797 1.00 81.12 341 ARG A N 1
ATOM 2566 C CA . ARG A 1 341 ? 7.236 11.785 2.069 1.00 81.12 341 ARG A CA 1
ATOM 2567 C C . ARG A 1 341 ? 6.782 10.471 2.681 1.00 81.12 341 ARG A C 1
ATOM 2569 O O . ARG A 1 341 ? 5.968 10.487 3.591 1.00 81.12 341 ARG A O 1
ATOM 2576 N N . THR A 1 342 ? 7.348 9.359 2.222 1.00 68.25 342 THR A N 1
ATOM 2577 C CA . THR A 1 342 ? 7.022 8.022 2.737 1.00 68.25 342 THR A CA 1
ATOM 2578 C C . THR A 1 342 ? 7.578 7.799 4.143 1.00 68.25 342 THR A C 1
ATOM 2580 O O . THR A 1 342 ? 6.930 7.190 4.987 1.00 68.25 342 THR A O 1
ATOM 2583 N N . SER A 1 343 ? 8.793 8.283 4.408 1.00 60.44 343 SER A N 1
ATOM 2584 C CA . SER A 1 343 ? 9.493 8.027 5.674 1.00 60.44 343 SER A CA 1
ATOM 2585 C C . SER A 1 343 ? 9.231 9.088 6.748 1.00 60.44 343 SER A C 1
ATOM 2587 O O . SER A 1 343 ? 9.237 8.787 7.939 1.00 60.44 343 SER A O 1
ATOM 2589 N N . SER A 1 344 ? 9.021 10.341 6.350 1.00 72.81 344 SER A N 1
ATOM 2590 C CA . SER A 1 344 ? 8.791 11.485 7.231 1.00 72.81 344 SER A CA 1
ATOM 2591 C C . SER A 1 344 ? 7.994 12.585 6.500 1.00 72.81 344 SER A C 1
ATOM 2593 O O . SER A 1 344 ? 8.567 13.585 6.050 1.00 72.81 344 SER A O 1
ATOM 2595 N N . PRO A 1 345 ? 6.656 12.444 6.398 1.00 74.12 345 PRO A N 1
ATOM 2596 C CA . PRO A 1 345 ? 5.797 13.355 5.632 1.00 74.12 345 PRO A CA 1
ATOM 2597 C C . PRO A 1 345 ? 5.960 14.833 6.018 1.00 74.12 345 PRO A C 1
ATOM 2599 O O . PRO A 1 345 ? 6.035 15.712 5.160 1.00 74.12 345 PRO A O 1
ATOM 2602 N N . LEU A 1 346 ? 6.088 15.106 7.323 1.00 68.38 346 LEU A N 1
ATOM 2603 C CA . LEU A 1 346 ? 6.274 16.455 7.870 1.00 68.38 346 LEU A CA 1
ATOM 2604 C C . LEU A 1 346 ? 7.603 17.095 7.454 1.00 68.38 346 LEU A C 1
ATOM 2606 O O . LEU A 1 346 ? 7.690 18.312 7.307 1.00 68.38 346 LEU A O 1
ATOM 2610 N N . LEU A 1 347 ? 8.652 16.288 7.311 1.00 74.38 347 LEU A N 1
ATOM 2611 C CA . LEU A 1 347 ? 9.959 16.758 6.874 1.00 74.38 347 LEU A CA 1
ATOM 2612 C C . LEU A 1 347 ? 9.966 17.016 5.368 1.00 74.38 347 LEU A C 1
ATOM 2614 O O . LEU A 1 347 ? 10.520 18.019 4.931 1.00 74.38 347 LEU A O 1
ATOM 2618 N N . ALA A 1 348 ? 9.314 16.155 4.587 1.00 74.75 348 ALA A N 1
ATOM 2619 C CA . ALA A 1 348 ? 9.186 16.347 3.149 1.00 74.75 348 ALA A CA 1
ATOM 2620 C C . ALA A 1 348 ? 8.434 17.632 2.804 1.00 74.75 348 ALA A C 1
ATOM 2622 O O . ALA A 1 348 ? 8.911 18.394 1.972 1.00 74.75 348 ALA A O 1
ATOM 2623 N N . ALA A 1 349 ? 7.340 17.926 3.511 1.00 74.62 349 ALA A N 1
ATOM 2624 C CA . ALA A 1 349 ? 6.618 19.187 3.357 1.00 74.62 349 ALA A CA 1
ATOM 2625 C C . ALA A 1 349 ? 7.486 20.407 3.720 1.00 74.62 349 ALA A C 1
ATOM 2627 O O . ALA A 1 349 ? 7.468 21.415 3.024 1.00 74.62 349 ALA A O 1
ATOM 2628 N N . ALA A 1 350 ? 8.304 20.317 4.776 1.00 78.62 350 ALA A N 1
ATOM 2629 C CA . ALA A 1 350 ? 9.210 21.404 5.153 1.00 78.62 350 ALA A CA 1
ATOM 2630 C C . ALA A 1 350 ? 10.334 21.648 4.126 1.00 78.62 350 ALA A C 1
ATOM 2632 O O . ALA A 1 350 ? 10.834 22.769 4.008 1.00 78.62 350 ALA A O 1
ATOM 2633 N N . VAL A 1 351 ? 10.748 20.599 3.411 1.00 84.00 351 VAL A N 1
ATOM 2634 C CA . VAL A 1 351 ? 11.819 20.625 2.403 1.00 84.00 351 VAL A CA 1
ATOM 2635 C C . VAL A 1 351 ? 11.287 20.927 0.994 1.00 84.00 351 VAL A C 1
ATOM 2637 O O . VAL A 1 351 ? 12.048 21.392 0.154 1.00 84.00 351 VAL A O 1
ATOM 2640 N N . GLU A 1 352 ? 9.995 20.729 0.738 1.00 82.06 352 GLU A N 1
ATOM 2641 C CA . GLU A 1 352 ? 9.342 20.994 -0.551 1.00 82.06 352 GLU A CA 1
ATOM 2642 C C . GLU A 1 352 ? 9.381 22.476 -0.951 1.00 82.06 352 GLU A C 1
ATOM 2644 O O . GLU A 1 352 ? 9.651 22.785 -2.109 1.00 82.06 352 GLU A O 1
ATOM 2649 N N . ASP A 1 353 ? 9.225 23.384 0.016 1.00 76.69 353 ASP A N 1
ATOM 2650 C CA . ASP A 1 353 ? 9.348 24.835 -0.201 1.00 76.69 353 ASP A CA 1
ATOM 2651 C C . ASP A 1 353 ? 10.810 25.307 -0.332 1.00 76.69 353 ASP A C 1
ATOM 2653 O O . ASP A 1 353 ? 11.082 26.488 -0.571 1.00 76.69 353 ASP A O 1
ATOM 2657 N N . ALA A 1 354 ? 11.774 24.399 -0.160 1.00 85.19 354 ALA A N 1
ATOM 2658 C CA . ALA A 1 354 ? 13.188 24.690 -0.321 1.00 85.19 354 ALA A CA 1
ATOM 2659 C C . ALA A 1 354 ? 13.607 24.518 -1.781 1.00 85.19 354 ALA A C 1
ATOM 2661 O O . ALA A 1 354 ? 13.356 23.489 -2.405 1.00 85.19 354 ALA A O 1
ATOM 2662 N N . SER A 1 355 ? 14.350 25.486 -2.313 1.00 84.44 355 SER A N 1
ATOM 2663 C CA . SER A 1 355 ? 15.031 25.316 -3.597 1.00 84.44 355 SER A CA 1
ATOM 2664 C C . SER A 1 355 ? 16.396 24.659 -3.373 1.00 84.44 355 SER A C 1
ATOM 2666 O O . SER A 1 355 ? 17.261 25.288 -2.752 1.00 84.44 355 SER A O 1
ATOM 2668 N N . PRO A 1 356 ? 16.627 23.423 -3.853 1.00 86.81 356 PRO A N 1
ATOM 2669 C CA . PRO A 1 356 ? 17.929 22.786 -3.754 1.00 86.81 356 PRO A CA 1
ATOM 2670 C C . PRO A 1 356 ? 18.895 23.391 -4.779 1.00 86.81 356 PRO A C 1
ATOM 2672 O O . PRO A 1 356 ? 18.588 23.528 -5.963 1.00 86.81 356 PRO A O 1
ATOM 2675 N N . MET A 1 357 ? 20.084 23.768 -4.328 1.00 81.44 357 MET A N 1
ATOM 2676 C CA . MET A 1 357 ? 21.121 24.364 -5.163 1.00 81.44 357 MET A CA 1
ATOM 2677 C C . MET A 1 357 ? 22.463 23.689 -4.905 1.00 81.44 357 MET A C 1
ATOM 2679 O O . MET A 1 357 ? 22.784 23.342 -3.771 1.00 81.44 357 MET A O 1
ATOM 2683 N N . ALA A 1 358 ? 23.274 23.551 -5.951 1.00 79.62 358 ALA A N 1
ATOM 2684 C CA . ALA A 1 358 ? 24.670 23.174 -5.789 1.00 79.62 358 ALA A CA 1
ATOM 2685 C C . ALA A 1 358 ? 25.490 24.384 -5.309 1.00 79.62 358 ALA A C 1
ATOM 2687 O O . ALA A 1 358 ? 25.461 25.454 -5.923 1.00 79.62 358 ALA A O 1
ATOM 2688 N N . ASP A 1 359 ? 26.217 24.209 -4.210 1.00 73.62 359 ASP A N 1
ATOM 2689 C CA . ASP A 1 359 ? 27.220 25.148 -3.701 1.00 73.62 359 ASP A CA 1
ATOM 2690 C C . ASP A 1 359 ? 28.556 24.930 -4.451 1.00 73.62 359 ASP A C 1
ATOM 2692 O O . ASP A 1 359 ? 28.917 23.779 -4.721 1.00 73.62 359 ASP A O 1
ATOM 2696 N N . PRO A 1 360 ? 29.334 25.988 -4.762 1.00 61.31 360 PRO A N 1
ATOM 2697 C CA . PRO A 1 360 ? 30.723 25.879 -5.222 1.00 61.31 360 PRO A CA 1
ATOM 2698 C C . PRO A 1 360 ? 31.627 24.913 -4.433 1.00 61.31 360 PRO A C 1
ATOM 2700 O O . PRO A 1 360 ? 32.637 24.461 -4.970 1.00 61.31 360 PRO A O 1
ATOM 2703 N N . ALA A 1 361 ? 31.290 24.605 -3.177 1.00 62.62 361 ALA A N 1
ATOM 2704 C CA . ALA A 1 361 ? 32.003 23.649 -2.327 1.00 62.62 361 ALA A CA 1
ATOM 2705 C C . ALA A 1 361 ? 31.523 22.177 -2.440 1.00 62.62 361 ALA A C 1
ATOM 2707 O O . ALA A 1 361 ? 31.831 21.387 -1.551 1.00 62.62 361 ALA A O 1
ATOM 2708 N N . ASP A 1 362 ? 30.786 21.801 -3.496 1.00 67.62 362 ASP A N 1
ATOM 2709 C CA . ASP A 1 362 ? 30.236 20.442 -3.719 1.00 67.62 362 ASP A CA 1
ATOM 2710 C C . ASP A 1 362 ? 29.261 19.976 -2.619 1.00 67.62 362 ASP A C 1
ATOM 2712 O O . ASP A 1 362 ? 29.199 18.811 -2.223 1.00 67.62 362 ASP A O 1
ATOM 2716 N N . ARG A 1 363 ? 28.475 20.929 -2.110 1.00 81.31 363 ARG A N 1
ATOM 2717 C CA . ARG A 1 363 ? 27.458 20.723 -1.076 1.00 81.31 363 ARG A CA 1
ATOM 2718 C C . ARG A 1 363 ? 26.071 21.033 -1.624 1.00 81.31 363 ARG A C 1
ATOM 2720 O O . ARG A 1 363 ? 25.914 21.939 -2.442 1.00 81.31 363 ARG A O 1
ATOM 2727 N N . LEU A 1 364 ? 25.060 20.303 -1.158 1.00 84.88 364 LEU A N 1
ATOM 2728 C CA . LEU A 1 364 ? 23.669 20.622 -1.454 1.00 84.88 364 LEU A CA 1
ATOM 2729 C C . LEU A 1 364 ? 23.191 21.712 -0.490 1.00 84.88 364 LEU A C 1
ATOM 2731 O O . LEU A 1 364 ? 23.138 21.487 0.716 1.00 84.88 364 LEU A O 1
ATOM 2735 N N . THR A 1 365 ? 22.814 22.876 -1.002 1.00 89.25 365 THR A N 1
ATOM 2736 C CA . THR A 1 365 ? 22.244 23.954 -0.191 1.00 89.25 365 THR A CA 1
ATOM 2737 C C . THR A 1 365 ? 20.753 24.059 -0.450 1.00 89.25 365 THR A C 1
ATOM 2739 O O . THR A 1 365 ? 20.325 24.315 -1.573 1.00 89.25 365 THR A O 1
ATOM 2742 N N . LEU A 1 366 ? 19.960 23.885 0.601 1.00 90.06 366 LEU A N 1
ATOM 2743 C CA . LEU A 1 366 ? 18.525 24.124 0.581 1.00 90.06 366 LEU A CA 1
ATOM 2744 C C . LEU A 1 366 ? 18.256 25.580 0.955 1.00 90.06 366 LEU A C 1
ATOM 2746 O O . LEU A 1 366 ? 18.651 26.038 2.032 1.00 90.06 366 LEU A O 1
ATOM 2750 N N . VAL A 1 367 ? 17.619 26.310 0.043 1.00 89.44 367 VAL A N 1
ATOM 2751 C CA . VAL A 1 367 ? 17.370 27.745 0.184 1.00 89.44 367 VAL A CA 1
ATOM 2752 C C . VAL A 1 367 ? 15.880 27.995 0.364 1.00 89.44 367 VAL A C 1
ATOM 2754 O O . VAL A 1 367 ? 15.087 27.624 -0.500 1.00 89.44 367 VAL A O 1
ATOM 2757 N N . TRP A 1 368 ? 15.517 28.675 1.451 1.00 87.19 368 TRP A N 1
ATOM 2758 C CA . TRP A 1 368 ? 14.152 29.139 1.708 1.00 87.19 368 TRP A CA 1
ATOM 2759 C C . TRP A 1 368 ? 14.052 30.670 1.620 1.00 87.19 368 TRP A C 1
ATOM 2761 O O . TRP A 1 368 ? 15.039 31.369 1.884 1.00 87.19 368 TRP A O 1
ATOM 2771 N N . PRO A 1 369 ? 12.860 31.211 1.318 1.00 82.62 369 PRO A N 1
ATOM 2772 C CA . PRO A 1 369 ? 12.552 32.623 1.538 1.00 82.62 369 PRO A CA 1
ATOM 2773 C C . PRO A 1 369 ? 12.699 33.015 3.020 1.00 82.62 369 PRO A C 1
ATOM 2775 O O . PRO A 1 369 ? 12.488 32.182 3.906 1.00 82.62 369 PRO A O 1
ATOM 2778 N N . GLU A 1 370 ? 13.040 34.273 3.318 1.00 79.25 370 GLU A N 1
ATOM 2779 C CA . GLU A 1 370 ? 13.239 34.746 4.705 1.00 79.25 370 GLU A CA 1
ATOM 2780 C C . GLU A 1 370 ? 11.987 34.579 5.586 1.00 79.25 370 GLU A C 1
ATOM 2782 O O . GLU A 1 370 ? 12.101 34.293 6.780 1.00 79.25 370 GLU A O 1
ATOM 2787 N N . GLU A 1 371 ? 10.794 34.664 4.997 1.00 74.75 371 GLU A N 1
ATOM 2788 C CA . GLU A 1 371 ? 9.500 34.430 5.646 1.00 74.75 371 GLU A CA 1
ATOM 2789 C C . GLU A 1 371 ? 9.280 32.971 6.095 1.00 74.75 371 GLU A C 1
ATOM 2791 O O . GLU A 1 371 ? 8.436 32.704 6.949 1.00 74.75 371 GLU A O 1
ATOM 2796 N N . SER A 1 372 ? 10.077 32.026 5.587 1.00 79.75 372 SER A N 1
ATOM 2797 C CA . SER A 1 372 ? 9.931 30.580 5.814 1.00 79.75 372 SER A CA 1
ATOM 2798 C C . SER A 1 372 ? 10.913 30.018 6.856 1.00 79.75 372 SER A C 1
ATOM 2800 O O . SER A 1 372 ? 11.222 28.824 6.877 1.00 79.75 372 SER A O 1
ATOM 2802 N N . ALA A 1 373 ? 11.393 30.859 7.779 1.00 74.88 373 ALA A N 1
ATOM 2803 C CA . ALA A 1 373 ? 12.375 30.480 8.804 1.00 74.88 373 ALA A CA 1
ATOM 2804 C C . ALA A 1 373 ? 11.942 29.298 9.700 1.00 74.88 373 ALA A C 1
ATOM 2806 O O . ALA A 1 373 ? 12.791 28.558 10.205 1.00 74.88 373 ALA A O 1
ATOM 2807 N N . PHE A 1 374 ? 10.635 29.103 9.901 1.00 71.69 374 PHE A N 1
ATOM 2808 C CA . PHE A 1 374 ? 10.097 27.964 10.651 1.00 71.69 374 PHE A CA 1
ATOM 2809 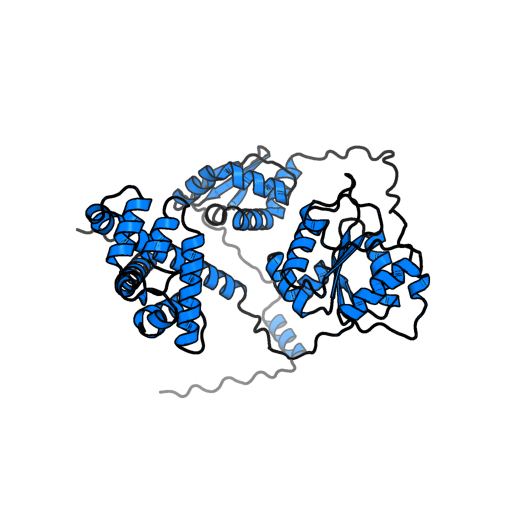C C . PHE A 1 374 ? 10.297 26.629 9.911 1.00 71.69 374 PHE A C 1
ATOM 2811 O O . PHE A 1 374 ? 10.732 25.652 10.524 1.00 71.69 374 PHE A O 1
ATOM 2818 N N . LEU A 1 375 ? 10.065 26.602 8.593 1.00 74.75 375 LEU A N 1
ATOM 2819 C CA . LEU A 1 375 ? 10.224 25.410 7.750 1.00 74.75 375 LEU A CA 1
ATOM 2820 C C . LEU A 1 375 ? 11.693 24.989 7.655 1.00 74.75 375 LEU A C 1
ATOM 2822 O O . LEU A 1 375 ? 12.012 23.818 7.852 1.00 74.75 375 LEU A O 1
ATOM 2826 N N . LYS A 1 376 ? 12.606 25.959 7.519 1.00 85.31 376 LYS A N 1
ATOM 2827 C CA . LYS A 1 376 ? 14.056 25.721 7.585 1.00 85.31 376 LYS A CA 1
ATOM 2828 C C . LYS A 1 376 ? 14.480 25.016 8.878 1.00 85.31 376 LYS A C 1
ATOM 2830 O O . LYS A 1 376 ? 15.195 24.021 8.825 1.00 85.31 376 LYS A O 1
ATOM 2835 N N . ARG A 1 377 ? 14.018 25.482 10.048 1.00 76.00 377 ARG A N 1
ATOM 2836 C CA . ARG A 1 377 ? 14.338 24.836 11.342 1.00 76.00 377 ARG A CA 1
ATOM 2837 C C . ARG A 1 377 ? 13.792 23.411 11.427 1.00 76.00 377 ARG A C 1
ATOM 2839 O O . ARG A 1 377 ? 14.441 22.534 11.998 1.00 76.00 377 ARG A O 1
ATOM 2846 N N . LYS A 1 378 ? 12.605 23.169 10.863 1.00 76.81 378 LYS A N 1
ATOM 2847 C CA . LYS A 1 378 ? 12.019 21.826 10.795 1.00 76.81 378 LYS A CA 1
ATOM 2848 C C . LYS A 1 378 ? 12.856 20.908 9.899 1.00 76.81 378 LYS A C 1
ATOM 2850 O O . LYS A 1 378 ? 13.146 19.788 10.315 1.00 76.81 378 LYS A O 1
ATOM 2855 N N . ALA A 1 379 ? 13.319 21.404 8.752 1.00 84.00 379 ALA A N 1
ATOM 2856 C CA . ALA A 1 379 ? 14.226 20.686 7.861 1.00 84.00 379 ALA A CA 1
ATOM 2857 C C . ALA A 1 379 ? 15.573 20.354 8.532 1.00 84.00 379 ALA A C 1
ATOM 2859 O O . ALA A 1 379 ? 16.015 19.208 8.492 1.00 84.00 379 ALA A O 1
ATOM 2860 N N . GLU A 1 380 ? 16.172 21.311 9.248 1.00 85.75 380 GLU A N 1
ATOM 2861 C CA . GLU A 1 380 ? 17.419 21.111 10.005 1.00 85.75 380 GLU A CA 1
ATOM 2862 C C . GLU A 1 380 ? 17.289 20.008 11.070 1.00 85.75 380 GLU A C 1
ATOM 2864 O O . GLU A 1 380 ? 18.203 19.198 11.242 1.00 85.75 380 GLU A O 1
ATOM 2869 N N . SER A 1 381 ? 16.142 19.936 11.759 1.00 79.62 381 SER A N 1
ATOM 2870 C CA . SER A 1 381 ? 15.875 18.898 12.768 1.00 79.62 381 SER A CA 1
ATOM 2871 C C . SER A 1 381 ? 15.738 17.485 12.185 1.00 79.62 381 SER A C 1
ATOM 2873 O O . SER A 1 381 ? 15.908 16.508 12.909 1.00 79.62 381 SER A O 1
ATOM 2875 N N . GLY A 1 382 ? 15.461 17.374 10.882 1.00 80.06 382 GLY A N 1
ATOM 2876 C CA . GLY A 1 382 ? 15.264 16.116 10.163 1.00 80.06 382 GLY A CA 1
ATOM 2877 C C . GLY A 1 382 ? 16.414 15.721 9.233 1.00 80.06 382 GLY A C 1
ATOM 2878 O O . GLY A 1 382 ? 16.244 14.844 8.388 1.00 80.06 382 GLY A O 1
ATOM 2879 N N . ARG A 1 383 ? 17.590 16.345 9.366 1.00 82.56 383 ARG A N 1
ATOM 2880 C CA . ARG A 1 383 ? 18.728 16.169 8.443 1.00 82.56 383 ARG A CA 1
ATOM 2881 C C . ARG A 1 383 ? 19.135 14.709 8.192 1.00 82.56 383 ARG A C 1
ATOM 2883 O O . ARG A 1 383 ? 19.537 14.372 7.080 1.00 82.56 383 ARG A O 1
ATOM 2890 N N . ASP A 1 384 ? 19.026 13.846 9.202 1.00 79.19 384 ASP A N 1
ATOM 2891 C CA . ASP A 1 384 ? 19.457 12.447 9.107 1.00 79.19 384 ASP A CA 1
ATOM 2892 C C . ASP A 1 384 ? 18.492 11.644 8.219 1.00 79.19 384 ASP A C 1
ATOM 2894 O O . ASP A 1 384 ? 18.933 10.883 7.359 1.00 79.19 384 ASP A O 1
ATOM 2898 N N . ALA A 1 385 ? 17.185 11.897 8.341 1.00 75.62 385 ALA A N 1
ATOM 2899 C CA . ALA A 1 385 ? 16.157 11.294 7.492 1.00 75.62 385 ALA A CA 1
ATOM 2900 C C . ALA A 1 385 ? 16.245 11.798 6.042 1.00 75.62 385 ALA A C 1
ATOM 2902 O O . ALA A 1 385 ? 16.152 11.002 5.109 1.00 75.62 385 ALA A O 1
ATOM 2903 N N . LEU A 1 386 ? 16.522 13.092 5.836 1.00 83.00 386 LEU A N 1
ATOM 2904 C CA . LEU A 1 386 ? 16.788 13.646 4.502 1.00 83.00 386 LEU A CA 1
ATOM 2905 C C . LEU A 1 386 ? 18.036 13.008 3.865 1.00 83.00 386 LEU A C 1
ATOM 2907 O O . LEU A 1 386 ? 18.018 12.624 2.697 1.00 83.00 386 LEU A O 1
ATOM 2911 N N . THR A 1 387 ? 19.104 12.828 4.644 1.00 81.62 387 THR A N 1
ATOM 2912 C CA . THR A 1 387 ? 20.336 12.163 4.185 1.00 81.62 387 THR A CA 1
ATOM 2913 C C . THR A 1 387 ? 20.090 10.697 3.832 1.00 81.62 387 THR A C 1
ATOM 2915 O O . THR A 1 387 ? 20.606 10.200 2.828 1.00 81.62 387 THR A O 1
ATOM 2918 N N . GLN A 1 388 ? 19.275 10.001 4.625 1.00 72.31 388 GLN A N 1
ATOM 2919 C CA . GLN A 1 388 ? 18.897 8.617 4.371 1.00 72.31 388 GLN A CA 1
ATOM 2920 C C . GLN A 1 388 ? 18.030 8.478 3.113 1.00 72.31 388 GLN A C 1
ATOM 2922 O O . GLN A 1 388 ? 18.283 7.577 2.314 1.00 72.31 388 GLN A O 1
ATOM 2927 N N . ALA A 1 389 ? 17.082 9.392 2.889 1.00 74.81 389 ALA A N 1
ATOM 2928 C CA . ALA A 1 389 ? 16.269 9.430 1.675 1.00 74.81 389 ALA A CA 1
ATOM 2929 C C . ALA A 1 389 ? 17.122 9.686 0.422 1.00 74.81 389 ALA A C 1
ATOM 2931 O O . ALA A 1 389 ? 17.007 8.953 -0.559 1.00 74.81 389 ALA A O 1
ATOM 2932 N N . MET A 1 390 ? 18.053 10.648 0.470 1.00 80.25 390 MET A N 1
ATOM 2933 C CA . MET A 1 390 ? 18.997 10.883 -0.632 1.00 80.25 390 MET A CA 1
ATOM 2934 C C . MET A 1 390 ? 19.833 9.642 -0.941 1.00 80.25 390 MET A C 1
ATOM 2936 O O . MET A 1 390 ? 20.001 9.288 -2.107 1.00 80.25 390 MET A O 1
ATOM 2940 N N . ARG A 1 391 ? 20.315 8.943 0.093 1.00 73.88 391 ARG A N 1
ATOM 2941 C CA . ARG A 1 391 ? 21.105 7.721 -0.079 1.00 73.88 391 ARG A CA 1
ATOM 2942 C C . ARG A 1 391 ? 20.289 6.573 -0.665 1.00 73.88 391 ARG A C 1
ATOM 2944 O O . ARG A 1 391 ? 20.820 5.836 -1.486 1.00 73.88 391 ARG A O 1
ATOM 2951 N N . ALA A 1 392 ? 19.033 6.422 -0.255 1.00 66.06 392 ALA A N 1
ATOM 2952 C CA . ALA A 1 392 ? 18.146 5.379 -0.764 1.00 66.06 392 ALA A CA 1
ATOM 2953 C C . ALA A 1 392 ? 17.851 5.555 -2.262 1.00 66.06 392 ALA A C 1
ATOM 2955 O O . ALA A 1 392 ? 17.817 4.573 -2.994 1.00 66.06 392 ALA A O 1
ATOM 2956 N N . VAL A 1 393 ? 17.696 6.801 -2.715 1.00 71.00 393 VAL A N 1
ATOM 2957 C CA . VAL A 1 393 ? 17.380 7.118 -4.116 1.00 71.00 393 VAL A CA 1
ATOM 2958 C C . VAL A 1 393 ? 18.622 7.130 -4.998 1.00 71.00 393 VAL A C 1
ATOM 2960 O O . VAL A 1 393 ? 18.620 6.572 -6.089 1.00 71.00 393 VAL A O 1
ATOM 2963 N N . THR A 1 394 ? 19.692 7.781 -4.543 1.00 72.25 394 THR A N 1
ATOM 2964 C CA . THR A 1 394 ? 20.853 8.075 -5.398 1.00 72.25 394 THR A CA 1
ATOM 2965 C C . THR A 1 394 ? 22.043 7.157 -5.147 1.00 72.25 394 THR A C 1
ATOM 2967 O O . THR A 1 394 ? 22.991 7.172 -5.925 1.00 72.25 394 THR A O 1
ATOM 2970 N N . GLY A 1 395 ? 22.038 6.389 -4.051 1.00 58.25 395 GLY A N 1
ATOM 2971 C CA . GLY A 1 395 ? 23.192 5.620 -3.569 1.00 58.25 395 GLY A CA 1
ATOM 2972 C C . GLY A 1 395 ? 24.284 6.478 -2.912 1.00 58.25 395 GLY A C 1
ATOM 2973 O O . GLY A 1 395 ? 25.261 5.945 -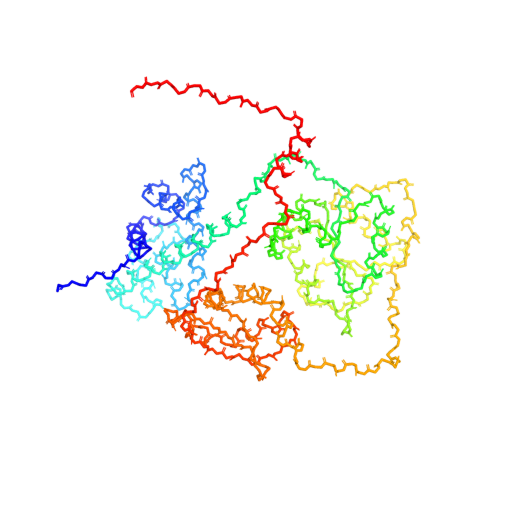2.382 1.00 58.25 395 GLY A O 1
ATOM 2974 N N . ILE A 1 396 ? 24.126 7.805 -2.908 1.00 70.25 396 ILE A N 1
ATOM 2975 C CA . ILE A 1 396 ? 25.151 8.775 -2.524 1.00 70.25 396 ILE A CA 1
ATOM 2976 C C . ILE A 1 396 ? 24.737 9.500 -1.238 1.00 70.25 396 ILE A C 1
ATOM 2978 O O . ILE A 1 396 ? 23.571 9.806 -1.013 1.00 70.25 396 ILE A O 1
ATOM 2982 N N . SER A 1 397 ? 25.712 9.800 -0.378 1.00 70.56 397 SER A N 1
ATOM 2983 C CA . SER A 1 397 ? 25.540 10.746 0.730 1.00 70.56 397 SER A CA 1
ATOM 2984 C C . SER A 1 397 ? 26.280 12.043 0.405 1.00 70.56 397 SER A C 1
ATOM 2986 O O . SER A 1 397 ? 27.449 12.004 0.000 1.00 70.56 397 SER A O 1
ATOM 2988 N N . VAL A 1 398 ? 25.577 13.165 0.550 1.00 76.81 398 VAL A N 1
ATOM 2989 C CA . VAL A 1 398 ? 26.045 14.532 0.283 1.00 76.81 398 VAL A CA 1
ATOM 2990 C C . VAL A 1 398 ? 25.769 15.371 1.530 1.00 76.81 398 VAL A C 1
ATOM 2992 O O . VAL A 1 398 ? 24.759 15.163 2.203 1.00 76.81 398 VAL A O 1
ATOM 2995 N N . GLU A 1 399 ? 26.673 16.289 1.867 1.00 80.81 399 GLU A N 1
ATOM 2996 C CA . GLU A 1 399 ? 26.454 17.236 2.962 1.00 80.81 399 GLU A CA 1
ATOM 2997 C C . GLU A 1 399 ? 25.334 18.228 2.587 1.00 80.81 399 GLU A C 1
ATOM 2999 O O . GLU A 1 399 ? 25.230 18.644 1.431 1.00 80.81 399 GLU A O 1
ATOM 3004 N N . VAL A 1 400 ? 24.489 18.605 3.552 1.00 86.31 400 VAL A N 1
ATOM 3005 C CA . VAL A 1 400 ? 23.366 19.530 3.325 1.00 86.31 400 VAL A CA 1
ATOM 3006 C C . VAL A 1 400 ? 23.550 20.796 4.150 1.00 86.31 400 VAL A C 1
ATOM 3008 O O . VAL A 1 400 ? 23.661 20.729 5.376 1.00 86.31 400 VAL A O 1
ATOM 3011 N N . ALA A 1 401 ? 23.552 21.948 3.484 1.00 86.50 401 ALA A N 1
ATOM 3012 C CA . ALA A 1 401 ? 23.488 23.265 4.107 1.00 86.50 401 ALA A CA 1
ATOM 3013 C C . ALA A 1 401 ? 22.086 23.873 3.982 1.00 86.50 401 ALA A C 1
ATOM 3015 O O . ALA A 1 401 ? 21.315 23.531 3.087 1.00 86.50 401 ALA A O 1
ATOM 3016 N N . TYR A 1 402 ? 21.770 24.796 4.889 1.00 88.69 402 TYR A N 1
ATOM 3017 C CA . TYR A 1 402 ? 20.450 25.409 5.011 1.00 88.69 402 TYR A CA 1
ATOM 3018 C C . TYR A 1 402 ? 20.601 26.930 5.030 1.00 88.69 402 TYR A C 1
ATOM 3020 O O . TYR A 1 402 ? 21.174 27.487 5.973 1.00 88.69 402 TYR A O 1
ATOM 3028 N N . GLU A 1 403 ? 20.023 27.618 4.049 1.00 86.94 403 GLU A N 1
ATOM 3029 C CA . GLU A 1 403 ? 20.119 29.075 3.900 1.00 86.94 403 GLU A CA 1
ATOM 3030 C C . GLU A 1 403 ? 18.741 29.745 3.811 1.00 86.94 403 GLU A C 1
ATOM 3032 O O . GLU A 1 403 ? 17.777 29.168 3.313 1.00 86.94 403 GLU A O 1
ATOM 3037 N N . LEU A 1 404 ? 18.656 30.983 4.308 1.00 85.62 404 LEU A N 1
ATOM 3038 C CA . LEU A 1 404 ? 17.553 31.901 4.012 1.00 85.62 404 LEU A CA 1
ATOM 3039 C C . LEU A 1 404 ? 18.062 32.923 2.994 1.00 85.62 404 LEU A C 1
ATOM 3041 O O . LEU A 1 404 ? 19.163 33.449 3.168 1.00 85.62 404 LEU A O 1
ATOM 3045 N N . ARG A 1 405 ? 17.289 33.208 1.944 1.00 79.69 405 ARG A N 1
ATOM 3046 C CA . ARG A 1 405 ? 17.654 34.201 0.925 1.00 79.69 405 ARG A CA 1
ATOM 3047 C C . ARG A 1 405 ? 16.487 35.152 0.663 1.00 79.69 405 ARG A C 1
ATOM 3049 O O . ARG A 1 405 ? 15.378 34.710 0.382 1.00 79.69 405 ARG A O 1
ATOM 3056 N N . GLY A 1 406 ? 16.757 36.457 0.710 1.00 59.47 406 GLY A N 1
ATOM 3057 C CA . GLY A 1 406 ? 15.779 37.493 0.369 1.00 59.47 406 GLY A CA 1
ATOM 3058 C C . GLY A 1 406 ? 15.356 37.441 -1.105 1.00 59.47 406 GLY A C 1
ATOM 3059 O O . GLY A 1 406 ? 16.169 37.152 -1.990 1.00 59.47 406 GLY A O 1
ATOM 3060 N N . SER A 1 407 ? 14.078 37.724 -1.368 1.00 45.06 407 SER A N 1
ATOM 3061 C CA . SER A 1 407 ? 13.459 37.720 -2.698 1.00 45.06 407 SER A CA 1
ATOM 3062 C C . SER A 1 407 ? 14.259 38.553 -3.707 1.00 45.06 407 SER A C 1
ATOM 3064 O O . SER A 1 407 ? 14.423 39.764 -3.539 1.00 45.06 407 SER A O 1
ATOM 3066 N N . ARG A 1 408 ? 14.738 37.926 -4.786 1.00 38.12 408 ARG A N 1
ATOM 3067 C CA . ARG A 1 408 ? 15.363 38.631 -5.913 1.00 38.12 408 ARG A CA 1
ATOM 3068 C C . ARG A 1 408 ? 14.266 39.038 -6.897 1.00 38.12 408 ARG A C 1
ATOM 3070 O O . ARG A 1 408 ? 13.512 38.178 -7.341 1.00 38.12 408 ARG A O 1
ATOM 3077 N N . THR A 1 409 ? 14.189 40.320 -7.253 1.00 35.50 409 THR A N 1
ATOM 3078 C CA . THR A 1 409 ? 13.298 40.822 -8.312 1.00 35.50 409 THR A CA 1
ATOM 3079 C C . THR A 1 409 ? 13.484 39.975 -9.581 1.00 35.50 409 THR A C 1
ATOM 3081 O O . THR A 1 409 ? 14.633 39.796 -10.007 1.00 35.50 409 THR A O 1
ATOM 3084 N N . PRO A 1 410 ? 12.418 39.403 -10.170 1.00 35.41 410 PRO A N 1
ATOM 3085 C CA . PRO A 1 410 ? 12.558 38.516 -11.319 1.00 35.41 410 PRO A CA 1
ATOM 3086 C C . PRO A 1 410 ? 13.099 39.293 -12.532 1.00 35.41 410 PRO A C 1
ATOM 3088 O O . PRO A 1 410 ? 12.725 40.452 -12.726 1.00 35.41 410 PRO A O 1
ATOM 3091 N N . PRO A 1 411 ? 13.972 38.698 -13.367 1.00 36.62 411 PRO A N 1
ATOM 3092 C CA . PRO A 1 411 ? 14.315 39.297 -14.647 1.00 36.62 411 PRO A CA 1
ATOM 3093 C C . PRO A 1 411 ? 13.072 39.293 -15.542 1.00 36.62 411 PRO A C 1
ATOM 3095 O O . PRO A 1 411 ? 12.419 38.262 -15.711 1.00 36.62 411 PRO A O 1
ATOM 3098 N N . THR A 1 412 ? 12.751 40.446 -16.123 1.00 37.31 412 THR A N 1
ATOM 3099 C CA . THR A 1 412 ? 11.710 40.599 -17.140 1.00 37.31 412 THR A CA 1
ATOM 3100 C C . THR A 1 412 ? 12.045 39.696 -18.328 1.00 37.31 412 THR A C 1
ATOM 3102 O O . THR A 1 412 ? 12.873 40.041 -19.170 1.00 37.31 412 THR A O 1
ATOM 3105 N N . THR A 1 413 ? 11.441 38.510 -18.385 1.00 35.91 413 THR A N 1
ATOM 3106 C CA . THR A 1 413 ? 11.552 37.631 -19.550 1.00 35.91 413 THR A CA 1
ATOM 3107 C C . THR A 1 413 ? 10.636 38.195 -20.622 1.00 35.91 413 THR A C 1
ATOM 3109 O O . THR A 1 413 ? 9.417 38.070 -20.547 1.00 35.91 413 THR A O 1
ATOM 3112 N N . THR A 1 414 ? 11.223 38.859 -21.611 1.00 34.25 414 THR A N 1
ATOM 3113 C CA . THR A 1 414 ? 10.542 39.131 -22.874 1.00 34.25 414 THR A CA 1
ATOM 3114 C C . THR A 1 414 ? 10.538 37.830 -23.667 1.00 34.25 414 THR A C 1
ATOM 3116 O O . THR A 1 414 ? 11.538 37.427 -24.255 1.00 34.25 414 THR A O 1
ATOM 3119 N N . TRP A 1 415 ? 9.412 37.124 -23.618 1.00 31.17 415 TRP A N 1
ATOM 3120 C CA . TRP A 1 415 ? 9.145 36.004 -24.510 1.00 31.17 415 TRP A CA 1
ATOM 3121 C C . TRP A 1 415 ? 8.912 36.592 -25.906 1.00 31.17 415 TRP A C 1
ATOM 3123 O O . TRP A 1 415 ? 8.011 37.407 -26.089 1.00 31.17 415 TRP A O 1
ATOM 3133 N N . THR A 1 416 ? 9.754 36.248 -26.877 1.00 35.91 416 THR A N 1
ATOM 3134 C CA . THR A 1 416 ? 9.489 36.535 -28.292 1.00 35.91 416 THR A CA 1
ATOM 3135 C C . THR A 1 416 ? 9.015 35.231 -28.932 1.00 35.91 416 THR A C 1
ATOM 3137 O O . THR A 1 416 ? 9.808 34.292 -29.031 1.00 35.91 416 THR A O 1
ATOM 3140 N N . PRO A 1 417 ? 7.728 35.116 -29.312 1.00 43.97 417 PRO A N 1
ATOM 3141 C CA . PRO A 1 417 ? 7.228 33.942 -30.015 1.00 43.97 417 PRO A CA 1
ATOM 3142 C C . PRO A 1 417 ? 7.964 33.775 -31.347 1.00 43.97 417 PRO A C 1
ATOM 3144 O O . PRO A 1 417 ? 8.168 34.739 -32.081 1.00 43.97 417 PRO A O 1
ATOM 3147 N N . THR A 1 418 ? 8.364 32.546 -31.667 1.00 55.84 418 THR A N 1
ATOM 3148 C CA . THR A 1 418 ? 9.035 32.193 -32.934 1.00 55.84 418 THR A CA 1
ATOM 3149 C C . THR A 1 418 ? 8.060 31.943 -34.088 1.00 55.84 418 THR A C 1
ATOM 3151 O O . THR A 1 418 ? 8.500 31.718 -35.210 1.00 55.84 418 THR A O 1
ATOM 3154 N N . VAL A 1 419 ? 6.751 32.004 -33.835 1.00 57.19 419 VAL A N 1
ATOM 3155 C CA . VAL A 1 419 ? 5.680 31.827 -34.825 1.00 57.19 419 VAL A CA 1
ATOM 3156 C C . VAL A 1 419 ? 4.631 32.903 -34.558 1.00 57.19 419 VAL A C 1
ATOM 3158 O O . VAL A 1 419 ? 4.296 33.139 -33.397 1.00 57.19 419 VAL A O 1
ATOM 3161 N N . SER A 1 420 ? 4.166 33.594 -35.601 1.00 71.56 420 SER A N 1
ATOM 3162 C CA . SER A 1 420 ? 3.159 34.646 -35.445 1.00 71.56 420 SER A CA 1
ATOM 3163 C C . SER A 1 420 ? 1.777 34.047 -35.174 1.00 71.56 420 SER A C 1
ATOM 3165 O O . SER A 1 420 ? 1.454 32.954 -35.643 1.00 71.56 420 SER A O 1
ATOM 3167 N N . ASP A 1 421 ? 0.940 34.785 -34.446 1.00 58.25 421 ASP A N 1
ATOM 3168 C CA . ASP A 1 421 ? -0.424 34.363 -34.105 1.00 58.25 421 ASP A CA 1
ATOM 3169 C C . ASP A 1 421 ? -1.259 34.027 -35.354 1.00 58.25 421 ASP A C 1
ATOM 3171 O O . ASP A 1 421 ? -2.043 33.081 -35.351 1.00 58.25 421 ASP A O 1
ATOM 3175 N N . GLU A 1 422 ? -1.033 34.734 -36.463 1.00 67.06 422 GLU A N 1
ATOM 3176 C CA . GLU A 1 422 ? -1.693 34.475 -37.749 1.00 67.06 422 GLU A CA 1
ATOM 3177 C C . GLU A 1 422 ? -1.339 33.097 -38.332 1.00 67.06 422 GLU A C 1
ATOM 3179 O O . GLU A 1 422 ? -2.185 32.432 -38.933 1.00 67.06 422 GLU A O 1
ATOM 3184 N N . GLU A 1 423 ? -0.101 32.636 -38.138 1.00 70.94 423 GLU A N 1
ATOM 3185 C CA . GLU A 1 423 ? 0.357 31.336 -38.628 1.00 70.94 423 GLU A CA 1
ATOM 3186 C C . GLU A 1 423 ? -0.179 30.186 -37.762 1.00 70.94 423 GLU A C 1
ATOM 3188 O O . GLU A 1 423 ? -0.522 29.129 -38.294 1.00 70.94 423 GLU A O 1
ATOM 3193 N N . LEU A 1 424 ? -0.351 30.409 -36.453 1.00 66.44 424 LEU A N 1
ATOM 3194 C CA . LEU A 1 424 ? -1.018 29.467 -35.546 1.00 66.44 424 LEU A CA 1
ATOM 3195 C C . LEU A 1 424 ? -2.509 29.318 -35.864 1.00 66.44 424 LEU A C 1
ATOM 3197 O O . LEU A 1 424 ? -3.002 28.193 -35.945 1.00 66.44 424 LEU A O 1
ATOM 3201 N N . VAL A 1 425 ? -3.212 30.431 -36.104 1.00 69.50 425 VAL A N 1
ATOM 3202 C CA . VAL A 1 425 ? -4.638 30.417 -36.471 1.00 69.50 425 VAL A CA 1
ATOM 3203 C C . VAL A 1 425 ? -4.844 29.673 -37.786 1.00 69.50 425 VAL A C 1
ATOM 3205 O O . VAL A 1 425 ? -5.719 28.816 -37.877 1.00 69.50 425 VAL A O 1
ATOM 3208 N N . LYS A 1 426 ? -3.989 29.917 -38.784 1.00 70.75 426 LYS A N 1
ATOM 3209 C CA . LYS A 1 426 ? -4.074 29.220 -40.069 1.00 70.75 426 LYS A CA 1
ATOM 3210 C C . LYS A 1 426 ? -3.860 27.711 -39.931 1.00 70.75 426 LYS A C 1
ATOM 3212 O O . LYS A 1 426 ? -4.604 26.934 -40.518 1.00 70.75 426 LYS A O 1
ATOM 3217 N N . ARG A 1 427 ? -2.871 27.291 -39.136 1.00 70.19 427 ARG A N 1
ATOM 3218 C CA . ARG A 1 427 ? -2.578 25.867 -38.910 1.00 70.19 427 ARG A CA 1
ATOM 3219 C C . ARG A 1 427 ? -3.716 25.154 -38.183 1.00 70.19 427 ARG A C 1
ATOM 3221 O O . ARG A 1 427 ? -4.037 24.022 -38.520 1.00 70.19 427 ARG A O 1
ATOM 3228 N N . PHE A 1 428 ? -4.341 25.842 -37.232 1.00 68.12 428 PHE A N 1
ATOM 3229 C CA . PHE A 1 428 ? -5.498 25.340 -36.501 1.00 68.12 428 PHE A CA 1
ATOM 3230 C C . PHE A 1 428 ? -6.736 25.202 -37.401 1.00 68.12 428 PHE A C 1
ATOM 3232 O O . PHE A 1 428 ? -7.436 24.196 -37.333 1.00 68.12 428 PHE A O 1
ATOM 3239 N N . MET A 1 429 ? -6.983 26.174 -38.286 1.00 67.81 429 MET A N 1
ATOM 3240 C CA . MET A 1 429 ? -8.098 26.116 -39.240 1.00 67.81 429 MET A CA 1
ATOM 3241 C C . MET A 1 429 ? -7.920 25.010 -40.292 1.00 67.81 429 MET A C 1
ATOM 3243 O O . MET A 1 429 ? -8.896 24.331 -40.602 1.00 67.81 429 MET A O 1
ATOM 3247 N N . ASP A 1 430 ? -6.694 24.787 -40.784 1.00 74.00 430 ASP A N 1
ATOM 3248 C CA . ASP A 1 430 ? -6.383 23.713 -41.745 1.00 74.00 430 ASP A CA 1
ATOM 3249 C C . ASP A 1 430 ? -6.494 22.308 -41.118 1.00 74.00 430 ASP A C 1
ATOM 3251 O O . ASP A 1 430 ? -6.877 21.356 -41.795 1.00 74.00 430 ASP A O 1
ATOM 3255 N N . GLU A 1 431 ? -6.150 22.151 -39.834 1.00 66.81 431 GLU A N 1
ATOM 3256 C CA . GLU A 1 431 ? -6.176 20.849 -39.148 1.00 66.81 431 GLU A CA 1
ATOM 3257 C C . GLU A 1 431 ? -7.593 20.423 -38.725 1.00 66.81 431 GLU A C 1
ATOM 3259 O O . GLU A 1 431 ? -7.886 19.227 -38.677 1.00 66.81 431 GLU A O 1
ATOM 3264 N N . PHE A 1 432 ? -8.483 21.385 -38.464 1.00 60.97 432 PHE A N 1
ATOM 3265 C CA . PHE A 1 432 ? -9.822 21.132 -37.916 1.00 60.97 432 PHE A CA 1
ATOM 3266 C C . PHE A 1 432 ? -10.985 21.534 -38.843 1.00 60.97 432 PHE A C 1
ATOM 3268 O O . PHE A 1 432 ? -12.127 21.557 -38.383 1.00 60.97 432 PHE A O 1
ATOM 3275 N N . ASP A 1 433 ? -10.721 21.841 -40.122 1.00 57.09 433 ASP A N 1
ATOM 3276 C CA . ASP A 1 433 ? -11.715 22.136 -41.182 1.00 57.09 433 ASP A CA 1
ATOM 3277 C C . ASP A 1 433 ? -12.831 23.098 -40.712 1.00 57.09 433 ASP A C 1
ATOM 3279 O O . ASP A 1 433 ? -14.028 22.846 -40.851 1.00 57.09 433 ASP A O 1
ATOM 3283 N N . SER A 1 434 ? -12.425 24.175 -40.030 1.00 53.34 434 SER A N 1
ATOM 3284 C CA . SER A 1 434 ? -13.318 25.063 -39.273 1.00 53.34 434 SER A CA 1
ATOM 3285 C C . SER A 1 434 ? -13.507 26.419 -39.963 1.00 53.34 434 SER A C 1
ATOM 3287 O O . SER A 1 434 ? -12.533 27.062 -40.352 1.00 53.34 434 SER A O 1
ATOM 3289 N N . GLU A 1 435 ? -14.750 26.904 -40.061 1.00 56.59 435 GLU A N 1
ATOM 3290 C CA . GLU A 1 435 ? -15.079 28.238 -40.593 1.00 56.59 435 GLU A CA 1
ATOM 3291 C C . GLU A 1 435 ? -15.268 29.276 -39.468 1.00 56.59 435 GLU A C 1
ATOM 3293 O O . GLU A 1 435 ? -15.932 29.016 -38.463 1.00 56.59 435 GLU A O 1
ATOM 3298 N N . VAL A 1 436 ? -14.702 30.480 -39.640 1.00 56.41 436 VAL A N 1
ATOM 3299 C CA . VAL A 1 436 ? -14.871 31.607 -38.702 1.00 56.41 436 VAL A CA 1
ATOM 3300 C C . VAL A 1 436 ? -16.231 32.259 -38.930 1.00 56.41 436 VAL A C 1
ATOM 3302 O O . VAL A 1 436 ? -16.486 32.837 -39.987 1.00 56.41 436 VAL A O 1
ATOM 3305 N N . LEU A 1 437 ? -17.092 32.203 -37.915 1.00 53.97 437 LEU A N 1
ATOM 3306 C CA . LEU A 1 437 ? -18.360 32.924 -37.918 1.00 53.97 437 LEU A CA 1
ATOM 3307 C C . LEU A 1 437 ? -18.114 34.432 -37.722 1.00 53.97 437 LEU A C 1
ATOM 3309 O O . LEU A 1 437 ? -17.305 34.811 -36.871 1.00 53.97 437 LEU A O 1
ATOM 3313 N N . PRO A 1 438 ? -18.793 35.309 -38.485 1.00 56.94 438 PRO A N 1
ATOM 3314 C CA . PRO A 1 438 ? -18.722 36.744 -38.252 1.00 56.94 438 PRO A CA 1
ATOM 3315 C C . PRO A 1 438 ? -19.322 37.098 -36.879 1.00 56.94 438 PRO A C 1
ATOM 3317 O O . PRO A 1 438 ? -20.266 36.437 -36.443 1.00 56.94 438 PRO A O 1
ATOM 3320 N N . PRO A 1 439 ? -18.797 38.132 -36.197 1.00 60.38 439 PRO A N 1
ATOM 3321 C CA . PRO A 1 439 ? -19.310 38.549 -34.896 1.00 60.38 439 PRO A CA 1
ATOM 3322 C C . PRO A 1 439 ? -20.763 39.028 -35.015 1.00 60.38 439 PRO A C 1
ATOM 3324 O O . PRO A 1 439 ? -21.095 39.789 -35.929 1.00 60.38 439 PRO A O 1
ATOM 3327 N N . GLU A 1 440 ? -21.627 38.572 -34.103 1.00 51.59 440 GLU A N 1
ATOM 3328 C CA . GLU A 1 440 ? -23.017 39.030 -34.034 1.00 51.59 440 GLU A CA 1
ATOM 3329 C C . GLU A 1 440 ? -23.077 40.527 -33.677 1.00 51.59 440 GLU A C 1
ATOM 3331 O O . GLU A 1 440 ? -22.287 40.989 -32.849 1.00 51.59 440 GLU A O 1
ATOM 3336 N N . PRO A 1 441 ? -23.979 41.307 -34.302 1.00 56.78 441 PRO A N 1
ATOM 3337 C CA . PRO A 1 441 ? -24.130 42.720 -33.986 1.00 56.78 441 PRO A CA 1
ATOM 3338 C C . PRO A 1 441 ? -24.700 42.894 -32.573 1.00 56.78 441 PRO A C 1
ATOM 3340 O O . PRO A 1 441 ? -25.730 42.314 -32.237 1.00 56.78 441 PRO A O 1
ATOM 3343 N N . GLU A 1 442 ? -24.026 43.714 -31.767 1.00 53.22 442 GLU A N 1
ATOM 3344 C CA . GLU A 1 442 ? -24.442 44.080 -30.412 1.00 53.22 442 GLU A CA 1
ATOM 3345 C C . GLU A 1 442 ? -25.826 44.757 -30.441 1.00 53.22 442 GLU A C 1
ATOM 3347 O O . GLU A 1 442 ? -26.024 45.772 -31.114 1.00 53.22 442 GLU A O 1
ATOM 3352 N N . GLU A 1 443 ? -26.804 44.186 -29.730 1.00 48.31 443 GLU A N 1
ATOM 3353 C CA . GLU A 1 443 ? -28.082 44.846 -29.459 1.00 48.31 443 GLU A CA 1
ATOM 3354 C C . GLU A 1 443 ? -27.855 45.972 -28.436 1.00 48.31 443 GLU A C 1
ATOM 3356 O O . GLU A 1 443 ? -27.603 45.717 -27.258 1.00 48.31 443 GLU A O 1
ATOM 3361 N N . ASP A 1 444 ? -27.943 47.222 -28.898 1.00 48.03 444 ASP A N 1
ATOM 3362 C CA . ASP A 1 444 ? -27.962 48.422 -28.054 1.00 48.03 444 ASP A CA 1
ATOM 3363 C C . ASP A 1 444 ? -29.092 48.339 -27.003 1.00 48.03 444 ASP A C 1
ATOM 3365 O O . ASP A 1 444 ? -30.269 48.162 -27.340 1.00 48.03 444 ASP A O 1
ATOM 3369 N N . SER A 1 445 ? -28.759 48.525 -25.720 1.00 44.16 445 SER A N 1
ATOM 3370 C CA . SER A 1 445 ? -29.710 48.807 -24.627 1.00 44.16 445 SER A CA 1
ATOM 3371 C C . SER A 1 445 ? -29.153 49.812 -23.632 1.00 44.16 445 SER A C 1
ATOM 3373 O O . SER A 1 445 ? -28.003 49.622 -23.176 1.00 44.16 445 SER A O 1
#

Nearest PDB structures (foldseek):
  2rod-assembly1_A  TM=2.737E-01  e=8.682E-01  unclassified
  3tm9-assembly1_A-2  TM=2.863E-01  e=3.169E+00  Vitreoscilla stercoraria
  7ohd-assembly2_B  TM=2.886E-01  e=6.825E+00  Mus musculus